Protein 8OSQ (pdb70)

Radius of gyration: 12.75 Å; Cα contacts (8 Å, |Δi|>4): 22; chains: 1; bounding box: 36×25×19 Å

InterPro domains:
  IPR008647 Envelope glycoprotein N domain [PF05702] (13-88)
  IPR017376 Herpesvirus UL49A [PIRSF038075] (1-91)
  IPR034707 Envelope glycoprotein N [MF_04037] (1-90)

GO terms:
  GO:0055036 virion membrane (C, EXP)

Organism: Human herpesvirus 1 (strain 17) (NCBI:txid10299)

Secondary structure (DSSP, 8-state):
--S----HHHHHHHHH--SS----S-S------

Nearest PDB structures (foldseek):
  8osq-assembly1_A  TM=7.615E-01  e=1.133E-02  Human alphaherpesvirus 1
  8osq-assembly1_A  TM=1.008E+00  e=1.016E-02  Human alphaherpesvirus 1
  8osq-assembly1_A  TM=7.149E-01  e=3.979E-02  Human alphaherpesvirus 1
  8osq-assembly1_A  TM=7.878E-01  e=3.099E-02  Human alphaherpesvirus 1
  8osq-assembly1_A  TM=7.374E-01  e=3.363E-02  Human alphaherpesvirus 1

Sequence (33 aa):
DAGPRGEPPGEEGGRDGIGGARETQNTGQSAPGDAGPRGEPPGEEGGRDGIGGARETQNTGQSAPGDAGPRGEPPGEEGGRDGIGGARETQNTGQSAPGDAGPRGEPPGEEGGRDGIGGARETQNTGQSAPGDAGPRGEPPGEEGGRDGIGGARETQNTGQSAPGDAGPRGEPPGEEGGRDGIGGARETQNTGQSAPGDAGPRGEPPGEEGGRDGIGGARETQNTGQSAPGDAGPRGEPPGEEGGRDGIGGARETQNTGQSAPGDAGPRGEPPGEEGGRDGIGGARETQNTGQSAPGDAGPRGEPPGEEGGRDGIGGARETQNTGQSAPGDAGPRGEPPGEEGGRDGIGGARETQNTGQSAPGDAGPRGEPPGEEGGRDGIGGARETQNTGQSAPGDAGPRGEPPGEEGGRDGIGGARETQNTGQSAPGDAGPRGEPPGEEGGRDGIGGARETQNTGQSAPGDAGPRGEPPGEEGGRDGIGGARETQNTGQSAPGDAGPRGEPPGEEGGRDGIGGARETQNTGQSAPGDAGPRGEPPGEEGGRDGIGGARETQNTGQSAPGDAGPRGEPPGEEGGRDGIGGARETQNTGQSAPGDAGPRGEPPGEEGGRDGIGGARETQNTGQSAPGDAGPRGEPPGEEGGRDGIGGARETQNTGQSAPG

Foldseek 3Di:
DDDDDDDVVVVVQQQFNFPDDPVVDDGTHVHDD

Solvent-accessible surface area: 3226 Å² total

Structure (mmCIF, N/CA/C/O backbone):
data_8OSQ
#
_entry.id   8OSQ
#
loop_
_atom_site.group_PDB
_atom_site.id
_atom_site.type_symbol
_atom_site.label_atom_id
_atom_site.label_alt_id
_atom_site.label_comp_id
_atom_site.label_asym_id
_atom_site.label_entity_id
_atom_site.label_seq_id
_atom_site.pdbx_PDB_ins_code
_atom_site.Cartn_x
_atom_site.Cartn_y
_atom_site.Cartn_z
_atom_site.occupancy
_atom_site.B_iso_or_equiv
_atom_site.auth_seq_id
_atom_site.auth_comp_id
_atom_site.auth_asym_id
_atom_site.auth_atom_id
_atom_site.pdbx_PDB_model_num
ATOM 1 N N . ASP A 1 1 ? 21.345 -13.976 -1.430 1.00 0.00 1 ASP A N 1
ATOM 2 C CA . ASP A 1 1 ? 20.141 -14.228 -0.669 1.00 0.00 1 ASP A CA 1
ATOM 3 C C . ASP A 1 1 ? 20.081 -13.348 0.574 1.00 0.00 1 ASP A C 1
ATOM 4 O O . ASP A 1 1 ? 19.031 -12.808 0.912 1.00 0.00 1 ASP A O 1
ATOM 15 N N . ALA A 1 2 ? 21.226 -13.215 1.321 1.00 0.00 2 ALA A N 1
ATOM 16 C CA . ALA A 1 2 ? 21.363 -12.439 2.514 1.00 0.00 2 ALA A CA 1
ATOM 17 C C . ALA A 1 2 ? 21.177 -10.946 2.344 1.00 0.00 2 ALA A C 1
ATOM 18 O O . ALA A 1 2 ? 21.163 -10.195 3.383 1.00 0.00 2 ALA A O 1
ATOM 25 N N . GLY A 1 3 ? 21.248 -10.414 1.133 1.00 0.00 3 GLY A N 1
ATOM 26 C CA . GLY A 1 3 ? 21.292 -9.010 0.795 1.00 0.00 3 GLY A CA 1
ATOM 27 C C . GLY A 1 3 ? 19.856 -8.386 0.772 1.00 0.00 3 GLY A C 1
ATOM 28 O O . GLY A 1 3 ? 18.820 -9.033 0.573 1.00 0.00 3 GLY A O 1
ATOM 32 N N . PRO A 1 4 ? 19.807 -6.992 0.992 1.00 0.00 4 PRO A N 1
ATOM 33 C CA . PRO A 1 4 ? 18.695 -6.124 0.873 1.00 0.00 4 PRO A CA 1
ATOM 34 C C . PRO A 1 4 ? 17.989 -6.136 -0.495 1.00 0.00 4 PRO A C 1
ATOM 35 O O . PRO A 1 4 ? 18.675 -6.125 -1.570 1.00 0.00 4 PRO A O 1
ATOM 46 N N . ARG A 1 5 ? 16.649 -6.113 -0.535 1.00 0.00 5 ARG A N 1
ATOM 47 C CA . ARG A 1 5 ? 15.720 -5.984 -1.694 1.00 0.00 5 ARG A CA 1
ATOM 48 C C . ARG A 1 5 ? 14.363 -5.343 -1.340 1.00 0.00 5 ARG A C 1
ATOM 49 O O . ARG A 1 5 ? 13.618 -5.097 -2.254 1.00 0.00 5 ARG A O 1
ATOM 70 N N . GLY A 1 6 ? 14.164 -4.996 -0.071 1.00 0.00 6 GLY A N 1
ATOM 71 C CA . GLY A 1 6 ? 12.865 -4.375 0.347 1.00 0.00 6 GLY A CA 1
ATOM 72 C C . GLY A 1 6 ? 11.694 -5.391 0.393 1.00 0.00 6 GLY A C 1
ATOM 73 O O . GLY A 1 6 ? 11.855 -6.519 0.783 1.00 0.00 6 GLY A O 1
ATOM 77 N N . GLU A 1 7 ? 10.462 -4.896 0.164 1.00 0.00 7 GLU A N 1
ATOM 78 C CA . GLU A 1 7 ? 9.249 -5.778 0.249 1.00 0.00 7 GLU A CA 1
ATOM 79 C C . GLU A 1 7 ? 8.269 -5.374 -0.947 1.00 0.00 7 GLU A C 1
ATOM 80 O O . GLU A 1 7 ? 7.477 -4.440 -0.878 1.00 0.00 7 GLU A O 1
ATOM 92 N N . PRO A 1 8 ? 8.283 -6.220 -1.972 1.00 0.00 8 PRO A N 1
ATOM 93 C CA . PRO A 1 8 ? 7.381 -6.103 -3.154 1.00 0.00 8 PRO A CA 1
ATOM 94 C C . PRO A 1 8 ? 5.912 -5.847 -2.789 1.00 0.00 8 PRO A C 1
ATOM 95 O O . PRO A 1 8 ? 5.294 -4.918 -3.391 1.00 0.00 8 PRO A O 1
ATOM 106 N N . PRO A 1 9 ? 5.334 -6.631 -1.821 1.00 0.00 9 PRO A N 1
ATOM 107 C CA . PRO A 1 9 ? 3.924 -6.395 -1.409 1.00 0.00 9 PRO A CA 1
ATOM 108 C C . PRO A 1 9 ? 3.675 -5.140 -0.586 1.00 0.00 9 PRO A C 1
ATOM 109 O O . PRO A 1 9 ? 2.553 -4.786 -0.410 1.00 0.00 9 PRO A O 1
ATOM 120 N N . GLY A 1 10 ? 4.751 -4.402 -0.169 1.00 0.00 10 GLY A N 1
ATOM 121 C CA . GLY A 1 10 ? 4.828 -3.098 0.524 1.00 0.00 10 GLY A CA 1
ATOM 122 C C . GLY A 1 10 ? 5.004 -1.934 -0.450 1.00 0.00 10 GLY A C 1
ATOM 123 O O . GLY A 1 10 ? 4.507 -0.850 -0.218 1.00 0.00 10 GLY A O 1
ATOM 127 N N . GLU A 1 11 ? 5.599 -2.124 -1.666 1.00 0.00 11 GLU A N 1
ATOM 128 C CA . GLU A 1 11 ? 5.586 -1.208 -2.837 1.00 0.00 11 GLU A CA 1
ATOM 129 C C . GLU A 1 11 ? 4.166 -1.117 -3.333 1.00 0.00 11 GLU A C 1
ATOM 130 O O . GLU A 1 11 ? 3.698 0.012 -3.540 1.00 0.00 11 GLU A O 1
ATOM 142 N N . GLU A 1 12 ? 3.537 -2.220 -3.671 1.00 0.00 12 GLU A N 1
ATOM 143 C CA . GLU A 1 12 ? 2.065 -2.317 -3.885 1.00 0.00 12 GLU A CA 1
ATOM 144 C C . GLU A 1 12 ? 1.319 -1.688 -2.712 1.00 0.00 12 GLU A C 1
ATOM 145 O O . GLU A 1 12 ? 0.369 -0.924 -2.944 1.00 0.00 12 GLU A O 1
ATOM 157 N N . GLY A 1 13 ? 1.694 -1.994 -1.463 1.00 0.00 13 GLY A N 1
ATOM 158 C CA . GLY A 1 13 ? 0.962 -1.384 -0.353 1.00 0.00 13 GLY A CA 1
ATOM 159 C C . GLY A 1 13 ? 0.971 0.168 -0.302 1.00 0.00 13 GLY A C 1
ATOM 160 O O . GLY A 1 13 ? 0.001 0.761 0.136 1.00 0.00 13 GLY A O 1
ATOM 164 N N . GLY A 1 14 ? 2.081 0.760 -0.671 1.00 0.00 14 GLY A N 1
ATOM 165 C CA . GLY A 1 14 ? 2.239 2.185 -0.783 1.00 0.00 14 GLY A CA 1
ATOM 166 C C . GLY A 1 14 ? 1.483 2.864 -1.952 1.00 0.00 14 GLY A C 1
ATOM 167 O O . GLY A 1 14 ? 1.438 4.096 -2.001 1.00 0.00 14 GLY A O 1
ATOM 171 N N . ARG A 1 15 ? 0.943 2.076 -2.933 1.00 0.00 15 ARG A N 1
ATOM 172 C CA . ARG A 1 15 ? 0.327 2.553 -4.150 1.00 0.00 15 ARG A CA 1
ATOM 173 C C . ARG A 1 15 ? -1.135 2.952 -4.032 1.00 0.00 15 ARG A C 1
ATOM 174 O O . ARG A 1 15 ? -1.454 4.119 -4.244 1.00 0.00 15 ARG A O 1
ATOM 195 N N . ASP A 1 16 ? -1.977 2.091 -3.562 1.00 0.00 16 ASP A N 1
ATOM 196 C CA . ASP A 1 16 ? -3.455 2.348 -3.555 1.00 0.00 16 ASP A CA 1
ATOM 197 C C . ASP A 1 16 ? -4.243 1.711 -2.376 1.00 0.00 16 ASP A C 1
ATOM 198 O O . ASP A 1 16 ? -5.453 1.707 -2.350 1.00 0.00 16 ASP A O 1
ATOM 207 N N . GLY A 1 17 ? -3.448 1.290 -1.343 1.00 0.00 17 GLY A N 1
ATOM 208 C CA . GLY A 1 17 ? -3.872 0.468 -0.208 1.00 0.00 17 GLY A CA 1
ATOM 209 C C . GLY A 1 17 ? -4.658 1.260 0.822 1.00 0.00 17 GLY A C 1
ATOM 210 O O . GLY A 1 17 ? -4.760 2.502 0.720 1.00 0.00 17 GLY A O 1
ATOM 214 N N . ILE A 1 18 ? -5.162 0.547 1.825 1.00 0.00 18 ILE A N 1
ATOM 215 C CA . ILE A 1 18 ? -5.970 1.050 2.902 1.00 0.00 18 ILE A CA 1
ATOM 216 C C . ILE A 1 18 ? -5.328 0.481 4.112 1.00 0.00 18 ILE A C 1
ATOM 217 O O . ILE A 1 18 ? -5.436 -0.673 4.505 1.00 0.00 18 ILE A O 1
ATOM 233 N N . GLY A 1 19 ? -4.519 1.329 4.784 1.00 0.00 19 GLY A N 1
ATOM 234 C CA . GLY A 1 19 ? -3.909 0.968 6.087 1.00 0.00 19 GLY A CA 1
ATOM 235 C C . GLY A 1 19 ? -4.841 0.739 7.291 1.00 0.00 19 GLY A C 1
ATOM 236 O O . GLY A 1 19 ? -4.749 -0.169 8.090 1.00 0.00 19 GLY A O 1
ATOM 240 N N . GLY A 1 20 ? -5.896 1.518 7.313 1.00 0.00 20 GLY A N 1
ATOM 241 C CA . GLY A 1 20 ? -7.000 1.498 8.267 1.00 0.00 20 GLY A CA 1
ATOM 242 C C . GLY A 1 20 ? -8.107 0.468 7.914 1.00 0.00 20 GLY A C 1
ATOM 243 O O . GLY A 1 20 ? -7.778 -0.610 7.318 1.00 0.00 20 GLY A O 1
ATOM 247 N N . ALA A 1 21 ? -9.247 0.462 8.537 1.00 0.00 21 ALA A N 1
ATOM 248 C CA . ALA A 1 21 ? -10.279 -0.544 8.145 1.00 0.00 21 ALA A CA 1
ATOM 249 C C . ALA A 1 21 ? -11.026 -0.130 6.864 1.00 0.00 21 ALA A C 1
ATOM 250 O O . ALA A 1 21 ? -11.435 1.030 6.604 1.00 0.00 21 ALA A O 1
ATOM 257 N N . ARG A 1 22 ? -11.214 -1.110 6.014 1.00 0.00 22 ARG A N 1
ATOM 258 C CA . ARG A 1 22 ? -11.926 -0.979 4.732 1.00 0.00 22 ARG A CA 1
ATOM 259 C C . ARG A 1 22 ? -13.451 -1.113 4.889 1.00 0.00 22 ARG A C 1
ATOM 260 O O . ARG A 1 22 ? -13.919 -2.220 5.286 1.00 0.00 22 ARG A O 1
ATOM 294 N N . GLU A 1 24 ? -13.957 2.540 6.431 1.00 0.00 24 GLU A N 1
ATOM 295 C CA . GLU A 1 24 ? -14.707 3.112 7.528 1.00 0.00 24 GLU A CA 1
ATOM 296 C C . GLU A 1 24 ? -13.793 3.997 8.365 1.00 0.00 24 GLU A C 1
ATOM 297 O O . GLU A 1 24 ? -13.815 5.235 8.189 1.00 0.00 24 GLU A O 1
ATOM 309 N N . THR A 1 25 ? -12.839 3.459 9.130 1.00 0.00 25 THR A N 1
ATOM 310 C CA . THR A 1 25 ? -11.823 4.201 9.844 1.00 0.00 25 THR A CA 1
ATOM 311 C C . THR A 1 25 ? -10.908 4.928 8.851 1.00 0.00 25 THR A C 1
ATOM 312 O O . THR A 1 25 ? -10.243 5.862 9.235 1.00 0.00 25 THR A O 1
ATOM 323 N N . GLN A 1 26 ? -10.923 4.485 7.575 1.00 0.00 26 GLN A N 1
ATOM 324 C CA . GLN A 1 26 ? -10.280 5.015 6.378 1.00 0.00 26 GLN A CA 1
ATOM 325 C C . GLN A 1 26 ? -11.246 4.790 5.162 1.00 0.00 26 GLN A C 1
ATOM 326 O O . GLN A 1 26 ? -11.335 3.612 4.769 1.00 0.00 26 GLN A O 1
ATOM 340 N N . ASN A 1 27 ? -11.748 5.750 4.464 1.00 0.00 27 ASN A N 1
ATOM 341 C CA . ASN A 1 27 ? -12.759 5.561 3.443 1.00 0.00 27 ASN A CA 1
ATOM 342 C C . ASN A 1 27 ? -12.201 5.270 1.995 1.00 0.00 27 ASN A C 1
ATOM 343 O O . ASN A 1 27 ? -12.941 4.649 1.246 1.00 0.00 27 ASN A O 1
ATOM 354 N N . THR A 1 28 ? -11.023 5.683 1.640 1.00 0.00 28 THR A N 1
ATOM 355 C CA . THR A 1 28 ? -10.430 5.454 0.352 1.00 0.00 28 THR A CA 1
ATOM 356 C C . THR A 1 28 ? -8.814 5.119 0.366 1.00 0.00 28 THR A C 1
ATOM 357 O O . THR A 1 28 ? -8.176 5.344 1.371 1.00 0.00 28 THR A O 1
ATOM 368 N N . GLY A 1 29 ? -8.369 4.511 -0.707 1.00 0.00 29 GLY A N 1
ATOM 369 C CA . GLY A 1 29 ? -6.965 4.104 -0.866 1.00 0.00 29 GLY A CA 1
ATOM 370 C C . GLY A 1 29 ? -5.864 5.230 -1.032 1.00 0.00 29 GLY A C 1
ATOM 371 O O . GLY A 1 29 ? -6.243 6.355 -1.362 1.00 0.00 29 GLY A O 1
ATOM 375 N N . GLN A 1 30 ? -4.617 4.910 -0.730 1.00 0.00 30 GLN A N 1
ATOM 376 C CA . GLN A 1 30 ? -3.465 5.876 -0.526 1.00 0.00 30 GLN A CA 1
ATOM 377 C C . GLN A 1 30 ? -2.083 5.089 -0.769 1.00 0.00 30 GLN A C 1
ATOM 378 O O . GLN A 1 30 ? -2.014 3.832 -0.606 1.00 0.00 30 GLN A O 1
ATOM 411 N N . SER A 1 32 ? 0.302 6.766 -3.390 1.00 0.00 32 SER A N 1
ATOM 412 C CA . SER A 1 32 ? 0.858 7.185 -4.683 1.00 0.00 32 SER A CA 1
ATOM 413 C C . SER A 1 32 ? -0.088 7.067 -5.949 1.00 0.00 32 SER A C 1
ATOM 414 O O . SER A 1 32 ? 0.391 7.552 -6.976 1.00 0.00 32 SER A O 1
ATOM 422 N N . ALA A 1 33 ? -1.231 6.391 -5.961 1.00 0.00 33 ALA A N 1
ATOM 423 C CA . ALA A 1 33 ? -2.163 6.500 -7.106 1.00 0.00 33 ALA A CA 1
ATOM 424 C C . ALA A 1 33 ? -2.615 7.940 -7.356 1.00 0.00 33 ALA A C 1
ATOM 425 O O . ALA A 1 33 ? -2.931 8.743 -6.450 1.00 0.00 33 ALA A O 1
ATOM 432 N N . PRO A 1 34 ? -2.710 8.320 -8.655 1.00 0.00 34 PRO A N 1
ATOM 433 C CA . PRO A 1 34 ? -3.184 9.666 -9.007 1.00 0.00 34 PRO A CA 1
ATOM 434 C C . PRO A 1 34 ? -4.688 9.642 -8.977 1.00 0.00 34 PRO A C 1
ATOM 435 O O . PRO A 1 34 ? -5.400 8.850 -9.574 1.00 0.00 34 PRO A O 1
ATOM 446 N N . GLY A 1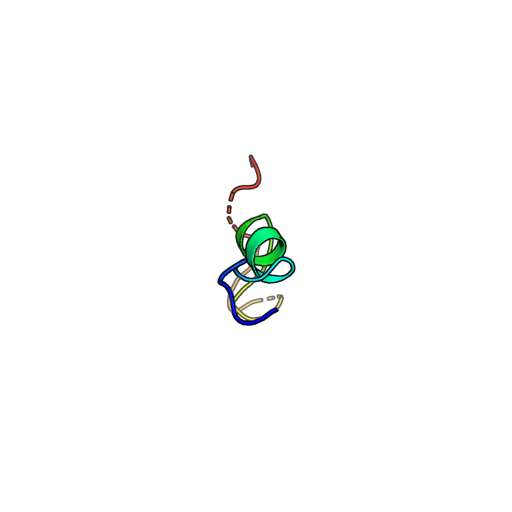 35 ? -5.206 10.494 -8.050 1.00 0.00 35 GLY A N 1
ATOM 447 C CA . GLY A 1 35 ? -6.686 10.698 -7.870 1.00 0.00 35 GLY A CA 1
ATOM 448 C C . GLY A 1 35 ? -7.339 11.363 -9.077 1.00 0.00 35 GLY A C 1
ATOM 449 O O . GLY A 1 35 ? -6.689 11.716 -10.059 1.00 0.00 35 GLY A O 1
ATOM 454 N N . ASP A 1 1 ? 18.167 -11.424 -6.340 1.00 0.00 1 ASP A N 2
ATOM 455 C CA . ASP A 1 1 ? 17.737 -12.493 -5.447 1.00 0.00 1 ASP A CA 2
ATOM 456 C C . ASP A 1 1 ? 18.637 -12.580 -4.238 1.00 0.00 1 ASP A C 2
ATOM 457 O O . ASP A 1 1 ? 18.116 -12.529 -3.109 1.00 0.00 1 ASP A O 2
ATOM 468 N N . ALA A 1 2 ? 19.950 -12.746 -4.407 1.00 0.00 2 ALA A N 2
ATOM 469 C CA . ALA A 1 2 ? 20.793 -13.108 -3.328 1.00 0.00 2 ALA A CA 2
ATOM 470 C C . ALA A 1 2 ? 21.378 -11.881 -2.595 1.00 0.00 2 ALA A C 2
ATOM 471 O O . ALA A 1 2 ? 22.567 -11.683 -2.605 1.00 0.00 2 ALA A O 2
ATOM 478 N N . GLY A 1 3 ? 20.531 -10.997 -2.087 1.00 0.00 3 GLY A N 2
ATOM 479 C CA . GLY A 1 3 ? 20.997 -9.806 -1.257 1.00 0.00 3 GLY A CA 2
ATOM 480 C C . GLY A 1 3 ? 19.822 -8.904 -0.819 1.00 0.00 3 GLY A C 2
ATOM 481 O O . GLY A 1 3 ? 18.654 -9.205 -1.051 1.00 0.00 3 GLY A O 2
ATOM 485 N N . PRO A 1 4 ? 20.082 -7.723 -0.322 1.00 0.00 4 PRO A N 2
ATOM 486 C CA . PRO A 1 4 ? 19.062 -6.693 -0.056 1.00 0.00 4 PRO A CA 2
ATOM 487 C C . PRO A 1 4 ? 18.568 -5.981 -1.307 1.00 0.00 4 PRO A C 2
ATOM 488 O O . PRO A 1 4 ? 19.316 -5.301 -2.045 1.00 0.00 4 PRO A O 2
ATOM 499 N N . ARG A 1 5 ? 17.302 -5.993 -1.500 1.00 0.00 5 ARG A N 2
ATOM 500 C CA . ARG A 1 5 ? 16.592 -5.451 -2.672 1.00 0.00 5 ARG A CA 2
ATOM 501 C C . ARG A 1 5 ? 15.251 -4.935 -2.278 1.00 0.00 5 ARG A C 2
ATOM 502 O O . ARG A 1 5 ? 14.540 -4.387 -3.115 1.00 0.00 5 ARG A O 2
ATOM 523 N N . GLY A 1 6 ? 14.821 -4.958 -0.992 1.00 0.00 6 GLY A N 2
ATOM 524 C CA . GLY A 1 6 ? 13.502 -4.364 -0.657 1.00 0.00 6 GLY A CA 2
ATOM 525 C C . GLY A 1 6 ? 12.427 -5.436 -0.474 1.00 0.00 6 GLY A C 2
ATOM 526 O O . GLY A 1 6 ? 12.653 -6.656 -0.327 1.00 0.00 6 GLY A O 2
ATOM 530 N N . GLU A 1 7 ? 11.185 -4.949 -0.403 1.00 0.00 7 GLU A N 2
ATOM 531 C CA . GLU A 1 7 ? 10.011 -5.887 -0.258 1.00 0.00 7 GLU A CA 2
ATOM 532 C C . GLU A 1 7 ? 8.842 -5.557 -1.274 1.00 0.00 7 GLU A C 2
ATOM 533 O O . GLU A 1 7 ? 8.207 -4.479 -1.190 1.00 0.00 7 GLU A O 2
ATOM 545 N N . PRO A 1 8 ? 8.605 -6.374 -2.348 1.00 0.00 8 PRO A N 2
ATOM 546 C CA . PRO A 1 8 ? 7.745 -6.052 -3.469 1.00 0.00 8 PRO A CA 2
ATOM 547 C C . PRO A 1 8 ? 6.245 -5.780 -3.200 1.00 0.00 8 PRO A C 2
ATOM 548 O O . PRO A 1 8 ? 5.726 -4.751 -3.570 1.00 0.00 8 PRO A O 2
ATOM 559 N N . PRO A 1 9 ? 5.541 -6.702 -2.582 1.00 0.00 9 PRO A N 2
ATOM 560 C CA . PRO A 1 9 ? 4.079 -6.457 -2.292 1.00 0.00 9 PRO A CA 2
ATOM 561 C C . PRO A 1 9 ? 3.848 -5.372 -1.261 1.00 0.00 9 PRO A C 2
ATOM 562 O O . PRO A 1 9 ? 2.897 -4.589 -1.323 1.00 0.00 9 PRO A O 2
ATOM 573 N N . GLY A 1 10 ? 4.902 -5.117 -0.450 1.00 0.00 10 GLY A N 2
ATOM 574 C CA . GLY A 1 10 ? 5.039 -4.009 0.463 1.00 0.00 10 GLY A CA 2
ATOM 575 C C . GLY A 1 10 ? 4.875 -2.609 -0.213 1.00 0.00 10 GLY A C 2
ATOM 576 O O . GLY A 1 10 ? 4.104 -1.784 0.166 1.00 0.00 10 GLY A O 2
ATOM 580 N N . GLU A 1 11 ? 5.594 -2.505 -1.418 1.00 0.00 11 GLU A N 2
ATOM 581 C CA . GLU A 1 11 ? 5.548 -1.312 -2.257 1.00 0.00 11 GLU A CA 2
ATOM 582 C C . GLU A 1 11 ? 4.142 -1.194 -2.930 1.00 0.00 11 GLU A C 2
ATOM 583 O O . GLU A 1 11 ? 3.708 -0.017 -2.974 1.00 0.00 11 GLU A O 2
ATOM 595 N N . GLU A 1 12 ? 3.402 -2.272 -3.344 1.00 0.00 12 GLU A N 2
ATOM 596 C CA . GLU A 1 12 ? 2.020 -2.230 -3.779 1.00 0.00 12 GLU A CA 2
ATOM 597 C C . GLU A 1 12 ? 1.075 -1.758 -2.722 1.00 0.00 12 GLU A C 2
ATOM 598 O O . GLU A 1 12 ? 0.137 -0.972 -3.018 1.00 0.00 12 GLU A O 2
ATOM 610 N N . GLY A 1 13 ? 1.258 -2.219 -1.432 1.00 0.00 13 GLY A N 2
ATOM 611 C CA . GLY A 1 13 ? 0.508 -1.719 -0.289 1.00 0.00 13 GLY A CA 2
ATOM 612 C C . GLY A 1 13 ? 0.753 -0.238 0.003 1.00 0.00 13 GLY A C 2
ATOM 613 O O . GLY A 1 13 ? -0.228 0.363 0.492 1.00 0.00 13 GLY A O 2
ATOM 617 N N . GLY A 1 14 ? 1.968 0.326 -0.270 1.00 0.00 14 GLY A N 2
ATOM 618 C CA . GLY A 1 14 ? 2.272 1.764 -0.175 1.00 0.00 14 GLY A CA 2
ATOM 619 C C . GLY A 1 14 ? 1.796 2.555 -1.417 1.00 0.00 14 GLY A C 2
ATOM 620 O O . GLY A 1 14 ? 1.826 3.787 -1.406 1.00 0.00 14 GLY A O 2
ATOM 624 N N . ARG A 1 15 ? 1.314 1.861 -2.441 1.00 0.00 15 ARG A N 2
ATOM 625 C CA . ARG A 1 15 ? 0.723 2.465 -3.671 1.00 0.00 15 ARG A CA 2
ATOM 626 C C . ARG A 1 15 ? -0.744 2.862 -3.501 1.00 0.00 15 ARG A C 2
ATOM 627 O O . ARG A 1 15 ? -1.125 3.977 -3.840 1.00 0.00 15 ARG A O 2
ATOM 648 N N . ASP A 1 16 ? -1.552 1.903 -3.132 1.00 0.00 16 ASP A N 2
ATOM 649 C CA . ASP A 1 16 ? -3.000 2.114 -2.885 1.00 0.00 16 ASP A CA 2
ATOM 650 C C . ASP A 1 16 ? -3.603 1.146 -1.784 1.00 0.00 16 ASP A C 2
ATOM 651 O O . ASP A 1 16 ? -4.718 0.650 -1.930 1.00 0.00 16 ASP A O 2
ATOM 660 N N . GLY A 1 17 ? -2.861 0.995 -0.700 1.00 0.00 17 GLY A N 2
ATOM 661 C CA . GLY A 1 17 ? -3.306 0.213 0.496 1.00 0.00 17 GLY A CA 2
ATOM 662 C C . GLY A 1 17 ? -4.428 0.824 1.376 1.00 0.00 17 GLY A C 2
ATOM 663 O O . GLY A 1 17 ? -4.643 2.033 1.193 1.00 0.00 17 GLY A O 2
ATOM 667 N N . ILE A 1 18 ? -5.098 0.081 2.258 1.00 0.00 18 ILE A N 2
ATOM 668 C CA . ILE A 1 18 ? -6.043 0.659 3.265 1.00 0.00 18 ILE A CA 2
ATOM 669 C C . ILE A 1 18 ? -5.712 0.220 4.696 1.00 0.00 18 ILE A C 2
ATOM 670 O O . ILE A 1 18 ? -6.035 -0.865 5.107 1.00 0.00 18 ILE A O 2
ATOM 686 N N . GLY A 1 19 ? -4.920 1.114 5.319 1.00 0.00 19 GLY A N 2
ATOM 687 C CA . GLY A 1 19 ? -4.399 1.028 6.725 1.00 0.00 19 GLY A CA 2
ATOM 688 C C . GLY A 1 19 ? -5.517 0.950 7.812 1.00 0.00 19 GLY A C 2
ATOM 689 O O . GLY A 1 19 ? -5.338 0.189 8.757 1.00 0.00 19 GLY A O 2
ATOM 693 N N . GLY A 1 20 ? -6.566 1.701 7.618 1.00 0.00 20 GLY A N 2
ATOM 694 C CA . GLY A 1 20 ? -7.675 1.824 8.651 1.00 0.00 20 GLY A CA 2
ATOM 695 C C . GLY A 1 20 ? -8.751 0.698 8.427 1.00 0.00 20 GLY A C 2
ATOM 696 O O . GLY A 1 20 ? -8.486 -0.341 7.812 1.00 0.00 20 GLY A O 2
ATOM 700 N N . ALA A 1 21 ? -9.975 0.892 8.907 1.00 0.00 21 ALA A N 2
ATOM 701 C CA . ALA A 1 21 ? -11.064 0.024 8.637 1.00 0.00 21 ALA A CA 2
ATOM 702 C C . ALA A 1 21 ? -11.658 0.149 7.223 1.00 0.00 21 ALA A C 2
ATOM 703 O O . ALA A 1 21 ? -12.050 1.256 6.812 1.00 0.00 21 ALA A O 2
ATOM 710 N N . ARG A 1 22 ? -11.745 -0.973 6.442 1.00 0.00 22 ARG A N 2
ATOM 711 C CA . ARG A 1 22 ? -12.262 -1.037 5.094 1.0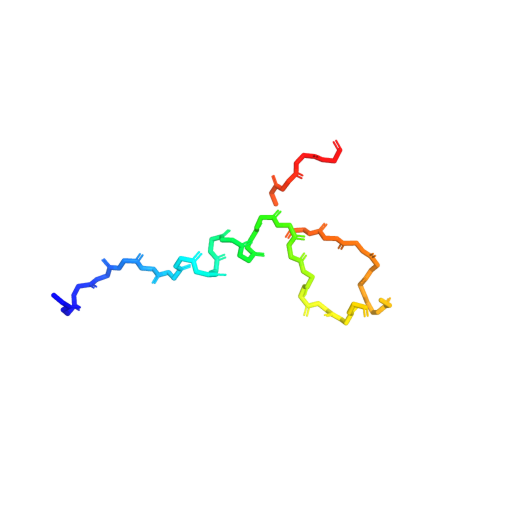0 0.00 22 ARG A CA 2
ATOM 712 C C . ARG A 1 22 ? -13.828 -1.058 5.182 1.00 0.00 22 ARG A C 2
ATOM 713 O O . ARG A 1 22 ? -14.377 -2.059 5.665 1.00 0.00 22 ARG A O 2
ATOM 747 N N . GLU A 1 24 ? -14.718 2.552 6.145 1.00 0.00 24 GLU A N 2
ATOM 748 C CA . GLU A 1 24 ? -15.370 3.493 7.075 1.00 0.00 24 GLU A CA 2
ATOM 749 C C . GLU A 1 24 ? -14.470 4.645 7.664 1.00 0.00 24 GLU A C 2
ATOM 750 O O . GLU A 1 24 ? -14.880 5.842 7.685 1.00 0.00 24 GLU A O 2
ATOM 762 N N . THR A 1 25 ? -13.320 4.254 8.210 1.00 0.00 25 THR A N 2
ATOM 763 C CA . THR A 1 25 ? -12.387 5.221 8.746 1.00 0.00 25 THR A CA 2
ATOM 764 C C . THR A 1 25 ? -11.293 5.543 7.828 1.00 0.00 25 THR A C 2
ATOM 765 O O . THR A 1 25 ? -10.590 6.548 7.955 1.00 0.00 25 THR A O 2
ATOM 776 N N . GLN A 1 26 ? -11.075 4.737 6.751 1.00 0.00 26 GLN A N 2
ATOM 777 C CA . GLN A 1 26 ? -10.452 5.163 5.471 1.00 0.00 26 GLN A CA 2
ATOM 778 C C . GLN A 1 26 ? -11.433 4.637 4.306 1.00 0.00 26 GLN A C 2
ATOM 779 O O . GLN A 1 26 ? -11.906 3.481 4.395 1.00 0.00 26 GLN A O 2
ATOM 793 N N . ASN A 1 27 ? -11.655 5.409 3.209 1.00 0.00 27 ASN A N 2
ATOM 794 C CA . ASN A 1 27 ? -12.522 5.009 2.078 1.00 0.00 27 ASN A CA 2
ATOM 795 C C . ASN A 1 27 ? -11.729 4.770 0.758 1.00 0.00 27 ASN A C 2
ATOM 796 O O . ASN A 1 27 ? -12.273 4.287 -0.210 1.00 0.00 27 ASN A O 2
ATOM 807 N N . THR A 1 28 ? -10.455 5.161 0.738 1.00 0.00 28 THR A N 2
ATOM 808 C CA . THR A 1 28 ? -9.624 4.996 -0.434 1.00 0.00 28 THR A CA 2
ATOM 809 C C . THR A 1 28 ? -8.227 4.532 -0.158 1.00 0.00 28 THR A C 2
ATOM 810 O O . THR A 1 28 ? -7.641 4.784 0.942 1.00 0.00 28 THR A O 2
ATOM 821 N N . GLY A 1 29 ? -7.661 4.015 -1.243 1.00 0.00 29 GLY A N 2
ATOM 822 C CA . GLY A 1 29 ? -6.294 3.342 -1.218 1.00 0.00 29 GLY A CA 2
ATOM 823 C C . GLY A 1 29 ? -5.100 4.283 -1.434 1.00 0.00 29 GLY A C 2
ATOM 824 O O . GLY A 1 29 ? -5.094 4.908 -2.469 1.00 0.00 29 GLY A O 2
ATOM 828 N N . GLN A 1 30 ? -4.100 4.249 -0.585 1.00 0.00 30 GLN A N 2
ATOM 829 C CA . GLN A 1 30 ? -2.971 5.251 -0.613 1.00 0.00 30 GLN A CA 2
ATOM 830 C C . GLN A 1 30 ? -1.522 4.842 -0.644 1.00 0.00 30 GLN A C 2
ATOM 831 O O . GLN A 1 30 ? -1.178 3.702 -0.406 1.00 0.00 30 GLN A O 2
ATOM 864 N N . SER A 1 32 ? 0.888 6.261 -3.628 1.00 0.00 32 SER A N 2
ATOM 865 C CA . SER A 1 32 ? 1.719 6.593 -4.828 1.00 0.00 32 SER A CA 2
ATOM 866 C C . SER A 1 32 ? 1.007 6.466 -6.183 1.00 0.00 32 SER A C 2
ATOM 867 O O . SER A 1 32 ? 1.492 6.960 -7.195 1.00 0.00 32 SER A O 2
ATOM 875 N N . ALA A 1 33 ? -0.213 5.908 -6.195 1.00 0.00 33 ALA A N 2
ATOM 876 C CA . ALA A 1 33 ? -1.069 5.843 -7.384 1.00 0.00 33 ALA A CA 2
ATOM 877 C C . ALA A 1 33 ? -1.384 7.284 -7.977 1.00 0.00 33 ALA A C 2
ATOM 878 O O . ALA A 1 33 ? -1.413 8.289 -7.297 1.00 0.00 33 ALA A O 2
ATOM 885 N N . PRO A 1 34 ? -1.621 7.308 -9.299 1.00 0.00 34 PRO A N 2
ATOM 886 C CA . PRO A 1 34 ? -2.108 8.486 -10.054 1.00 0.00 34 PRO A CA 2
ATOM 887 C C . PRO A 1 34 ? -3.238 9.178 -9.333 1.00 0.00 34 PRO A C 2
ATOM 888 O O . PRO A 1 34 ? -4.258 8.558 -9.053 1.00 0.00 34 PRO A O 2
ATOM 899 N N . GLY A 1 35 ? -3.130 10.482 -9.108 1.00 0.00 35 GLY A N 2
ATOM 900 C CA . GLY A 1 35 ? -4.036 11.408 -8.406 1.00 0.00 35 GLY A CA 2
ATOM 901 C C . GLY A 1 35 ? -5.476 11.586 -8.881 1.00 0.00 35 GLY A C 2
ATOM 902 O O . GLY A 1 35 ? -5.872 11.319 -10.030 1.00 0.00 35 GLY A O 2
ATOM 907 N N . ASP A 1 1 ? 17.030 -10.957 -8.907 1.00 0.00 1 ASP A N 3
ATOM 908 C CA . ASP A 1 1 ? 17.214 -11.805 -7.721 1.00 0.00 1 ASP A CA 3
ATOM 909 C C . ASP A 1 1 ? 18.188 -11.252 -6.745 1.00 0.00 1 ASP A C 3
ATOM 910 O O . ASP A 1 1 ? 17.750 -11.059 -5.592 1.00 0.00 1 ASP A O 3
ATOM 921 N N . ALA A 1 2 ? 19.420 -10.865 -7.150 1.00 0.00 2 ALA A N 3
ATOM 922 C CA . ALA A 1 2 ? 20.482 -10.516 -6.164 1.00 0.00 2 ALA A CA 3
ATOM 923 C C . ALA A 1 2 ? 20.492 -8.984 -5.630 1.00 0.00 2 ALA A C 3
ATOM 924 O O . ALA A 1 2 ? 19.887 -8.119 -6.226 1.00 0.00 2 ALA A O 3
ATOM 931 N N . GLY A 1 3 ? 21.204 -8.704 -4.496 1.00 0.00 3 GLY A N 3
ATOM 932 C CA . GLY A 1 3 ? 21.246 -7.427 -3.789 1.00 0.00 3 GLY A CA 3
ATOM 933 C C . GLY A 1 3 ? 19.937 -7.060 -2.968 1.00 0.00 3 GLY A C 3
ATOM 934 O O . GLY A 1 3 ? 18.909 -7.664 -3.269 1.00 0.00 3 GLY A O 3
ATOM 938 N N . PRO A 1 4 ? 19.993 -6.052 -2.102 1.00 0.00 4 PRO A N 3
ATOM 939 C CA . PRO A 1 4 ? 18.891 -5.545 -1.334 1.00 0.00 4 PRO A CA 3
ATOM 940 C C . PRO A 1 4 ? 17.949 -4.708 -2.283 1.00 0.00 4 PRO A C 3
ATOM 941 O O . PRO A 1 4 ? 18.420 -3.692 -2.761 1.00 0.00 4 PRO A O 3
ATOM 952 N N . ARG A 1 5 ? 16.672 -5.126 -2.442 1.00 0.00 5 ARG A N 3
ATOM 953 C CA . ARG A 1 5 ? 15.627 -4.544 -3.298 1.00 0.00 5 ARG A CA 3
ATOM 954 C C . ARG A 1 5 ? 14.252 -4.589 -2.661 1.00 0.00 5 ARG A C 3
ATOM 955 O O . ARG A 1 5 ? 13.164 -4.301 -3.217 1.00 0.00 5 ARG A O 3
ATOM 976 N N . GLY A 1 6 ? 14.183 -4.819 -1.369 1.00 0.00 6 GLY A N 3
ATOM 977 C CA . GLY A 1 6 ? 13.066 -4.573 -0.455 1.00 0.00 6 GLY A CA 3
ATOM 978 C C . GLY A 1 6 ? 11.986 -5.754 -0.387 1.00 0.00 6 GLY A C 3
ATOM 979 O O . GLY A 1 6 ? 12.343 -6.928 -0.249 1.00 0.00 6 GLY A O 3
ATOM 983 N N . GLU A 1 7 ? 10.755 -5.525 -0.731 1.00 0.00 7 GLU A N 3
ATOM 984 C CA . GLU A 1 7 ? 9.643 -6.398 -0.571 1.00 0.00 7 GLU A CA 3
ATOM 985 C C . GLU A 1 7 ? 8.454 -6.025 -1.444 1.00 0.00 7 GLU A C 3
ATOM 986 O O . GLU A 1 7 ? 7.884 -4.967 -1.205 1.00 0.00 7 GLU A O 3
ATOM 998 N N . PRO A 1 8 ? 8.151 -6.786 -2.515 1.00 0.00 8 PRO A N 3
ATOM 999 C CA . PRO A 1 8 ? 7.185 -6.337 -3.548 1.00 0.00 8 PRO A CA 3
ATOM 1000 C C . PRO A 1 8 ? 5.776 -6.074 -3.028 1.00 0.00 8 PRO A C 3
ATOM 1001 O O . PRO A 1 8 ? 5.214 -5.039 -3.401 1.00 0.00 8 PRO A O 3
ATOM 1012 N N . PRO A 1 9 ? 5.181 -6.851 -2.088 1.00 0.00 9 PRO A N 3
ATOM 1013 C CA . PRO A 1 9 ? 3.914 -6.494 -1.443 1.00 0.00 9 PRO A CA 3
ATOM 1014 C C . PRO A 1 9 ? 4.071 -5.273 -0.559 1.00 0.00 9 PRO A C 3
ATOM 1015 O O . PRO A 1 9 ? 3.000 -4.758 -0.319 1.00 0.00 9 PRO A O 3
ATOM 1026 N N . GLY A 1 10 ? 5.242 -4.836 -0.171 1.00 0.00 10 GLY A N 3
ATOM 1027 C CA . GLY A 1 10 ? 5.349 -3.568 0.642 1.00 0.00 10 GLY A CA 3
ATOM 1028 C C . GLY A 1 10 ? 5.087 -2.472 -0.311 1.00 0.00 10 GLY A C 3
ATOM 1029 O O . GLY A 1 10 ? 4.430 -1.500 0.143 1.00 0.00 10 GLY A O 3
ATOM 1033 N N . GLU A 1 11 ? 5.480 -2.585 -1.567 1.00 0.00 11 GLU A N 3
ATOM 1034 C CA . GLU A 1 11 ? 5.364 -1.572 -2.637 1.00 0.00 11 GLU A CA 3
ATOM 1035 C C . GLU A 1 11 ? 3.951 -1.474 -3.105 1.00 0.00 11 GLU A C 3
ATOM 1036 O O . GLU A 1 11 ? 3.400 -0.353 -3.268 1.00 0.00 11 GLU A O 3
ATOM 1048 N N . GLU A 1 12 ? 3.118 -2.535 -3.029 1.00 0.00 12 GLU A N 3
ATOM 1049 C CA . GLU A 1 12 ? 1.673 -2.493 -3.194 1.00 0.00 12 GLU A CA 3
ATOM 1050 C C . GLU A 1 12 ? 1.004 -1.715 -2.043 1.00 0.00 12 GLU A C 3
ATOM 1051 O O . GLU A 1 12 ? 0.209 -0.877 -2.352 1.00 0.00 12 GLU A O 3
ATOM 1063 N N . GLY A 1 13 ? 1.276 -2.038 -0.719 1.00 0.00 13 GLY A N 3
ATOM 1064 C CA . GLY A 1 13 ? 0.844 -1.295 0.440 1.00 0.00 13 GLY A CA 3
ATOM 1065 C C . GLY A 1 13 ? 1.347 0.143 0.435 1.00 0.00 13 GLY A C 3
ATOM 1066 O O . GLY A 1 13 ? 0.706 0.991 1.055 1.00 0.00 13 GLY A O 3
ATOM 1070 N N . GLY A 1 14 ? 2.398 0.541 -0.282 1.00 0.00 14 GLY A N 3
ATOM 1071 C CA . GLY A 1 14 ? 2.759 1.972 -0.521 1.00 0.00 14 GLY A CA 3
ATOM 1072 C C . GLY A 1 14 ? 1.942 2.621 -1.714 1.00 0.00 14 GLY A C 3
ATOM 1073 O O . GLY A 1 14 ? 1.831 3.858 -1.843 1.00 0.00 14 GLY A O 3
ATOM 1077 N N . ARG A 1 15 ? 1.452 1.765 -2.687 1.00 0.00 15 ARG A N 3
ATOM 1078 C CA . ARG A 1 15 ? 0.672 2.100 -3.918 1.00 0.00 15 ARG A CA 3
ATOM 1079 C C . ARG A 1 15 ? -0.828 2.485 -3.694 1.00 0.00 15 ARG A C 3
ATOM 1080 O O . ARG A 1 15 ? -1.192 3.661 -3.957 1.00 0.00 15 ARG A O 3
ATOM 1101 N N . ASP A 1 16 ? -1.621 1.651 -3.058 1.00 0.00 16 ASP A N 3
ATOM 1102 C CA . ASP A 1 16 ? -3.003 1.911 -2.684 1.00 0.00 16 ASP A CA 3
ATOM 1103 C C . ASP A 1 16 ? -3.359 1.085 -1.347 1.00 0.00 16 ASP A C 3
ATOM 1104 O O . ASP A 1 16 ? -4.468 0.597 -1.165 1.00 0.00 16 ASP A O 3
ATOM 1113 N N . GLY A 1 17 ? -2.401 0.845 -0.461 1.00 0.00 17 GLY A N 3
ATOM 1114 C CA . GLY A 1 17 ? -2.615 0.424 0.900 1.00 0.00 17 GLY A CA 3
ATOM 1115 C C . GLY A 1 17 ? -3.576 1.371 1.683 1.00 0.00 17 GLY A C 3
ATOM 1116 O O . GLY A 1 17 ? -3.541 2.602 1.456 1.00 0.00 17 GLY A O 3
ATOM 1120 N N . ILE A 1 18 ? -4.369 0.785 2.593 1.00 0.00 18 ILE A N 3
ATOM 1121 C CA . ILE A 1 18 ? -5.393 1.347 3.486 1.00 0.00 18 ILE A CA 3
ATOM 1122 C C . ILE A 1 18 ? -5.097 0.797 4.898 1.00 0.00 18 ILE A C 3
ATOM 1123 O O . ILE A 1 18 ? -5.341 -0.348 5.192 1.00 0.00 18 ILE A O 3
ATOM 1139 N N . GLY A 1 19 ? -4.664 1.703 5.822 1.00 0.00 19 GLY A N 3
ATOM 1140 C CA . GLY A 1 19 ? -4.384 1.339 7.221 1.00 0.00 19 GLY A CA 3
ATOM 1141 C C . GLY A 1 19 ? -5.708 1.175 7.985 1.00 0.00 19 GLY A C 3
ATOM 1142 O O . GLY A 1 19 ? -5.808 0.259 8.763 1.00 0.00 19 GLY A O 3
ATOM 1146 N N . GLY A 1 20 ? -6.651 2.075 7.752 1.00 0.00 20 GLY A N 3
ATOM 1147 C CA . GLY A 1 20 ? -7.996 2.044 8.297 1.00 0.00 20 GLY A CA 3
ATOM 1148 C C . GLY A 1 20 ? -8.769 0.822 7.848 1.00 0.00 20 GLY A C 3
ATOM 1149 O O . GLY A 1 20 ? -8.560 0.123 6.868 1.00 0.00 20 GLY A O 3
ATOM 1153 N N . ALA A 1 21 ? -9.880 0.581 8.556 1.00 0.00 21 ALA A N 3
ATOM 1154 C CA . ALA A 1 21 ? -10.946 -0.377 8.236 1.00 0.00 21 ALA A CA 3
ATOM 1155 C C . ALA A 1 21 ? -11.573 -0.010 6.933 1.00 0.00 21 ALA A C 3
ATOM 1156 O O . ALA A 1 21 ? -12.107 1.110 6.799 1.00 0.00 21 ALA A O 3
ATOM 1163 N N . ARG A 1 22 ? -11.588 -0.985 6.021 1.00 0.00 22 ARG A N 3
ATOM 1164 C CA . ARG A 1 22 ? -11.858 -0.830 4.618 1.00 0.00 22 ARG A CA 3
ATOM 1165 C C . ARG A 1 22 ? -13.407 -0.906 4.308 1.00 0.00 22 ARG A C 3
ATOM 1166 O O . ARG A 1 22 ? -13.971 -1.981 4.598 1.00 0.00 22 ARG A O 3
ATOM 1200 N N . GLU A 1 24 ? -14.744 1.870 5.873 1.00 0.00 24 GLU A N 3
ATOM 1201 C CA . GLU A 1 24 ? -15.366 2.592 6.986 1.00 0.00 24 GLU A CA 3
ATOM 1202 C C . GLU A 1 24 ? -14.636 3.826 7.518 1.00 0.00 24 GLU A C 3
ATOM 1203 O O . GLU A 1 24 ? -15.229 4.828 7.772 1.00 0.00 24 GLU A O 3
ATOM 1215 N N . THR A 1 25 ? -13.350 3.691 7.822 1.00 0.00 25 THR A N 3
ATOM 1216 C CA . THR A 1 25 ? -12.566 4.706 8.633 1.00 0.00 25 THR A CA 3
ATOM 1217 C C . THR A 1 25 ? -11.335 5.279 7.848 1.00 0.00 25 THR A C 3
ATOM 1218 O O . THR A 1 25 ? -10.796 6.265 8.311 1.00 0.00 25 THR A O 3
ATOM 1229 N N . GLN A 1 26 ? -11.071 4.679 6.661 1.00 0.00 26 GLN A N 3
ATOM 1230 C CA . GLN A 1 26 ? -10.263 5.248 5.568 1.00 0.00 26 GLN A CA 3
ATOM 1231 C C . GLN A 1 26 ? -10.910 4.907 4.170 1.00 0.00 26 GLN A C 3
ATOM 1232 O O . GLN A 1 26 ? -11.004 3.777 3.758 1.00 0.00 26 GLN A O 3
ATOM 1246 N N . ASN A 1 27 ? -11.342 5.979 3.432 1.00 0.00 27 ASN A N 3
ATOM 1247 C CA . ASN A 1 27 ? -12.147 5.778 2.189 1.00 0.00 27 ASN A CA 3
ATOM 1248 C C . ASN A 1 27 ? -11.382 5.392 0.952 1.00 0.00 27 ASN A C 3
ATOM 1249 O O . ASN A 1 27 ? -11.893 4.792 0.026 1.00 0.00 27 ASN A O 3
ATOM 1260 N N . THR A 1 28 ? -10.033 5.537 1.002 1.00 0.00 28 THR A N 3
ATOM 1261 C CA . THR A 1 28 ? -9.119 5.409 -0.160 1.00 0.00 28 THR A CA 3
ATOM 1262 C C . THR A 1 28 ? -7.700 4.949 0.187 1.00 0.00 28 THR A C 3
ATOM 1263 O O . THR A 1 28 ? -7.136 5.202 1.271 1.00 0.00 28 THR A O 3
ATOM 1274 N N . GLY A 1 29 ? -7.097 4.176 -0.774 1.00 0.00 29 GLY A N 3
ATOM 1275 C CA . GLY A 1 29 ? -5.725 3.686 -0.688 1.00 0.00 29 GLY A CA 3
ATOM 1276 C C . GLY A 1 29 ? -4.749 4.776 -1.018 1.00 0.00 29 GLY A C 3
ATOM 1277 O O . GLY A 1 29 ? -4.836 5.465 -2.055 1.00 0.00 29 GLY A O 3
ATOM 1281 N N . GLN A 1 30 ? -3.706 4.893 -0.226 1.00 0.00 30 GLN A N 3
ATOM 1282 C CA . GLN A 1 30 ? -2.505 5.741 -0.403 1.00 0.00 30 GLN A CA 3
ATOM 1283 C C . GLN A 1 30 ? -1.267 4.939 -0.777 1.00 0.00 30 GLN A C 3
ATOM 1284 O O . GLN A 1 30 ? -1.145 3.807 -0.299 1.00 0.00 30 GLN A O 3
ATOM 1317 N N . SER A 1 32 ? 0.875 5.978 -4.087 1.00 0.00 32 SER A N 3
ATOM 1318 C CA . SER A 1 32 ? 1.253 5.912 -5.551 1.00 0.00 32 SER A CA 3
ATOM 1319 C C . SER A 1 32 ? 0.109 5.993 -6.554 1.00 0.00 32 SER A C 3
ATOM 1320 O O . SER A 1 32 ? 0.341 6.365 -7.679 1.00 0.00 32 SER A O 3
ATOM 1328 N N . ALA A 1 33 ? -1.131 5.587 -6.186 1.00 0.00 33 ALA A N 3
ATOM 1329 C CA . ALA A 1 33 ? -2.313 5.647 -7.057 1.00 0.00 33 ALA A CA 3
ATOM 1330 C C . ALA A 1 33 ? -2.553 7.082 -7.644 1.00 0.00 33 ALA A C 3
ATOM 1331 O O . ALA A 1 33 ? -2.357 8.066 -6.920 1.00 0.00 33 ALA A O 3
ATOM 1338 N N . PRO A 1 34 ? -2.928 7.167 -8.917 1.00 0.00 34 PRO A N 3
ATOM 1339 C CA . PRO A 1 34 ? -2.814 8.433 -9.686 1.00 0.00 34 PRO A CA 3
ATOM 1340 C C . PRO A 1 34 ? -3.947 9.369 -9.318 1.00 0.00 34 PRO A C 3
ATOM 1341 O O . PRO A 1 34 ? -4.979 8.978 -8.712 1.00 0.00 34 PRO A O 3
ATOM 1352 N N . GLY A 1 35 ? -3.804 10.661 -9.683 1.00 0.00 35 GLY A N 3
ATOM 1353 C CA . GLY A 1 35 ? -4.805 11.667 -9.344 1.00 0.00 35 GLY A CA 3
ATOM 1354 C C . GLY A 1 35 ? -4.860 11.976 -7.829 1.00 0.00 35 GLY A C 3
ATOM 1355 O O . GLY A 1 35 ? -3.855 11.977 -7.086 1.00 0.00 35 GLY A O 3
ATOM 1360 N N . ASP A 1 1 ? 17.584 -13.298 -5.487 1.00 0.00 1 ASP A N 4
ATOM 1361 C CA . ASP A 1 1 ? 18.990 -13.093 -5.995 1.00 0.00 1 ASP A CA 4
ATOM 1362 C C . ASP A 1 1 ? 19.833 -12.469 -5.047 1.00 0.00 1 ASP A C 4
ATOM 1363 O O . ASP A 1 1 ? 19.254 -11.536 -4.367 1.00 0.00 1 ASP A O 4
ATOM 1374 N N . ALA A 1 2 ? 21.044 -12.876 -4.787 1.00 0.00 2 ALA A N 4
ATOM 1375 C CA . ALA A 1 2 ? 21.786 -12.371 -3.608 1.00 0.00 2 ALA A CA 4
ATOM 1376 C C . ALA A 1 2 ? 22.094 -10.877 -3.716 1.00 0.00 2 ALA A C 4
ATOM 1377 O O . ALA A 1 2 ? 22.031 -10.243 -4.745 1.00 0.00 2 ALA A O 4
ATOM 1384 N N . GLY A 1 3 ? 22.474 -10.250 -2.618 1.00 0.00 3 GLY A N 4
ATOM 1385 C CA . GLY A 1 3 ? 22.507 -8.806 -2.295 1.00 0.00 3 GLY A CA 4
ATOM 1386 C C . GLY A 1 3 ? 21.170 -8.266 -1.782 1.00 0.00 3 GLY A C 4
ATOM 1387 O O . GLY A 1 3 ? 20.147 -8.860 -2.035 1.00 0.00 3 GLY A O 4
ATOM 1391 N N . PRO A 1 4 ? 21.149 -7.089 -0.987 1.00 0.00 4 PRO A N 4
ATOM 1392 C CA . PRO A 1 4 ? 19.928 -6.476 -0.417 1.00 0.00 4 PRO A CA 4
ATOM 1393 C C . PRO A 1 4 ? 19.055 -5.860 -1.499 1.00 0.00 4 PRO A C 4
ATOM 1394 O O . PRO A 1 4 ? 19.530 -5.007 -2.279 1.00 0.00 4 PRO A O 4
ATOM 1405 N N . ARG A 1 5 ? 17.733 -6.174 -1.585 1.00 0.00 5 ARG A N 4
ATOM 1406 C CA . ARG A 1 5 ? 16.777 -5.833 -2.653 1.00 0.00 5 ARG A CA 4
ATOM 1407 C C . ARG A 1 5 ? 15.416 -5.486 -2.060 1.00 0.00 5 ARG A C 4
ATOM 1408 O O . ARG A 1 5 ? 14.502 -5.193 -2.798 1.00 0.00 5 ARG A O 4
ATOM 1429 N N . GLY A 1 6 ? 15.275 -5.495 -0.773 1.00 0.00 6 GLY A N 4
ATOM 1430 C CA . GLY A 1 6 ? 13.994 -5.286 -0.043 1.00 0.00 6 GLY A CA 4
ATOM 1431 C C . GLY A 1 6 ? 12.856 -6.284 -0.174 1.00 0.00 6 GLY A C 4
ATOM 1432 O O . GLY A 1 6 ? 12.947 -7.477 -0.366 1.00 0.00 6 GLY A O 4
ATOM 1436 N N . GLU A 1 7 ? 11.620 -5.774 0.049 1.00 0.00 7 GLU A N 4
ATOM 1437 C CA . GLU A 1 7 ? 10.329 -6.490 0.048 1.00 0.00 7 GLU A CA 4
ATOM 1438 C C . GLU A 1 7 ? 9.292 -5.820 -0.883 1.00 0.00 7 GLU A C 4
ATOM 1439 O O . GLU A 1 7 ? 8.497 -4.998 -0.422 1.00 0.00 7 GLU A O 4
ATOM 1451 N N . PRO A 1 8 ? 9.232 -6.156 -2.212 1.00 0.00 8 PRO A N 4
ATOM 1452 C CA . PRO A 1 8 ? 8.382 -5.504 -3.220 1.00 0.00 8 PRO A CA 4
ATOM 1453 C C . PRO A 1 8 ? 6.797 -5.532 -2.937 1.00 0.00 8 PRO A C 4
ATOM 1454 O O . PRO A 1 8 ? 6.222 -4.532 -3.286 1.00 0.00 8 PRO A O 4
ATOM 1465 N N . PRO A 1 9 ? 6.111 -6.497 -2.201 1.00 0.00 9 PRO A N 4
ATOM 1466 C CA . PRO A 1 9 ? 4.734 -6.311 -1.735 1.00 0.00 9 PRO A CA 4
ATOM 1467 C C . PRO A 1 9 ? 4.414 -4.937 -1.064 1.00 0.00 9 PRO A C 4
ATOM 1468 O O . PRO A 1 9 ? 3.457 -4.242 -1.307 1.00 0.00 9 PRO A O 4
ATOM 1479 N N . GLY A 1 10 ? 5.438 -4.354 -0.336 1.00 0.00 10 GLY A N 4
ATOM 1480 C CA . GLY A 1 10 ? 5.169 -3.098 0.494 1.00 0.00 10 GLY A CA 4
ATOM 1481 C C . GLY A 1 10 ? 4.868 -1.923 -0.430 1.00 0.00 10 GLY A C 4
ATOM 1482 O O . GLY A 1 10 ? 3.826 -1.308 -0.172 1.00 0.00 10 GLY A O 4
ATOM 1486 N N . GLU A 1 11 ? 5.601 -1.722 -1.508 1.00 0.00 11 GLU A N 4
ATOM 1487 C CA . GLU A 1 11 ? 5.431 -0.911 -2.695 1.00 0.00 11 GLU A CA 4
ATOM 1488 C C . GLU A 1 11 ? 3.989 -0.927 -3.336 1.00 0.00 11 GLU A C 4
ATOM 1489 O O . GLU A 1 11 ? 3.342 0.141 -3.485 1.00 0.00 11 GLU A O 4
ATOM 1501 N N . GLU A 1 12 ? 3.465 -2.100 -3.674 1.00 0.00 12 GLU A N 4
ATOM 1502 C CA . GLU A 1 12 ? 2.050 -2.283 -4.014 1.00 0.00 12 GLU A CA 4
ATOM 1503 C C . GLU A 1 12 ? 1.115 -1.597 -2.959 1.00 0.00 12 GLU A C 4
ATOM 1504 O O . GLU A 1 12 ? 0.112 -0.946 -3.294 1.00 0.00 12 GLU A O 4
ATOM 1516 N N . GLY A 1 13 ? 1.402 -1.751 -1.644 1.00 0.00 13 GLY A N 4
ATOM 1517 C CA . GLY A 1 13 ? 0.734 -1.179 -0.482 1.00 0.00 13 GLY A CA 4
ATOM 1518 C C . GLY A 1 13 ? 0.964 0.310 -0.153 1.00 0.00 13 GLY A C 4
ATOM 1519 O O . GLY A 1 13 ? 0.058 0.860 0.517 1.00 0.00 13 GLY A O 4
ATOM 1523 N N . GLY A 1 14 ? 1.973 0.867 -0.840 1.00 0.00 14 GLY A N 4
ATOM 1524 C CA . GLY A 1 14 ? 2.200 2.308 -1.035 1.00 0.00 14 GLY A CA 4
ATOM 1525 C C . GLY A 1 14 ? 1.374 2.865 -2.202 1.00 0.00 14 GLY A C 4
ATOM 1526 O O . GLY A 1 14 ? 1.195 4.055 -2.271 1.00 0.00 14 GLY A O 4
ATOM 1530 N N . ARG A 1 15 ? 0.837 2.065 -3.137 1.00 0.00 15 ARG A N 4
ATOM 1531 C CA . ARG A 1 15 ? -0.132 2.511 -4.184 1.00 0.00 15 ARG A CA 4
ATOM 1532 C C . ARG A 1 15 ? -1.510 2.638 -3.784 1.00 0.00 15 ARG A C 4
ATOM 1533 O O . ARG A 1 15 ? -2.069 3.683 -3.952 1.00 0.00 15 ARG A O 4
ATOM 1554 N N . ASP A 1 16 ? -2.128 1.601 -3.300 1.00 0.00 16 ASP A N 4
ATOM 1555 C CA . ASP A 1 16 ? -3.548 1.649 -2.864 1.00 0.00 16 ASP A CA 4
ATOM 1556 C C . ASP A 1 16 ? -3.749 0.694 -1.681 1.00 0.00 16 ASP A C 4
ATOM 1557 O O . ASP A 1 16 ? -4.867 0.096 -1.557 1.00 0.00 16 ASP A O 4
ATOM 1566 N N . GLY A 1 17 ? -2.792 0.537 -0.758 1.00 0.00 17 GLY A N 4
ATOM 1567 C CA . GLY A 1 17 ? -2.885 -0.267 0.501 1.00 0.00 17 GLY A CA 4
ATOM 1568 C C . GLY A 1 17 ? -4.055 0.240 1.429 1.00 0.00 17 GLY A C 4
ATOM 1569 O O . GLY A 1 17 ? -4.499 1.374 1.362 1.00 0.00 17 GLY A O 4
ATOM 1573 N N . ILE A 1 18 ? -4.426 -0.654 2.406 1.00 0.00 18 ILE A N 4
ATOM 1574 C CA . ILE A 1 18 ? -5.474 -0.329 3.439 1.00 0.00 18 ILE A CA 4
ATOM 1575 C C . ILE A 1 18 ? -4.856 -0.463 4.849 1.00 0.00 18 ILE A C 4
ATOM 1576 O O . ILE A 1 18 ? -4.908 -1.555 5.451 1.00 0.00 18 ILE A O 4
ATOM 1592 N N . GLY A 1 19 ? -4.433 0.731 5.377 1.00 0.00 19 GLY A N 4
ATOM 1593 C CA . GLY A 1 19 ? -4.195 0.968 6.806 1.00 0.00 19 GLY A CA 4
ATOM 1594 C C . GLY A 1 19 ? -5.317 0.762 7.833 1.00 0.00 19 GLY A C 4
ATOM 1595 O O . GLY A 1 19 ? -5.209 0.082 8.840 1.00 0.00 19 GLY A O 4
ATOM 1599 N N . GLY A 1 20 ? -6.434 1.439 7.476 1.00 0.00 20 GLY A N 4
ATOM 1600 C CA . GLY A 1 20 ? -7.673 1.475 8.273 1.00 0.00 20 GLY A CA 4
ATOM 1601 C C . GLY A 1 20 ? -8.673 0.404 7.933 1.00 0.00 20 GLY A C 4
ATOM 1602 O O . GLY A 1 20 ? -8.342 -0.752 7.899 1.00 0.00 20 GLY A O 4
ATOM 1606 N N . ALA A 1 21 ? -9.994 0.698 7.907 1.00 0.00 21 ALA A N 4
ATOM 1607 C CA . ALA A 1 21 ? -11.051 -0.308 7.615 1.00 0.00 21 ALA A CA 4
ATOM 1608 C C . ALA A 1 21 ? -12.035 0.301 6.651 1.00 0.00 21 ALA A C 4
ATOM 1609 O O . ALA A 1 21 ? -12.567 1.443 6.791 1.00 0.00 21 ALA A O 4
ATOM 1616 N N . ARG A 1 22 ? -12.360 -0.411 5.587 1.00 0.00 22 ARG A N 4
ATOM 1617 C CA . ARG A 1 22 ? -13.476 -0.082 4.703 1.00 0.00 22 ARG A CA 4
ATOM 1618 C C . ARG A 1 22 ? -14.859 -0.126 5.479 1.00 0.00 22 ARG A C 4
ATOM 1619 O O . ARG A 1 22 ? -15.048 -1.137 6.201 1.00 0.00 22 ARG A O 4
ATOM 1653 N N . GLU A 1 24 ? -15.273 2.948 6.983 1.00 0.00 24 GLU A N 4
ATOM 1654 C CA . GLU A 1 24 ? -15.467 3.614 8.343 1.00 0.00 24 GLU A CA 4
ATOM 1655 C C . GLU A 1 24 ? -14.280 4.527 8.664 1.00 0.00 24 GLU A C 4
ATOM 1656 O O . GLU A 1 24 ? -14.484 5.680 9.053 1.00 0.00 24 GLU A O 4
ATOM 1668 N N . THR A 1 25 ? -13.056 3.993 8.472 1.00 0.00 25 THR A N 4
ATOM 1669 C CA . THR A 1 25 ? -11.803 4.721 8.900 1.00 0.00 25 THR A CA 4
ATOM 1670 C C . THR A 1 25 ? -10.945 4.898 7.736 1.00 0.00 25 THR A C 4
ATOM 1671 O O . THR A 1 25 ? -10.037 5.680 7.837 1.00 0.00 25 THR A O 4
ATOM 1682 N N . GLN A 1 26 ? -11.259 4.313 6.613 1.00 0.00 26 GLN A N 4
ATOM 1683 C CA . GLN A 1 26 ? -10.648 4.644 5.311 1.00 0.00 26 GLN A CA 4
ATOM 1684 C C . GLN A 1 26 ? -11.514 4.208 4.070 1.00 0.00 26 GLN A C 4
ATOM 1685 O O . GLN A 1 26 ? -11.669 3.009 3.894 1.00 0.00 26 GLN A O 4
ATOM 1699 N N . ASN A 1 27 ? -12.079 5.142 3.274 1.00 0.00 27 ASN A N 4
ATOM 1700 C CA . ASN A 1 27 ? -13.076 4.860 2.239 1.00 0.00 27 ASN A CA 4
ATOM 1701 C C . ASN A 1 27 ? -12.439 4.311 0.926 1.00 0.00 27 ASN A C 4
ATOM 1702 O O . ASN A 1 27 ? -13.170 3.605 0.272 1.00 0.00 27 ASN A O 4
ATOM 1713 N N . THR A 1 28 ? -11.166 4.584 0.655 1.00 0.00 28 THR A N 4
ATOM 1714 C CA . THR A 1 28 ? -10.366 3.934 -0.450 1.00 0.00 28 THR A CA 4
ATOM 1715 C C . THR A 1 28 ? -8.907 3.746 -0.091 1.00 0.00 28 THR A C 4
ATOM 1716 O O . THR A 1 28 ? -8.307 4.343 0.812 1.00 0.00 28 THR A O 4
ATOM 1727 N N . GLY A 1 29 ? -8.176 2.919 -0.854 1.00 0.00 29 GLY A N 4
ATOM 1728 C CA . GLY A 1 29 ? -6.810 2.580 -0.666 1.00 0.00 29 GLY A CA 4
ATOM 1729 C C . GLY A 1 29 ? -5.882 3.783 -0.871 1.00 0.00 29 GLY A C 4
ATOM 1730 O O . GLY A 1 29 ? -6.172 4.676 -1.702 1.00 0.00 29 GLY A O 4
ATOM 1734 N N . GLN A 1 30 ? -4.735 3.792 -0.204 1.00 0.00 30 GLN A N 4
ATOM 1735 C CA . GLN A 1 30 ? -3.724 4.838 -0.320 1.00 0.00 30 GLN A CA 4
ATOM 1736 C C . GLN A 1 30 ? -2.287 4.461 -0.655 1.00 0.00 30 GLN A C 4
ATOM 1737 O O . GLN A 1 30 ? -1.815 3.395 -0.320 1.00 0.00 30 GLN A O 4
ATOM 1770 N N . SER A 1 32 ? -0.204 6.255 -3.907 1.00 0.00 32 SER A N 4
ATOM 1771 C CA . SER A 1 32 ? 0.344 6.718 -5.184 1.00 0.00 32 SER A CA 4
ATOM 1772 C C . SER A 1 32 ? -0.309 6.111 -6.449 1.00 0.00 32 SER A C 4
ATOM 1773 O O . SER A 1 32 ? 0.085 6.356 -7.509 1.00 0.00 32 SER A O 4
ATOM 1781 N N . ALA A 1 33 ? -1.392 5.372 -6.310 1.00 0.00 33 ALA A N 4
ATOM 1782 C CA . ALA A 1 33 ? -2.258 5.041 -7.391 1.00 0.00 33 ALA A CA 4
ATOM 1783 C C . ALA A 1 33 ? -2.985 6.271 -7.978 1.00 0.00 33 ALA A C 4
ATOM 1784 O O . ALA A 1 33 ? -3.139 7.252 -7.287 1.00 0.00 33 ALA A O 4
ATOM 1791 N N . PRO A 1 34 ? -3.490 6.166 -9.210 1.00 0.00 34 PRO A N 4
ATOM 1792 C CA . PRO A 1 34 ? -3.791 7.404 -9.940 1.00 0.00 34 PRO A CA 4
ATOM 1793 C C . PRO A 1 34 ? -5.187 7.922 -9.883 1.00 0.00 34 PRO A C 4
ATOM 1794 O O . PRO A 1 34 ? -6.172 7.219 -9.773 1.00 0.00 34 PRO A O 4
ATOM 1805 N N . GLY A 1 35 ? -5.364 9.285 -9.804 1.00 0.00 35 GLY A N 4
ATOM 1806 C CA . GLY A 1 35 ? -6.674 9.922 -9.666 1.00 0.00 35 GLY A CA 4
ATOM 1807 C C . GLY A 1 35 ? -7.429 9.853 -8.327 1.00 0.00 35 GLY A C 4
ATOM 1808 O O . GLY A 1 35 ? -6.799 9.570 -7.325 1.00 0.00 35 GLY A O 4
ATOM 1813 N N . ASP A 1 1 ? 15.098 -13.619 -5.204 1.00 0.00 1 ASP A N 5
ATOM 1814 C CA . ASP A 1 1 ? 15.961 -12.578 -5.808 1.00 0.00 1 ASP A CA 5
ATOM 1815 C C . ASP A 1 1 ? 17.351 -12.485 -5.084 1.00 0.00 1 ASP A C 5
ATOM 1816 O O . ASP A 1 1 ? 17.399 -12.835 -3.913 1.00 0.00 1 ASP A O 5
ATOM 1827 N N . ALA A 1 2 ? 18.306 -11.885 -5.781 1.00 0.00 2 ALA A N 5
ATOM 1828 C CA . ALA A 1 2 ? 19.757 -11.886 -5.464 1.00 0.00 2 ALA A CA 5
ATOM 1829 C C . ALA A 1 2 ? 20.203 -10.540 -4.800 1.00 0.00 2 ALA A C 5
ATOM 1830 O O . ALA A 1 2 ? 19.970 -9.482 -5.321 1.00 0.00 2 ALA A O 5
ATOM 1837 N N . GLY A 1 3 ? 20.709 -10.659 -3.571 1.00 0.00 3 GLY A N 5
ATOM 1838 C CA . GLY A 1 3 ? 21.024 -9.495 -2.721 1.00 0.00 3 GLY A CA 5
ATOM 1839 C C . GLY A 1 3 ? 19.861 -8.731 -2.143 1.00 0.00 3 GLY A C 5
ATOM 1840 O O . GLY A 1 3 ? 18.721 -8.957 -2.512 1.00 0.00 3 GLY A O 5
ATOM 1844 N N . PRO A 1 4 ? 20.116 -7.831 -1.201 1.00 0.00 4 PRO A N 5
ATOM 1845 C CA . PRO A 1 4 ? 19.030 -6.943 -0.679 1.00 0.00 4 PRO A CA 5
ATOM 1846 C C . PRO A 1 4 ? 18.303 -6.159 -1.810 1.00 0.00 4 PRO A C 5
ATOM 1847 O O . PRO A 1 4 ? 18.914 -5.309 -2.463 1.00 0.00 4 PRO A O 5
ATOM 1858 N N . ARG A 1 5 ? 16.950 -6.259 -1.926 1.00 0.00 5 ARG A N 5
ATOM 1859 C CA . ARG A 1 5 ? 16.173 -5.614 -2.978 1.00 0.00 5 ARG A CA 5
ATOM 1860 C C . ARG A 1 5 ? 14.737 -5.132 -2.499 1.00 0.00 5 ARG A C 5
ATOM 1861 O O . ARG A 1 5 ? 13.910 -4.701 -3.293 1.00 0.00 5 ARG A O 5
ATOM 1882 N N . GLY A 1 6 ? 14.476 -5.146 -1.140 1.00 0.00 6 GLY A N 5
ATOM 1883 C CA . GLY A 1 6 ? 13.267 -4.527 -0.638 1.00 0.00 6 GLY A CA 5
ATOM 1884 C C . GLY A 1 6 ? 12.175 -5.600 -0.231 1.00 0.00 6 GLY A C 5
ATOM 1885 O O . GLY A 1 6 ? 12.524 -6.755 0.037 1.00 0.00 6 GLY A O 5
ATOM 1889 N N . GLU A 1 7 ? 10.979 -5.079 -0.161 1.00 0.00 7 GLU A N 5
ATOM 1890 C CA . GLU A 1 7 ? 9.792 -5.930 -0.046 1.00 0.00 7 GLU A CA 5
ATOM 1891 C C . GLU A 1 7 ? 8.769 -5.522 -1.090 1.00 0.00 7 GLU A C 5
ATOM 1892 O O . GLU A 1 7 ? 8.311 -4.404 -0.945 1.00 0.00 7 GLU A O 5
ATOM 1904 N N . PRO A 1 8 ? 8.508 -6.312 -2.180 1.00 0.00 8 PRO A N 5
ATOM 1905 C CA . PRO A 1 8 ? 7.580 -5.791 -3.230 1.00 0.00 8 PRO A CA 5
ATOM 1906 C C . PRO A 1 8 ? 6.049 -5.667 -2.802 1.00 0.00 8 PRO A C 5
ATOM 1907 O O . PRO A 1 8 ? 5.428 -4.677 -3.251 1.00 0.00 8 PRO A O 5
ATOM 1918 N N . PRO A 1 9 ? 5.390 -6.535 -1.980 1.00 0.00 9 PRO A N 5
ATOM 1919 C CA . PRO A 1 9 ? 4.038 -6.308 -1.465 1.00 0.00 9 PRO A CA 5
ATOM 1920 C C . PRO A 1 9 ? 4.139 -5.174 -0.466 1.00 0.00 9 PRO A C 5
ATOM 1921 O O . PRO A 1 9 ? 3.100 -4.500 -0.311 1.00 0.00 9 PRO A O 5
ATOM 1932 N N . GLY A 1 10 ? 5.271 -4.756 0.119 1.00 0.00 10 GLY A N 5
ATOM 1933 C CA . GLY A 1 10 ? 5.546 -3.450 0.740 1.00 0.00 10 GLY A CA 5
ATOM 1934 C C . GLY A 1 10 ? 5.333 -2.245 -0.205 1.00 0.00 10 GLY A C 5
ATOM 1935 O O . GLY A 1 10 ? 4.533 -1.338 0.001 1.00 0.00 10 GLY A O 5
ATOM 1939 N N . GLU A 1 11 ? 6.070 -2.181 -1.311 1.00 0.00 11 GLU A N 5
ATOM 1940 C CA . GLU A 1 11 ? 5.984 -1.079 -2.315 1.00 0.00 11 GLU A CA 5
ATOM 1941 C C . GLU A 1 11 ? 4.588 -1.046 -2.977 1.00 0.00 11 GLU A C 5
ATOM 1942 O O . GLU A 1 11 ? 3.932 -0.017 -2.978 1.00 0.00 11 GLU A O 5
ATOM 1954 N N . GLU A 1 12 ? 3.963 -2.164 -3.297 1.00 0.00 12 GLU A N 5
ATOM 1955 C CA . GLU A 1 12 ? 2.540 -2.209 -3.799 1.00 0.00 12 GLU A CA 5
ATOM 1956 C C . GLU A 1 12 ? 1.550 -1.666 -2.760 1.00 0.00 12 GLU A C 5
ATOM 1957 O O . GLU A 1 12 ? 0.658 -0.916 -3.171 1.00 0.00 12 GLU A O 5
ATOM 1969 N N . GLY A 1 13 ? 1.693 -2.049 -1.504 1.00 0.00 13 GLY A N 5
ATOM 1970 C CA . GLY A 1 13 ? 0.888 -1.506 -0.373 1.00 0.00 13 GLY A CA 5
ATOM 1971 C C . GLY A 1 13 ? 1.245 -0.065 -0.172 1.00 0.00 13 GLY A C 5
ATOM 1972 O O . GLY A 1 13 ? 0.420 0.744 0.368 1.00 0.00 13 GLY A O 5
ATOM 1976 N N . GLY A 1 14 ? 2.425 0.439 -0.600 1.00 0.00 14 GLY A N 5
ATOM 1977 C CA . GLY A 1 14 ? 2.762 1.836 -0.526 1.00 0.00 14 GLY A CA 5
ATOM 1978 C C . GLY A 1 14 ? 2.124 2.714 -1.631 1.00 0.00 14 GLY A C 5
ATOM 1979 O O . GLY A 1 14 ? 2.021 3.926 -1.533 1.00 0.00 14 GLY A O 5
ATOM 1983 N N . ARG A 1 15 ? 1.607 2.052 -2.698 1.00 0.00 15 ARG A N 5
ATOM 1984 C CA . ARG A 1 15 ? 0.886 2.727 -3.817 1.00 0.00 15 ARG A CA 5
ATOM 1985 C C . ARG A 1 15 ? -0.597 2.968 -3.553 1.00 0.00 15 ARG A C 5
ATOM 1986 O O . ARG A 1 15 ? -1.019 4.142 -3.511 1.00 0.00 15 ARG A O 5
ATOM 2007 N N . ASP A 1 16 ? -1.320 1.915 -3.320 1.00 0.00 16 ASP A N 5
ATOM 2008 C CA . ASP A 1 16 ? -2.784 1.975 -3.020 1.00 0.00 16 ASP A CA 5
ATOM 2009 C C . ASP A 1 16 ? -3.276 0.789 -2.026 1.00 0.00 16 ASP A C 5
ATOM 2010 O O . ASP A 1 16 ? -4.416 0.359 -2.175 1.00 0.00 16 ASP A O 5
ATOM 2019 N N . GLY A 1 17 ? -2.414 0.438 -1.101 1.00 0.00 17 GLY A N 5
ATOM 2020 C CA . GLY A 1 17 ? -2.921 -0.175 0.130 1.00 0.00 17 GLY A CA 5
ATOM 2021 C C . GLY A 1 17 ? -3.990 0.561 0.841 1.00 0.00 17 GLY A C 5
ATOM 2022 O O . GLY A 1 17 ? -4.102 1.797 0.691 1.00 0.00 17 GLY A O 5
ATOM 2026 N N . ILE A 1 18 ? -4.777 -0.117 1.714 1.00 0.00 18 ILE A N 5
ATOM 2027 C CA . ILE A 1 18 ? -5.822 0.395 2.610 1.00 0.00 18 ILE A CA 5
ATOM 2028 C C . ILE A 1 18 ? -5.443 -0.152 4.011 1.00 0.00 18 ILE A C 5
ATOM 2029 O O . ILE A 1 18 ? -5.487 -1.360 4.214 1.00 0.00 18 ILE A O 5
ATOM 2045 N N . GLY A 1 19 ? -5.036 0.710 4.911 1.00 0.00 19 GLY A N 5
ATOM 2046 C CA . GLY A 1 19 ? -4.666 0.398 6.248 1.00 0.00 19 GLY A CA 5
ATOM 2047 C C . GLY A 1 19 ? -5.876 0.542 7.198 1.00 0.00 19 GLY A C 5
ATOM 2048 O O . GLY A 1 19 ? -5.829 0.032 8.304 1.00 0.00 19 GLY A O 5
ATOM 2052 N N . GLY A 1 20 ? -6.856 1.328 6.868 1.00 0.00 20 GLY A N 5
ATOM 2053 C CA . GLY A 1 20 ? -8.025 1.635 7.698 1.00 0.00 20 GLY A CA 5
ATOM 2054 C C . GLY A 1 20 ? -8.967 0.438 7.795 1.00 0.00 20 GLY A C 5
ATOM 2055 O O . GLY A 1 20 ? -8.885 -0.487 6.984 1.00 0.00 20 GLY A O 5
ATOM 2059 N N . ALA A 1 21 ? -9.978 0.640 8.705 1.00 0.00 21 ALA A N 5
ATOM 2060 C CA . ALA A 1 21 ? -11.252 -0.026 8.569 1.00 0.00 21 ALA A CA 5
ATOM 2061 C C . ALA A 1 21 ? -11.860 0.189 7.184 1.00 0.00 21 ALA A C 5
ATOM 2062 O O . ALA A 1 21 ? -12.214 1.352 6.847 1.00 0.00 21 ALA A O 5
ATOM 2069 N N . ARG A 1 22 ? -12.333 -0.856 6.595 1.00 0.00 22 ARG A N 5
ATOM 2070 C CA . ARG A 1 22 ? -13.275 -0.898 5.382 1.00 0.00 22 ARG A CA 5
ATOM 2071 C C . ARG A 1 22 ? -14.722 -0.883 5.849 1.00 0.00 22 ARG A C 5
ATOM 2072 O O . ARG A 1 22 ? -15.074 -1.972 6.363 1.00 0.00 22 ARG A O 5
ATOM 2106 N N . GLU A 1 24 ? -15.129 2.548 7.222 1.00 0.00 24 GLU A N 5
ATOM 2107 C CA . GLU A 1 24 ? -15.249 3.488 8.385 1.00 0.00 24 GLU A CA 5
ATOM 2108 C C . GLU A 1 24 ? -14.156 4.498 8.486 1.00 0.00 24 GLU A C 5
ATOM 2109 O O . GLU A 1 24 ? -14.552 5.663 8.772 1.00 0.00 24 GLU A O 5
ATOM 2121 N N . THR A 1 25 ? -12.913 4.215 8.126 1.00 0.00 25 THR A N 5
ATOM 2122 C CA . THR A 1 25 ? -11.825 5.082 8.250 1.00 0.00 25 THR A CA 5
ATOM 2123 C C . THR A 1 25 ? -11.032 5.059 6.915 1.00 0.00 25 THR A C 5
ATOM 2124 O O . THR A 1 25 ? -10.168 5.973 6.748 1.00 0.00 25 THR A O 5
ATOM 2135 N N . GLN A 1 26 ? -11.399 4.219 5.952 1.00 0.00 26 GLN A N 5
ATOM 2136 C CA . GLN A 1 26 ? -10.816 4.306 4.556 1.00 0.00 26 GLN A CA 5
ATOM 2137 C C . GLN A 1 26 ? -11.677 3.466 3.542 1.00 0.00 26 GLN A C 5
ATOM 2138 O O . GLN A 1 26 ? -12.323 2.489 3.899 1.00 0.00 26 GLN A O 5
ATOM 2152 N N . ASN A 1 27 ? -11.707 3.930 2.225 1.00 0.00 27 ASN A N 5
ATOM 2153 C CA . ASN A 1 27 ? -12.158 3.246 0.983 1.00 0.00 27 ASN A CA 5
ATOM 2154 C C . ASN A 1 27 ? -11.345 3.558 -0.258 1.00 0.00 27 ASN A C 5
ATOM 2155 O O . ASN A 1 27 ? -11.182 2.665 -1.058 1.00 0.00 27 ASN A O 5
ATOM 2166 N N . THR A 1 28 ? -10.734 4.666 -0.418 1.00 0.00 28 THR A N 5
ATOM 2167 C CA . THR A 1 28 ? -9.606 4.988 -1.366 1.00 0.00 28 THR A CA 5
ATOM 2168 C C . THR A 1 28 ? -8.264 4.543 -0.818 1.00 0.00 28 THR A C 5
ATOM 2169 O O . THR A 1 28 ? -7.807 5.045 0.226 1.00 0.00 28 THR A O 5
ATOM 2180 N N . GLY A 1 29 ? -7.549 3.686 -1.474 1.00 0.00 29 GLY A N 5
ATOM 2181 C CA . GLY A 1 29 ? -6.145 3.240 -1.216 1.00 0.00 29 GLY A CA 5
ATOM 2182 C C . GLY A 1 29 ? -5.193 4.418 -1.328 1.00 0.00 29 GLY A C 5
ATOM 2183 O O . GLY A 1 29 ? -5.325 5.238 -2.243 1.00 0.00 29 GLY A O 5
ATOM 2187 N N . GLN A 1 30 ? -4.100 4.307 -0.678 1.00 0.00 30 GLN A N 5
ATOM 2188 C CA . GLN A 1 30 ? -3.042 5.299 -0.465 1.00 0.00 30 GLN A CA 5
ATOM 2189 C C . GLN A 1 30 ? -1.557 4.613 -0.522 1.00 0.00 30 GLN A C 5
ATOM 2190 O O . GLN A 1 30 ? -1.501 3.429 -0.381 1.00 0.00 30 GLN A O 5
ATOM 2223 N N . SER A 1 32 ? 1.133 6.023 -3.210 1.00 0.00 32 SER A N 5
ATOM 2224 C CA . SER A 1 32 ? 1.983 6.520 -4.335 1.00 0.00 32 SER A CA 5
ATOM 2225 C C . SER A 1 32 ? 1.240 6.218 -5.637 1.00 0.00 32 SER A C 5
ATOM 2226 O O . SER A 1 32 ? 1.784 6.484 -6.720 1.00 0.00 32 SER A O 5
ATOM 2234 N N . ALA A 1 33 ? 0.054 5.631 -5.680 1.00 0.00 33 ALA A N 5
ATOM 2235 C CA . ALA A 1 33 ? -0.712 5.551 -6.946 1.00 0.00 33 ALA A CA 5
ATOM 2236 C C . ALA A 1 33 ? -1.079 6.922 -7.589 1.00 0.00 33 ALA A C 5
ATOM 2237 O O . ALA A 1 33 ? -1.281 7.929 -6.859 1.00 0.00 33 ALA A O 5
ATOM 2244 N N . PRO A 1 34 ? -1.277 6.969 -8.912 1.00 0.00 34 PRO A N 5
ATOM 2245 C CA . PRO A 1 34 ? -1.894 8.093 -9.626 1.00 0.00 34 PRO A CA 5
ATOM 2246 C C . PRO A 1 34 ? -3.364 8.246 -9.349 1.00 0.00 34 PRO A C 5
ATOM 2247 O O . PRO A 1 34 ? -4.141 7.313 -9.129 1.00 0.00 34 PRO A O 5
ATOM 2258 N N . GLY A 1 35 ? -3.764 9.532 -9.492 1.00 0.00 35 GLY A N 5
ATOM 2259 C CA . GLY A 1 35 ? -5.191 9.859 -9.678 1.00 0.00 35 GLY A CA 5
ATOM 2260 C C . GLY A 1 35 ? -5.815 9.121 -10.853 1.00 0.00 35 GLY A C 5
ATOM 2261 O O . GLY A 1 35 ? -5.209 8.949 -11.883 1.00 0.00 35 GLY A O 5
ATOM 2266 N N . ASP A 1 1 ? 17.921 -14.537 -0.725 1.00 0.00 1 ASP A N 6
ATOM 2267 C CA . ASP A 1 1 ? 18.089 -13.176 -1.308 1.00 0.00 1 ASP A CA 6
ATOM 2268 C C . ASP A 1 1 ? 18.861 -12.265 -0.439 1.00 0.00 1 ASP A C 6
ATOM 2269 O O . ASP A 1 1 ? 18.397 -11.615 0.456 1.00 0.00 1 ASP A O 6
ATOM 2280 N N . ALA A 1 2 ? 20.181 -12.363 -0.660 1.00 0.00 2 ALA A N 6
ATOM 2281 C CA . ALA A 1 2 ? 21.219 -11.463 -0.089 1.00 0.00 2 ALA A CA 6
ATOM 2282 C C . ALA A 1 2 ? 21.110 -9.921 -0.562 1.00 0.00 2 ALA A C 6
ATOM 2283 O O . ALA A 1 2 ? 21.012 -9.565 -1.725 1.00 0.00 2 ALA A O 6
ATOM 2290 N N . GLY A 1 3 ? 21.084 -8.995 0.499 1.00 0.00 3 GLY A N 6
ATOM 2291 C CA . GLY A 1 3 ? 21.015 -7.547 0.355 1.00 0.00 3 GLY A CA 6
ATOM 2292 C C . GLY A 1 3 ? 19.618 -6.895 0.372 1.00 0.00 3 GLY A C 6
ATOM 2293 O O . GLY A 1 3 ? 18.743 -7.388 -0.297 1.00 0.00 3 GLY A O 6
ATOM 2297 N N . PRO A 1 4 ? 19.451 -5.657 0.890 1.00 0.00 4 PRO A N 6
ATOM 2298 C CA . PRO A 1 4 ? 18.136 -5.062 1.066 1.00 0.00 4 PRO A CA 6
ATOM 2299 C C . PRO A 1 4 ? 17.598 -4.464 -0.252 1.00 0.00 4 PRO A C 6
ATOM 2300 O O . PRO A 1 4 ? 18.367 -3.994 -1.119 1.00 0.00 4 PRO A O 6
ATOM 2311 N N . ARG A 1 5 ? 16.254 -4.564 -0.396 1.00 0.00 5 ARG A N 6
ATOM 2312 C CA . ARG A 1 5 ? 15.441 -4.373 -1.597 1.00 0.00 5 ARG A CA 6
ATOM 2313 C C . ARG A 1 5 ? 14.057 -3.840 -1.266 1.00 0.00 5 ARG A C 6
ATOM 2314 O O . ARG A 1 5 ? 13.452 -3.197 -2.139 1.00 0.00 5 ARG A O 6
ATOM 2335 N N . GLY A 1 6 ? 13.621 -4.091 -0.011 1.00 0.00 6 GLY A N 6
ATOM 2336 C CA . GLY A 1 6 ? 12.298 -3.723 0.492 1.00 0.00 6 GLY A CA 6
ATOM 2337 C C . GLY A 1 6 ? 11.411 -4.922 0.610 1.00 0.00 6 GLY A C 6
ATOM 2338 O O . GLY A 1 6 ? 11.700 -5.940 1.209 1.00 0.00 6 GLY A O 6
ATOM 2342 N N . GLU A 1 7 ? 10.119 -4.844 0.134 1.00 0.00 7 GLU A N 6
ATOM 2343 C CA . GLU A 1 7 ? 9.164 -5.906 0.332 1.00 0.00 7 GLU A CA 6
ATOM 2344 C C . GLU A 1 7 ? 8.224 -5.775 -0.866 1.00 0.00 7 GLU A C 6
ATOM 2345 O O . GLU A 1 7 ? 7.592 -4.711 -0.881 1.00 0.00 7 GLU A O 6
ATOM 2357 N N . PRO A 1 8 ? 8.119 -6.712 -1.808 1.00 0.00 8 PRO A N 6
ATOM 2358 C CA . PRO A 1 8 ? 7.208 -6.685 -2.902 1.00 0.00 8 PRO A CA 6
ATOM 2359 C C . PRO A 1 8 ? 5.717 -6.450 -2.638 1.00 0.00 8 PRO A C 6
ATOM 2360 O O . PRO A 1 8 ? 5.094 -5.611 -3.306 1.00 0.00 8 PRO A O 6
ATOM 2371 N N . PRO A 1 9 ? 4.978 -7.155 -1.760 1.00 0.00 9 PRO A N 6
ATOM 2372 C CA . PRO A 1 9 ? 3.599 -6.821 -1.526 1.00 0.00 9 PRO A CA 6
ATOM 2373 C C . PRO A 1 9 ? 3.406 -5.458 -0.802 1.00 0.00 9 PRO A C 6
ATOM 2374 O O . PRO A 1 9 ? 2.350 -4.817 -0.856 1.00 0.00 9 PRO A O 6
ATOM 2385 N N . GLY A 1 10 ? 4.479 -5.015 -0.081 1.00 0.00 10 GLY A N 6
ATOM 2386 C CA . GLY A 1 10 ? 4.536 -3.682 0.594 1.00 0.00 10 GLY A CA 6
ATOM 2387 C C . GLY A 1 10 ? 4.725 -2.518 -0.375 1.00 0.00 10 GLY A C 6
ATOM 2388 O O . GLY A 1 10 ? 4.113 -1.444 -0.248 1.00 0.00 10 GLY A O 6
ATOM 2392 N N . GLU A 1 11 ? 5.401 -2.787 -1.484 1.00 0.00 11 GLU A N 6
ATOM 2393 C CA . GLU A 1 11 ? 5.595 -1.808 -2.613 1.00 0.00 11 GLU A CA 6
ATOM 2394 C C . GLU A 1 11 ? 4.312 -1.444 -3.237 1.00 0.00 11 GLU A C 6
ATOM 2395 O O . GLU A 1 11 ? 3.948 -0.292 -3.135 1.00 0.00 11 GLU A O 6
ATOM 2407 N N . GLU A 1 12 ? 3.577 -2.397 -3.818 1.00 0.00 12 GLU A N 6
ATOM 2408 C CA . GLU A 1 12 ? 2.236 -2.308 -4.512 1.00 0.00 12 GLU A CA 6
ATOM 2409 C C . GLU A 1 12 ? 1.278 -1.728 -3.411 1.00 0.00 12 GLU A C 6
ATOM 2410 O O . GLU A 1 12 ? 0.523 -0.748 -3.626 1.00 0.00 12 GLU A O 6
ATOM 2422 N N . GLY A 1 13 ? 1.350 -2.259 -2.207 1.00 0.00 13 GLY A N 6
ATOM 2423 C CA . GLY A 1 13 ? 0.751 -1.628 -1.047 1.00 0.00 13 GLY A CA 6
ATOM 2424 C C . GLY A 1 13 ? 1.037 -0.136 -0.895 1.00 0.00 13 GLY A C 6
ATOM 2425 O O . GLY A 1 13 ? 0.141 0.617 -0.626 1.00 0.00 13 GLY A O 6
ATOM 2429 N N . GLY A 1 14 ? 2.260 0.398 -1.065 1.00 0.00 14 GLY A N 6
ATOM 2430 C CA . GLY A 1 14 ? 2.543 1.890 -0.867 1.00 0.00 14 GLY A CA 6
ATOM 2431 C C . GLY A 1 14 ? 2.139 2.817 -1.946 1.00 0.00 14 GLY A C 6
ATOM 2432 O O . GLY A 1 14 ? 1.952 3.983 -1.638 1.00 0.00 14 GLY A O 6
ATOM 2436 N N . ARG A 1 15 ? 1.833 2.330 -3.169 1.00 0.00 15 ARG A N 6
ATOM 2437 C CA . ARG A 1 15 ? 1.172 3.135 -4.192 1.00 0.00 15 ARG A CA 6
ATOM 2438 C C . ARG A 1 15 ? -0.240 3.519 -3.774 1.00 0.00 15 ARG A C 6
ATOM 2439 O O . ARG A 1 15 ? -0.593 4.673 -3.742 1.00 0.00 15 ARG A O 6
ATOM 2460 N N . ASP A 1 16 ? -1.048 2.516 -3.428 1.00 0.00 16 ASP A N 6
ATOM 2461 C CA . ASP A 1 16 ? -2.499 2.764 -3.212 1.00 0.00 16 ASP A CA 6
ATOM 2462 C C . ASP A 1 16 ? -3.229 1.700 -2.432 1.00 0.00 16 ASP A C 6
ATOM 2463 O O . ASP A 1 16 ? -4.379 1.291 -2.758 1.00 0.00 16 ASP A O 6
ATOM 2472 N N . GLY A 1 17 ? -2.494 1.133 -1.435 1.00 0.00 17 GLY A N 6
ATOM 2473 C CA . GLY A 1 17 ? -3.055 0.180 -0.398 1.00 0.00 17 GLY A CA 6
ATOM 2474 C C . GLY A 1 17 ? -3.984 0.912 0.613 1.00 0.00 17 GLY A C 6
ATOM 2475 O O . GLY A 1 17 ? -3.913 2.183 0.822 1.00 0.00 17 GLY A O 6
ATOM 2479 N N . ILE A 1 18 ? -4.728 0.148 1.410 1.00 0.00 18 ILE A N 6
ATOM 2480 C CA . ILE A 1 18 ? -5.757 0.596 2.425 1.00 0.00 18 ILE A CA 6
ATOM 2481 C C . ILE A 1 18 ? -5.487 -0.072 3.792 1.00 0.00 18 ILE A C 6
ATOM 2482 O O . ILE A 1 18 ? -6.058 -1.090 4.226 1.00 0.00 18 ILE A O 6
ATOM 2498 N N . GLY A 1 19 ? -4.539 0.535 4.629 1.00 0.00 19 GLY A N 6
ATOM 2499 C CA . GLY A 1 19 ? -4.169 0.211 6.030 1.00 0.00 19 GLY A CA 6
ATOM 2500 C C . GLY A 1 19 ? -5.236 0.423 7.170 1.00 0.00 19 GLY A C 6
ATOM 2501 O O . GLY A 1 19 ? -5.284 -0.361 8.098 1.00 0.00 19 GLY A O 6
ATOM 2505 N N . GLY A 1 20 ? -6.040 1.480 7.035 1.00 0.00 20 GLY A N 6
ATOM 2506 C CA . GLY A 1 20 ? -7.269 1.763 7.809 1.00 0.00 20 GLY A CA 6
ATOM 2507 C C . GLY A 1 20 ? -8.261 0.569 7.569 1.00 0.00 20 GLY A C 6
ATOM 2508 O O . GLY A 1 20 ? -8.185 -0.278 6.647 1.00 0.00 20 GLY A O 6
ATOM 2512 N N . ALA A 1 21 ? -9.318 0.561 8.382 1.00 0.00 21 ALA A N 6
ATOM 2513 C CA . ALA A 1 21 ? -10.432 -0.426 8.260 1.00 0.00 21 ALA A CA 6
ATOM 2514 C C . ALA A 1 21 ? -11.380 0.050 7.190 1.00 0.00 21 ALA A C 6
ATOM 2515 O O . ALA A 1 21 ? -11.820 1.199 7.182 1.00 0.00 21 ALA A O 6
ATOM 2522 N N . ARG A 1 22 ? -11.582 -0.888 6.230 1.00 0.00 22 ARG A N 6
ATOM 2523 C CA . ARG A 1 22 ? -12.279 -0.620 4.947 1.00 0.00 22 ARG A CA 6
ATOM 2524 C C . ARG A 1 22 ? -13.793 -0.878 5.143 1.00 0.00 22 ARG A C 6
ATOM 2525 O O . ARG A 1 22 ? -14.150 -2.060 5.331 1.00 0.00 22 ARG A O 6
ATOM 2559 N N . GLU A 1 24 ? -14.410 1.957 7.566 1.00 0.00 24 GLU A N 6
ATOM 2560 C CA . GLU A 1 24 ? -14.688 2.573 8.854 1.00 0.00 24 GLU A CA 6
ATOM 2561 C C . GLU A 1 24 ? -13.826 3.819 9.065 1.00 0.00 24 GLU A C 6
ATOM 2562 O O . GLU A 1 24 ? -14.282 4.794 9.671 1.00 0.00 24 GLU A O 6
ATOM 2574 N N . THR A 1 25 ? -12.610 3.805 8.605 1.00 0.00 25 THR A N 6
ATOM 2575 C CA . THR A 1 25 ? -11.512 4.768 8.908 1.00 0.00 25 THR A CA 6
ATOM 2576 C C . THR A 1 25 ? -10.648 5.114 7.653 1.00 0.00 25 THR A C 6
ATOM 2577 O O . THR A 1 25 ? -9.968 6.123 7.658 1.00 0.00 25 THR A O 6
ATOM 2588 N N . GLN A 1 26 ? -10.789 4.293 6.558 1.00 0.00 26 GLN A N 6
ATOM 2589 C CA . GLN A 1 26 ? -10.260 4.567 5.161 1.00 0.00 26 GLN A CA 6
ATOM 2590 C C . GLN A 1 26 ? -11.098 3.946 4.041 1.00 0.00 26 GLN A C 6
ATOM 2591 O O . GLN A 1 26 ? -11.369 2.757 4.036 1.00 0.00 26 GLN A O 6
ATOM 2605 N N . ASN A 1 27 ? -11.628 4.713 3.084 1.00 0.00 27 ASN A N 6
ATOM 2606 C CA . ASN A 1 27 ? -12.104 4.203 1.807 1.00 0.00 27 ASN A CA 6
ATOM 2607 C C . ASN A 1 27 ? -11.027 4.331 0.673 1.00 0.00 27 ASN A C 6
ATOM 2608 O O . ASN A 1 27 ? -10.643 3.459 -0.121 1.00 0.00 27 ASN A O 6
ATOM 2619 N N . THR A 1 28 ? -10.469 5.500 0.593 1.00 0.00 28 THR A N 6
ATOM 2620 C CA . THR A 1 28 ? -9.431 5.891 -0.423 1.00 0.00 28 THR A CA 6
ATOM 2621 C C . THR A 1 28 ? -8.048 5.295 -0.214 1.00 0.00 28 THR A C 6
ATOM 2622 O O . THR A 1 28 ? -7.377 5.701 0.788 1.00 0.00 28 THR A O 6
ATOM 2633 N N . GLY A 1 29 ? -7.493 4.588 -1.154 1.00 0.00 29 GLY A N 6
ATOM 2634 C CA . GLY A 1 29 ? -6.138 4.012 -1.089 1.00 0.00 29 GLY A CA 6
ATOM 2635 C C . GLY A 1 29 ? -4.974 5.070 -1.027 1.00 0.00 29 GLY A C 6
ATOM 2636 O O . GLY A 1 29 ? -5.006 6.153 -1.597 1.00 0.00 29 GLY A O 6
ATOM 2640 N N . GLN A 1 30 ? -3.853 4.826 -0.325 1.00 0.00 30 GLN A N 6
ATOM 2641 C CA . GLN A 1 30 ? -2.619 5.639 -0.153 1.00 0.00 30 GLN A CA 6
ATOM 2642 C C . GLN A 1 30 ? -1.312 4.910 -0.221 1.00 0.00 30 GLN A C 6
ATOM 2643 O O . GLN A 1 30 ? -1.315 3.731 0.001 1.00 0.00 30 GLN A O 6
ATOM 2676 N N . SER A 1 32 ? 1.623 6.381 -2.817 1.00 0.00 32 SER A N 6
ATOM 2677 C CA . SER A 1 32 ? 2.630 6.662 -3.966 1.00 0.00 32 SER A CA 6
ATOM 2678 C C . SER A 1 32 ? 2.014 6.741 -5.376 1.00 0.00 32 SER A C 6
ATOM 2679 O O . SER A 1 32 ? 2.685 7.262 -6.274 1.00 0.00 32 SER A O 6
ATOM 2687 N N . ALA A 1 33 ? 0.743 6.428 -5.691 1.00 0.00 33 ALA A N 6
ATOM 2688 C CA . ALA A 1 33 ? 0.002 6.508 -6.990 1.00 0.00 33 ALA A CA 6
ATOM 2689 C C . ALA A 1 33 ? -0.483 7.970 -7.203 1.00 0.00 33 ALA A C 6
ATOM 2690 O O . ALA A 1 33 ? -0.674 8.781 -6.255 1.00 0.00 33 ALA A O 6
ATOM 2697 N N . PRO A 1 34 ? -0.561 8.474 -8.463 1.00 0.00 34 PRO A N 6
ATOM 2698 C CA . PRO A 1 34 ? -0.851 9.893 -8.744 1.00 0.00 34 PRO A CA 6
ATOM 2699 C C . PRO A 1 34 ? -2.308 10.221 -8.343 1.00 0.00 34 PRO A C 6
ATOM 2700 O O . PRO A 1 34 ? -3.244 9.438 -8.259 1.00 0.00 34 PRO A O 6
ATOM 2711 N N . GLY A 1 35 ? -2.450 11.539 -8.066 1.00 0.00 35 GLY A N 6
ATOM 2712 C CA . GLY A 1 35 ? -3.707 12.283 -8.012 1.00 0.00 35 GLY A CA 6
ATOM 2713 C C . GLY A 1 35 ? -4.342 12.412 -9.389 1.00 0.00 35 GLY A C 6
ATOM 2714 O O . GLY A 1 35 ? -3.793 11.987 -10.393 1.00 0.00 35 GLY A O 6
ATOM 2719 N N . ASP A 1 1 ? 16.559 -15.438 -2.186 1.00 0.00 1 ASP A N 7
ATOM 2720 C CA . ASP A 1 1 ? 16.787 -14.130 -2.686 1.00 0.00 1 ASP A CA 7
ATOM 2721 C C . ASP A 1 1 ? 18.284 -13.812 -2.855 1.00 0.00 1 ASP A C 7
ATOM 2722 O O . ASP A 1 1 ? 19.112 -14.301 -2.126 1.00 0.00 1 ASP A O 7
ATOM 2733 N N . ALA A 1 2 ? 18.695 -12.978 -3.808 1.00 0.00 2 ALA A N 7
ATOM 2734 C CA . ALA A 1 2 ? 20.074 -12.517 -4.019 1.00 0.00 2 ALA A CA 7
ATOM 2735 C C . ALA A 1 2 ? 20.284 -11.193 -3.311 1.00 0.00 2 ALA A C 7
ATOM 2736 O O . ALA A 1 2 ? 20.444 -10.175 -3.950 1.00 0.00 2 ALA A O 7
ATOM 2743 N N . GLY A 1 3 ? 20.288 -11.070 -1.988 1.00 0.00 3 GLY A N 7
ATOM 2744 C CA . GLY A 1 3 ? 20.628 -9.906 -1.224 1.00 0.00 3 GLY A CA 7
ATOM 2745 C C . GLY A 1 3 ? 19.333 -9.182 -0.669 1.00 0.00 3 GLY A C 7
ATOM 2746 O O . GLY A 1 3 ? 18.244 -9.664 -1.005 1.00 0.00 3 GLY A O 7
ATOM 2750 N N . PRO A 1 4 ? 19.536 -8.127 0.102 1.00 0.00 4 PRO A N 7
ATOM 2751 C CA . PRO A 1 4 ? 18.503 -7.262 0.667 1.00 0.00 4 PRO A CA 7
ATOM 2752 C C . PRO A 1 4 ? 18.037 -6.359 -0.419 1.00 0.00 4 PRO A C 7
ATOM 2753 O O . PRO A 1 4 ? 18.954 -5.750 -0.929 1.00 0.00 4 PRO A O 7
ATOM 2764 N N . ARG A 1 5 ? 16.753 -6.190 -0.742 1.00 0.00 5 ARG A N 7
ATOM 2765 C CA . ARG A 1 5 ? 16.287 -5.307 -1.806 1.00 0.00 5 ARG A CA 7
ATOM 2766 C C . ARG A 1 5 ? 14.876 -4.763 -1.583 1.00 0.00 5 ARG A C 7
ATOM 2767 O O . ARG A 1 5 ? 14.276 -4.153 -2.456 1.00 0.00 5 ARG A O 7
ATOM 2788 N N . GLY A 1 6 ? 14.316 -4.876 -0.378 1.00 0.00 6 GLY A N 7
ATOM 2789 C CA . GLY A 1 6 ? 13.010 -4.312 0.119 1.00 0.00 6 GLY A CA 7
ATOM 2790 C C . GLY A 1 6 ? 11.839 -5.262 0.396 1.00 0.00 6 GLY A C 7
ATOM 2791 O O . GLY A 1 6 ? 12.018 -6.363 0.904 1.00 0.00 6 GLY A O 7
ATOM 2795 N N . GLU A 1 7 ? 10.625 -4.855 0.083 1.00 0.00 7 GLU A N 7
ATOM 2796 C CA . GLU A 1 7 ? 9.496 -5.824 -0.081 1.00 0.00 7 GLU A CA 7
ATOM 2797 C C . GLU A 1 7 ? 8.559 -5.412 -1.281 1.00 0.00 7 GLU A C 7
ATOM 2798 O O . GLU A 1 7 ? 8.048 -4.322 -1.202 1.00 0.00 7 GLU A O 7
ATOM 2810 N N . PRO A 1 8 ? 8.395 -6.206 -2.367 1.00 0.00 8 PRO A N 7
ATOM 2811 C CA . PRO A 1 8 ? 7.538 -5.870 -3.524 1.00 0.00 8 PRO A CA 7
ATOM 2812 C C . PRO A 1 8 ? 6.015 -5.721 -3.391 1.00 0.00 8 PRO A C 7
ATOM 2813 O O . PRO A 1 8 ? 5.367 -4.894 -4.052 1.00 0.00 8 PRO A O 7
ATOM 2824 N N . PRO A 1 9 ? 5.324 -6.660 -2.651 1.00 0.00 9 PRO A N 7
ATOM 2825 C CA . PRO A 1 9 ? 4.039 -6.225 -2.132 1.00 0.00 9 PRO A CA 7
ATOM 2826 C C . PRO A 1 9 ? 3.978 -5.063 -1.153 1.00 0.00 9 PRO A C 7
ATOM 2827 O O . PRO A 1 9 ? 2.923 -4.425 -1.069 1.00 0.00 9 PRO A O 7
ATOM 2838 N N . GLY A 1 10 ? 5.018 -4.807 -0.393 1.00 0.00 10 GLY A N 7
ATOM 2839 C CA . GLY A 1 10 ? 5.265 -3.453 0.211 1.00 0.00 10 GLY A CA 7
ATOM 2840 C C . GLY A 1 10 ? 5.319 -2.323 -0.764 1.00 0.00 10 GLY A C 7
ATOM 2841 O O . GLY A 1 10 ? 4.577 -1.359 -0.541 1.00 0.00 10 GLY A O 7
ATOM 2845 N N . GLU A 1 11 ? 6.038 -2.431 -1.819 1.00 0.00 11 GLU A N 7
ATOM 2846 C CA . GLU A 1 11 ? 6.048 -1.464 -2.923 1.00 0.00 11 GLU A CA 7
ATOM 2847 C C . GLU A 1 11 ? 4.652 -1.173 -3.539 1.00 0.00 11 GLU A C 7
ATOM 2848 O O . GLU A 1 11 ? 4.264 0.003 -3.739 1.00 0.00 11 GLU A O 7
ATOM 2860 N N . GLU A 1 12 ? 3.819 -2.191 -3.664 1.00 0.00 12 GLU A N 7
ATOM 2861 C CA . GLU A 1 12 ? 2.498 -2.118 -4.301 1.00 0.00 12 GLU A CA 7
ATOM 2862 C C . GLU A 1 12 ? 1.417 -1.707 -3.311 1.00 0.00 12 GLU A C 7
ATOM 2863 O O . GLU A 1 12 ? 0.581 -0.844 -3.546 1.00 0.00 12 GLU A O 7
ATOM 2875 N N . GLY A 1 13 ? 1.550 -2.226 -2.111 1.00 0.00 13 GLY A N 7
ATOM 2876 C CA . GLY A 1 13 ? 0.844 -1.775 -0.888 1.00 0.00 13 GLY A CA 7
ATOM 2877 C C . GLY A 1 13 ? 1.080 -0.345 -0.349 1.00 0.00 13 GLY A C 7
ATOM 2878 O O . GLY A 1 13 ? 0.144 0.298 0.117 1.00 0.00 13 GLY A O 7
ATOM 2882 N N . GLY A 1 14 ? 2.362 0.191 -0.532 1.00 0.00 14 GLY A N 7
ATOM 2883 C CA . GLY A 1 14 ? 2.729 1.625 -0.649 1.00 0.00 14 GLY A CA 7
ATOM 2884 C C . GLY A 1 14 ? 2.182 2.504 -1.782 1.00 0.00 14 GLY A C 7
ATOM 2885 O O . GLY A 1 14 ? 2.140 3.699 -1.626 1.00 0.00 14 GLY A O 7
ATOM 2889 N N . ARG A 1 15 ? 1.484 1.910 -2.815 1.00 0.00 15 ARG A N 7
ATOM 2890 C CA . ARG A 1 15 ? 0.859 2.720 -3.882 1.00 0.00 15 ARG A CA 7
ATOM 2891 C C . ARG A 1 15 ? -0.588 2.996 -3.609 1.00 0.00 15 ARG A C 7
ATOM 2892 O O . ARG A 1 15 ? -0.974 4.136 -3.652 1.00 0.00 15 ARG A O 7
ATOM 2913 N N . ASP A 1 16 ? -1.297 1.989 -3.160 1.00 0.00 16 ASP A N 7
ATOM 2914 C CA . ASP A 1 16 ? -2.793 2.111 -2.979 1.00 0.00 16 ASP A CA 7
ATOM 2915 C C . ASP A 1 16 ? -3.403 1.126 -1.941 1.00 0.00 16 ASP A C 7
ATOM 2916 O O . ASP A 1 16 ? -4.581 0.926 -1.937 1.00 0.00 16 ASP A O 7
ATOM 2925 N N . GLY A 1 17 ? -2.619 0.607 -0.966 1.00 0.00 17 GLY A N 7
ATOM 2926 C CA . GLY A 1 17 ? -3.073 -0.305 0.084 1.00 0.00 17 GLY A CA 7
ATOM 2927 C C . GLY A 1 17 ? -4.003 0.422 1.114 1.00 0.00 17 GLY A C 7
ATOM 2928 O O . GLY A 1 17 ? -3.887 1.618 1.365 1.00 0.00 17 GLY A O 7
ATOM 2932 N N . ILE A 1 18 ? -4.939 -0.298 1.797 1.00 0.00 18 ILE A N 7
ATOM 2933 C CA . ILE A 1 18 ? -5.827 0.203 2.826 1.00 0.00 18 ILE A CA 7
ATOM 2934 C C . ILE A 1 18 ? -5.363 -0.391 4.159 1.00 0.00 18 ILE A C 7
ATOM 2935 O O . ILE A 1 18 ? -5.645 -1.551 4.474 1.00 0.00 18 ILE A O 7
ATOM 2951 N N . GLY A 1 19 ? -4.732 0.402 5.019 1.00 0.00 19 GLY A N 7
ATOM 2952 C CA . GLY A 1 19 ? -4.487 0.108 6.412 1.00 0.00 19 GLY A CA 7
ATOM 2953 C C . GLY A 1 19 ? -5.696 0.299 7.280 1.00 0.00 19 GLY A C 7
ATOM 2954 O O . GLY A 1 19 ? -6.013 -0.629 8.046 1.00 0.00 19 GLY A O 7
ATOM 2958 N N . GLY A 1 20 ? -6.443 1.464 7.220 1.00 0.00 20 GLY A N 7
ATOM 2959 C CA . GLY A 1 20 ? -7.529 1.687 8.170 1.00 0.00 20 GLY A CA 7
ATOM 2960 C C . GLY A 1 20 ? -8.689 0.611 8.207 1.00 0.00 20 GLY A C 7
ATOM 2961 O O . GLY A 1 20 ? -8.729 -0.386 7.460 1.00 0.00 20 GLY A O 7
ATOM 2965 N N . ALA A 1 21 ? -9.750 0.872 9.012 1.00 0.00 21 ALA A N 7
ATOM 2966 C CA . ALA A 1 21 ? -11.022 0.119 8.960 1.00 0.00 21 ALA A CA 7
ATOM 2967 C C . ALA A 1 21 ? -11.768 0.444 7.622 1.00 0.00 21 ALA A C 7
ATOM 2968 O O . ALA A 1 21 ? -12.446 1.475 7.610 1.00 0.00 21 ALA A O 7
ATOM 2975 N N . ARG A 1 22 ? -11.805 -0.476 6.675 1.00 0.00 22 ARG A N 7
ATOM 2976 C CA . ARG A 1 22 ? -12.667 -0.351 5.516 1.00 0.00 22 ARG A CA 7
ATOM 2977 C C . ARG A 1 22 ? -14.177 -0.710 5.838 1.00 0.00 22 ARG A C 7
ATOM 2978 O O . ARG A 1 22 ? -14.410 -1.728 6.430 1.00 0.00 22 ARG A O 7
ATOM 3012 N N . GLU A 1 24 ? -15.336 2.408 7.082 1.00 0.00 24 GLU A N 7
ATOM 3013 C CA . GLU A 1 24 ? -15.559 3.420 8.167 1.00 0.00 24 GLU A CA 7
ATOM 3014 C C . GLU A 1 24 ? -14.438 4.494 8.246 1.00 0.00 24 GLU A C 7
ATOM 3015 O O . GLU A 1 24 ? -14.877 5.635 8.114 1.00 0.00 24 GLU A O 7
ATOM 3027 N N . THR A 1 25 ? -13.202 4.147 8.391 1.00 0.00 25 THR A N 7
ATOM 3028 C CA . THR A 1 25 ? -12.107 5.108 8.708 1.00 0.00 25 THR A CA 7
ATOM 3029 C C . THR A 1 25 ? -11.075 5.097 7.613 1.00 0.00 25 THR A C 7
ATOM 3030 O O . THR A 1 25 ? -10.181 5.938 7.579 1.00 0.00 25 THR A O 7
ATOM 3041 N N . GLN A 1 26 ? -11.144 4.243 6.591 1.00 0.00 26 GLN A N 7
ATOM 3042 C CA . GLN A 1 26 ? -10.496 4.432 5.275 1.00 0.00 26 GLN A CA 7
ATOM 3043 C C . GLN A 1 26 ? -11.224 3.696 4.186 1.00 0.00 26 GLN A C 7
ATOM 3044 O O . GLN A 1 26 ? -11.571 2.532 4.338 1.00 0.00 26 GLN A O 7
ATOM 3058 N N . ASN A 1 27 ? -11.423 4.349 3.073 1.00 0.00 27 ASN A N 7
ATOM 3059 C CA . ASN A 1 27 ? -11.712 3.722 1.752 1.00 0.00 27 ASN A CA 7
ATOM 3060 C C . ASN A 1 27 ? -10.904 4.194 0.532 1.00 0.00 27 ASN A C 7
ATOM 3061 O O . ASN A 1 27 ? -10.938 3.664 -0.562 1.00 0.00 27 ASN A O 7
ATOM 3072 N N . THR A 1 28 ? -9.996 5.158 0.701 1.00 0.00 28 THR A N 7
ATOM 3073 C CA . THR A 1 28 ? -9.151 5.759 -0.323 1.00 0.00 28 THR A CA 7
ATOM 3074 C C . THR A 1 28 ? -7.746 5.252 0.058 1.00 0.00 28 THR A C 7
ATOM 3075 O O . THR A 1 28 ? -7.060 5.832 0.953 1.00 0.00 28 THR A O 7
ATOM 3086 N N . GLY A 1 29 ? -7.355 4.155 -0.561 1.00 0.00 29 GLY A N 7
ATOM 3087 C CA . GLY A 1 29 ? -5.999 3.579 -0.397 1.00 0.00 29 GLY A CA 7
ATOM 3088 C C . GLY A 1 29 ? -4.828 4.537 -0.670 1.00 0.00 29 GLY A C 7
ATOM 3089 O O . GLY A 1 29 ? -4.993 5.477 -1.408 1.00 0.00 29 GLY A O 7
ATOM 3093 N N . GLN A 1 30 ? -3.652 4.254 -0.106 1.00 0.00 30 GLN A N 7
ATOM 3094 C CA . GLN A 1 30 ? -2.423 5.136 -0.134 1.00 0.00 30 GLN A CA 7
ATOM 3095 C C . GLN A 1 30 ? -1.109 4.413 -0.379 1.00 0.00 30 GLN A C 7
ATOM 3096 O O . GLN A 1 30 ? -1.059 3.194 -0.157 1.00 0.00 30 GLN A O 7
ATOM 3129 N N . SER A 1 32 ? 1.374 6.138 -3.143 1.00 0.00 32 SER A N 7
ATOM 3130 C CA . SER A 1 32 ? 2.167 6.629 -4.253 1.00 0.00 32 SER A CA 7
ATOM 3131 C C . SER A 1 32 ? 1.437 6.764 -5.591 1.00 0.00 32 SER A C 7
ATOM 3132 O O . SER A 1 32 ? 1.840 7.440 -6.520 1.00 0.00 32 SER A O 7
ATOM 3140 N N . ALA A 1 33 ? 0.229 6.192 -5.775 1.00 0.00 33 ALA A N 7
ATOM 3141 C CA . ALA A 1 33 ? -0.531 6.314 -7.006 1.00 0.00 33 ALA A CA 7
ATOM 3142 C C . ALA A 1 33 ? -0.925 7.767 -7.405 1.00 0.00 33 ALA A C 7
ATOM 3143 O O . ALA A 1 33 ? -1.439 8.551 -6.543 1.00 0.00 33 ALA A O 7
ATOM 3150 N N . PRO A 1 34 ? -0.811 8.108 -8.687 1.00 0.00 34 PRO A N 7
ATOM 3151 C CA . PRO A 1 34 ? -1.268 9.453 -9.119 1.00 0.00 34 PRO A CA 7
ATOM 3152 C C . PRO A 1 34 ? -2.857 9.407 -9.204 1.00 0.00 34 PRO A C 7
ATOM 3153 O O . PRO A 1 34 ? -3.427 9.116 -10.288 1.00 0.00 34 PRO A O 7
ATOM 3164 N N . GLY A 1 35 ? -3.563 9.665 -8.095 1.00 0.00 35 GLY A N 7
ATOM 3165 C CA . GLY A 1 35 ? -5.033 9.519 -8.058 1.00 0.00 35 GLY A CA 7
ATOM 3166 C C . GLY A 1 35 ? -5.411 8.015 -8.172 1.00 0.00 35 GLY A C 7
ATOM 3167 O O . GLY A 1 35 ? -4.526 7.162 -8.144 1.00 0.00 35 GLY A O 7
ATOM 3172 N N . ASP A 1 1 ? 20.587 -13.097 -7.179 1.00 0.00 1 ASP A N 8
ATOM 3173 C CA . ASP A 1 1 ? 19.348 -13.858 -7.102 1.00 0.00 1 ASP A CA 8
ATOM 3174 C C . ASP A 1 1 ? 18.670 -13.734 -5.772 1.00 0.00 1 ASP A C 8
ATOM 3175 O O . ASP A 1 1 ? 17.480 -13.313 -5.697 1.00 0.00 1 ASP A O 8
ATOM 3186 N N . ALA A 1 2 ? 19.352 -14.168 -4.673 1.00 0.00 2 ALA A N 8
ATOM 3187 C CA . ALA A 1 2 ? 18.750 -14.299 -3.338 1.00 0.00 2 ALA A CA 8
ATOM 3188 C C . ALA A 1 2 ? 19.095 -13.310 -2.239 1.00 0.00 2 ALA A C 8
ATOM 3189 O O . ALA A 1 2 ? 18.921 -13.678 -1.060 1.00 0.00 2 ALA A O 8
ATOM 3196 N N . GLY A 1 3 ? 19.631 -12.148 -2.635 1.00 0.00 3 GLY A N 8
ATOM 3197 C CA . GLY A 1 3 ? 19.945 -11.007 -1.809 1.00 0.00 3 GLY A CA 8
ATOM 3198 C C . GLY A 1 3 ? 18.672 -10.128 -1.449 1.00 0.00 3 GLY A C 8
ATOM 3199 O O . GLY A 1 3 ? 17.539 -10.301 -1.918 1.00 0.00 3 GLY A O 8
ATOM 3203 N N . PRO A 1 4 ? 18.879 -9.150 -0.549 1.00 0.00 4 PRO A N 8
ATOM 3204 C CA . PRO A 1 4 ? 17.841 -8.293 -0.071 1.00 0.00 4 PRO A CA 8
ATOM 3205 C C . PRO A 1 4 ? 17.416 -7.228 -0.977 1.00 0.00 4 PRO A C 8
ATOM 3206 O O . PRO A 1 4 ? 18.219 -6.562 -1.682 1.00 0.00 4 PRO A O 8
ATOM 3217 N N . ARG A 1 5 ? 16.126 -6.859 -1.086 1.00 0.00 5 ARG A N 8
ATOM 3218 C CA . ARG A 1 5 ? 15.497 -5.916 -2.018 1.00 0.00 5 ARG A CA 8
ATOM 3219 C C . ARG A 1 5 ? 14.228 -5.335 -1.492 1.00 0.00 5 ARG A C 8
ATOM 3220 O O . ARG A 1 5 ? 13.533 -4.575 -2.221 1.00 0.00 5 ARG A O 8
ATOM 3241 N N . GLY A 1 6 ? 13.959 -5.452 -0.196 1.00 0.00 6 GLY A N 8
ATOM 3242 C CA . GLY A 1 6 ? 12.704 -4.932 0.320 1.00 0.00 6 GLY A CA 8
ATOM 3243 C C . GLY A 1 6 ? 11.495 -5.877 0.157 1.00 0.00 6 GLY A C 8
ATOM 3244 O O . GLY A 1 6 ? 11.633 -7.053 0.525 1.00 0.00 6 GLY A O 8
ATOM 3248 N N . GLU A 1 7 ? 10.329 -5.285 -0.094 1.00 0.00 7 GLU A N 8
ATOM 3249 C CA . GLU A 1 7 ? 9.122 -6.123 -0.190 1.00 0.00 7 GLU A CA 8
ATOM 3250 C C . GLU A 1 7 ? 8.204 -5.632 -1.308 1.00 0.00 7 GLU A C 8
ATOM 3251 O O . GLU A 1 7 ? 7.624 -4.606 -1.018 1.00 0.00 7 GLU A O 8
ATOM 3263 N N . PRO A 1 8 ? 8.002 -6.296 -2.454 1.00 0.00 8 PRO A N 8
ATOM 3264 C CA . PRO A 1 8 ? 7.174 -5.844 -3.577 1.00 0.00 8 PRO A CA 8
ATOM 3265 C C . PRO A 1 8 ? 5.681 -5.598 -3.181 1.00 0.00 8 PRO A C 8
ATOM 3266 O O . PRO A 1 8 ? 5.090 -4.602 -3.524 1.00 0.00 8 PRO A O 8
ATOM 3277 N N . PRO A 1 9 ? 5.052 -6.517 -2.428 1.00 0.00 9 PRO A N 8
ATOM 3278 C CA . PRO A 1 9 ? 3.869 -6.091 -1.635 1.00 0.00 9 PRO A CA 8
ATOM 3279 C C . PRO A 1 9 ? 3.911 -4.783 -0.837 1.00 0.00 9 PRO A C 8
ATOM 3280 O O . PRO A 1 9 ? 2.900 -4.043 -0.911 1.00 0.00 9 PRO A O 8
ATOM 3291 N N . GLY A 1 10 ? 4.860 -4.449 0.017 1.00 0.00 10 GLY A N 8
ATOM 3292 C CA . GLY A 1 10 ? 4.955 -3.140 0.716 1.00 0.00 10 GLY A CA 8
ATOM 3293 C C . GLY A 1 10 ? 5.005 -1.960 -0.200 1.00 0.00 10 GLY A C 8
ATOM 3294 O O . GLY A 1 10 ? 4.424 -0.934 0.154 1.00 0.00 10 GLY A O 8
ATOM 3298 N N . GLU A 1 11 ? 5.696 -1.974 -1.386 1.00 0.00 11 GLU A N 8
ATOM 3299 C CA . GLU A 1 11 ? 5.733 -0.980 -2.488 1.00 0.00 11 GLU A CA 8
ATOM 3300 C C . GLU A 1 11 ? 4.298 -0.760 -3.096 1.00 0.00 11 GLU A C 8
ATOM 3301 O O . GLU A 1 11 ? 3.872 0.388 -3.187 1.00 0.00 11 GLU A O 8
ATOM 3313 N N . GLU A 1 12 ? 3.585 -1.805 -3.490 1.00 0.00 12 GLU A N 8
ATOM 3314 C CA . GLU A 1 12 ? 2.152 -1.950 -3.760 1.00 0.00 12 GLU A CA 8
ATOM 3315 C C . GLU A 1 12 ? 1.344 -1.341 -2.626 1.00 0.00 12 GLU A C 8
ATOM 3316 O O . GLU A 1 12 ? 0.287 -0.706 -2.813 1.00 0.00 12 GLU A O 8
ATOM 3328 N N . GLY A 1 13 ? 1.817 -1.590 -1.379 1.00 0.00 13 GLY A N 8
ATOM 3329 C CA . GLY A 1 13 ? 1.273 -1.009 -0.189 1.00 0.00 13 GLY A CA 8
ATOM 3330 C C . GLY A 1 13 ? 1.125 0.571 -0.149 1.00 0.00 13 GLY A C 8
ATOM 3331 O O . GLY A 1 13 ? 0.091 1.044 0.295 1.00 0.00 13 GLY A O 8
ATOM 3335 N N . GLY A 1 14 ? 2.207 1.343 -0.473 1.00 0.00 14 GLY A N 8
ATOM 3336 C CA . GLY A 1 14 ? 2.058 2.819 -0.566 1.00 0.00 14 GLY A CA 8
ATOM 3337 C C . GLY A 1 14 ? 1.698 3.386 -1.938 1.00 0.00 14 GLY A C 8
ATOM 3338 O O . GLY A 1 14 ? 1.596 4.636 -2.091 1.00 0.00 14 GLY A O 8
ATOM 3342 N N . ARG A 1 15 ? 1.529 2.477 -2.891 1.00 0.00 15 ARG A N 8
ATOM 3343 C CA . ARG A 1 15 ? 0.907 2.627 -4.152 1.00 0.00 15 ARG A CA 8
ATOM 3344 C C . ARG A 1 15 ? -0.620 2.713 -4.082 1.00 0.00 15 ARG A C 8
ATOM 3345 O O . ARG A 1 15 ? -1.149 3.678 -4.510 1.00 0.00 15 ARG A O 8
ATOM 3366 N N . ASP A 1 16 ? -1.298 1.693 -3.453 1.00 0.00 16 ASP A N 8
ATOM 3367 C CA . ASP A 1 16 ? -2.792 1.673 -3.397 1.00 0.00 16 ASP A CA 8
ATOM 3368 C C . ASP A 1 16 ? -3.325 0.771 -2.251 1.00 0.00 16 ASP A C 8
ATOM 3369 O O . ASP A 1 16 ? -4.504 0.362 -2.201 1.00 0.00 16 ASP A O 8
ATOM 3378 N N . GLY A 1 17 ? -2.510 0.535 -1.231 1.00 0.00 17 GLY A N 8
ATOM 3379 C CA . GLY A 1 17 ? -3.016 -0.296 -0.115 1.00 0.00 17 GLY A CA 8
ATOM 3380 C C . GLY A 1 17 ? -3.942 0.568 0.774 1.00 0.00 17 GLY A C 8
ATOM 3381 O O . GLY A 1 17 ? -3.935 1.797 0.726 1.00 0.00 17 GLY A O 8
ATOM 3385 N N . ILE A 1 18 ? -4.616 -0.123 1.669 1.00 0.00 18 ILE A N 8
ATOM 3386 C CA . ILE A 1 18 ? -5.556 0.484 2.694 1.00 0.00 18 ILE A CA 8
ATOM 3387 C C . ILE A 1 18 ? -4.971 0.219 4.114 1.00 0.00 18 ILE A C 8
ATOM 3388 O O . ILE A 1 18 ? -4.874 -0.932 4.555 1.00 0.00 18 ILE A O 8
ATOM 3404 N N . GLY A 1 19 ? -4.505 1.244 4.825 1.00 0.00 19 GLY A N 8
ATOM 3405 C CA . GLY A 1 19 ? -3.895 1.150 6.155 1.00 0.00 19 GLY A CA 8
ATOM 3406 C C . GLY A 1 19 ? -4.869 1.318 7.339 1.00 0.00 19 GLY A C 8
ATOM 3407 O O . GLY A 1 19 ? -4.637 0.771 8.401 1.00 0.00 19 GLY A O 8
ATOM 3411 N N . GLY A 1 20 ? -5.993 1.963 7.090 1.00 0.00 20 GLY A N 8
ATOM 3412 C CA . GLY A 1 20 ? -7.201 2.000 7.882 1.00 0.00 20 GLY A CA 8
ATOM 3413 C C . GLY A 1 20 ? -8.025 0.613 7.772 1.00 0.00 20 GLY A C 8
ATOM 3414 O O . GLY A 1 20 ? -7.785 -0.234 6.897 1.00 0.00 20 GLY A O 8
ATOM 3418 N N . ALA A 1 21 ? -8.928 0.321 8.685 1.00 0.00 21 ALA A N 8
ATOM 3419 C CA . ALA A 1 21 ? -9.930 -0.745 8.533 1.00 0.00 21 ALA A CA 8
ATOM 3420 C C . ALA A 1 21 ? -10.876 -0.309 7.300 1.00 0.00 21 ALA A C 8
ATOM 3421 O O . ALA A 1 21 ? -11.477 0.807 7.359 1.00 0.00 21 ALA A O 8
ATOM 3428 N N . ARG A 1 22 ? -11.130 -1.157 6.310 1.00 0.00 22 ARG A N 8
ATOM 3429 C CA . ARG A 1 22 ? -12.261 -0.978 5.326 1.00 0.00 22 ARG A CA 8
ATOM 3430 C C . ARG A 1 22 ? -13.599 -1.079 6.136 1.00 0.00 22 ARG A C 8
ATOM 3431 O O . ARG A 1 22 ? -13.717 -2.009 6.979 1.00 0.00 22 ARG A O 8
ATOM 3465 N N . GLU A 1 24 ? -15.358 2.300 7.113 1.00 0.00 24 GLU A N 8
ATOM 3466 C CA . GLU A 1 24 ? -15.689 3.567 7.783 1.00 0.00 24 GLU A CA 8
ATOM 3467 C C . GLU A 1 24 ? -14.425 4.348 8.141 1.00 0.00 24 GLU A C 8
ATOM 3468 O O . GLU A 1 24 ? -14.416 5.560 8.345 1.00 0.00 24 GLU A O 8
ATOM 3480 N N . THR A 1 25 ? -13.331 3.679 8.243 1.00 0.00 25 THR A N 8
ATOM 3481 C CA . THR A 1 25 ? -12.001 4.287 8.467 1.00 0.00 25 THR A CA 8
ATOM 3482 C C . THR A 1 25 ? -11.361 4.664 7.201 1.00 0.00 25 THR A C 8
ATOM 3483 O O . THR A 1 25 ? -10.878 5.824 7.052 1.00 0.00 25 THR A O 8
ATOM 3494 N N . GLN A 1 26 ? -11.248 3.766 6.226 1.00 0.00 26 GLN A N 8
ATOM 3495 C CA . GLN A 1 26 ? -10.664 4.070 4.912 1.00 0.00 26 GLN A CA 8
ATOM 3496 C C . GLN A 1 26 ? -11.389 3.275 3.799 1.00 0.00 26 GLN A C 8
ATOM 3497 O O . GLN A 1 26 ? -11.504 2.060 4.021 1.00 0.00 26 GLN A O 8
ATOM 3511 N N . ASN A 1 27 ? -11.789 3.882 2.681 1.00 0.00 27 ASN A N 8
ATOM 3512 C CA . ASN A 1 27 ? -12.666 3.309 1.661 1.00 0.00 27 ASN A CA 8
ATOM 3513 C C . ASN A 1 27 ? -12.004 3.126 0.289 1.00 0.00 27 ASN A C 8
ATOM 3514 O O . ASN A 1 27 ? -12.294 2.163 -0.390 1.00 0.00 27 ASN A O 8
ATOM 3525 N N . THR A 1 28 ? -10.887 3.872 0.008 1.00 0.00 28 THR A N 8
ATOM 3526 C CA . THR A 1 28 ? -10.074 3.668 -1.155 1.00 0.00 28 THR A CA 8
ATOM 3527 C C . THR A 1 28 ? -8.621 3.680 -0.687 1.00 0.00 28 THR A C 8
ATOM 3528 O O . THR A 1 28 ? -8.265 4.144 0.361 1.00 0.00 28 THR A O 8
ATOM 3539 N N . GLY A 1 29 ? -7.748 3.116 -1.553 1.00 0.00 29 GLY A N 8
ATOM 3540 C CA . GLY A 1 29 ? -6.318 2.930 -1.249 1.00 0.00 29 GLY A CA 8
ATOM 3541 C C . GLY A 1 29 ? -5.405 4.115 -1.556 1.00 0.00 29 GLY A C 8
ATOM 3542 O O . GLY A 1 29 ? -5.792 4.950 -2.380 1.00 0.00 29 GLY A O 8
ATOM 3546 N N . GLN A 1 30 ? -4.306 4.267 -0.820 1.00 0.00 30 GLN A N 8
ATOM 3547 C CA . GLN A 1 30 ? -3.352 5.411 -0.871 1.00 0.00 30 GLN A CA 8
ATOM 3548 C C . GLN A 1 30 ? -1.943 4.975 -1.006 1.00 0.00 30 GLN A C 8
ATOM 3549 O O . GLN A 1 30 ? -1.515 3.918 -0.449 1.00 0.00 30 GLN A O 8
ATOM 3582 N N . SER A 1 32 ? 0.329 6.699 -3.931 1.00 0.00 32 SER A N 8
ATOM 3583 C CA . SER A 1 32 ? 1.062 7.110 -5.132 1.00 0.00 32 SER A CA 8
ATOM 3584 C C . SER A 1 32 ? 0.377 6.732 -6.531 1.00 0.00 32 SER A C 8
ATOM 3585 O O . SER A 1 32 ? 0.769 7.286 -7.522 1.00 0.00 32 SER A O 8
ATOM 3593 N N . ALA A 1 33 ? -0.548 5.785 -6.625 1.00 0.00 33 ALA A N 8
ATOM 3594 C CA . ALA A 1 33 ? -1.466 5.458 -7.731 1.00 0.00 33 ALA A CA 8
ATOM 3595 C C . ALA A 1 33 ? -2.027 6.743 -8.404 1.00 0.00 33 ALA A C 8
ATOM 3596 O O . ALA A 1 33 ? -2.216 7.767 -7.774 1.00 0.00 33 ALA A O 8
ATOM 3603 N N . PRO A 1 34 ? -2.424 6.667 -9.700 1.00 0.00 34 PRO A N 8
ATOM 3604 C CA . PRO A 1 34 ? -2.884 7.879 -10.422 1.00 0.00 34 PRO A CA 8
ATOM 3605 C C . PRO A 1 34 ? -4.283 8.298 -10.040 1.00 0.00 34 PRO A C 8
ATOM 3606 O O . PRO A 1 34 ? -5.070 7.434 -9.660 1.00 0.00 34 PRO A O 8
ATOM 3617 N N . GLY A 1 35 ? -4.635 9.543 -10.169 1.00 0.00 35 GLY A N 8
ATOM 3618 C CA . GLY A 1 35 ? -6.081 9.981 -10.034 1.00 0.00 35 GLY A CA 8
ATOM 3619 C C . GLY A 1 35 ? -6.718 9.960 -11.361 1.00 0.00 35 GLY A C 8
ATOM 3620 O O . GLY A 1 35 ? -7.956 9.989 -11.549 1.00 0.00 35 GLY A O 8
ATOM 3625 N N . ASP A 1 1 ? 24.363 -8.345 -6.422 1.00 0.00 1 ASP A N 9
ATOM 3626 C CA . ASP A 1 1 ? 22.895 -8.389 -6.784 1.00 0.00 1 ASP A CA 9
ATOM 3627 C C . ASP A 1 1 ? 22.015 -8.736 -5.569 1.00 0.00 1 ASP A C 9
ATOM 3628 O O . ASP A 1 1 ? 21.036 -8.031 -5.375 1.00 0.00 1 ASP A O 9
ATOM 3639 N N . ALA A 1 2 ? 22.372 -9.679 -4.698 1.00 0.00 2 ALA A N 9
ATOM 3640 C CA . ALA A 1 2 ? 21.446 -10.284 -3.694 1.00 0.00 2 ALA A CA 9
ATOM 3641 C C . ALA A 1 2 ? 21.207 -9.460 -2.442 1.00 0.00 2 ALA A C 9
ATOM 3642 O O . ALA A 1 2 ? 20.658 -9.972 -1.448 1.00 0.00 2 ALA A O 9
ATOM 3649 N N . GLY A 1 3 ? 21.751 -8.218 -2.436 1.00 0.00 3 GLY A N 9
ATOM 3650 C CA . GLY A 1 3 ? 21.536 -7.292 -1.370 1.00 0.00 3 GLY A CA 9
ATOM 3651 C C . GLY A 1 3 ? 20.200 -6.498 -1.277 1.00 0.00 3 GLY A C 9
ATOM 3652 O O . GLY A 1 3 ? 19.235 -6.946 -1.899 1.00 0.00 3 GLY A O 9
ATOM 3656 N N . PRO A 1 4 ? 20.144 -5.469 -0.436 1.00 0.00 4 PRO A N 9
ATOM 3657 C CA . PRO A 1 4 ? 18.893 -4.770 -0.086 1.00 0.00 4 PRO A CA 9
ATOM 3658 C C . PRO A 1 4 ? 18.325 -3.981 -1.241 1.00 0.00 4 PRO A C 9
ATOM 3659 O O . PRO A 1 4 ? 19.092 -3.244 -1.833 1.00 0.00 4 PRO A O 9
ATOM 3670 N N . ARG A 1 5 ? 17.004 -4.039 -1.422 1.00 0.00 5 ARG A N 9
ATOM 3671 C CA . ARG A 1 5 ? 16.328 -3.531 -2.632 1.00 0.00 5 ARG A CA 9
ATOM 3672 C C . ARG A 1 5 ? 14.829 -3.198 -2.369 1.00 0.00 5 ARG A C 9
ATOM 3673 O O . ARG A 1 5 ? 14.260 -2.482 -3.165 1.00 0.00 5 ARG A O 9
ATOM 3694 N N . GLY A 1 6 ? 14.252 -3.604 -1.229 1.00 0.00 6 GLY A N 9
ATOM 3695 C CA . GLY A 1 6 ? 12.867 -3.345 -0.843 1.00 0.00 6 GLY A CA 9
ATOM 3696 C C . GLY A 1 6 ? 12.091 -4.595 -0.556 1.00 0.00 6 GLY A C 9
ATOM 3697 O O . GLY A 1 6 ? 12.516 -5.442 0.258 1.00 0.00 6 GLY A O 9
ATOM 3701 N N . GLU A 1 7 ? 10.909 -4.694 -1.124 1.00 0.00 7 GLU A N 9
ATOM 3702 C CA . GLU A 1 7 ? 9.995 -5.872 -1.036 1.00 0.00 7 GLU A CA 9
ATOM 3703 C C . GLU A 1 7 ? 8.850 -5.753 -1.910 1.00 0.00 7 GLU A C 9
ATOM 3704 O O . GLU A 1 7 ? 7.982 -4.948 -1.567 1.00 0.00 7 GLU A O 9
ATOM 3716 N N . PRO A 1 8 ? 8.751 -6.559 -3.002 1.00 0.00 8 PRO A N 9
ATOM 3717 C CA . PRO A 1 8 ? 7.671 -6.291 -3.967 1.00 0.00 8 PRO A CA 9
ATOM 3718 C C . PRO A 1 8 ? 6.230 -6.209 -3.450 1.00 0.00 8 PRO A C 9
ATOM 3719 O O . PRO A 1 8 ? 5.499 -5.237 -3.804 1.00 0.00 8 PRO A O 9
ATOM 3730 N N . PRO A 1 9 ? 5.681 -7.168 -2.630 1.00 0.00 9 PRO A N 9
ATOM 3731 C CA . PRO A 1 9 ? 4.302 -7.099 -2.110 1.00 0.00 9 PRO A CA 9
ATOM 3732 C C . PRO A 1 9 ? 4.107 -5.987 -1.010 1.00 0.00 9 PRO A C 9
ATOM 3733 O O . PRO A 1 9 ? 2.970 -5.523 -0.751 1.00 0.00 9 PRO A O 9
ATOM 3744 N N . GLY A 1 10 ? 5.186 -5.504 -0.381 1.00 0.00 10 GLY A N 9
ATOM 3745 C CA . GLY A 1 10 ? 5.163 -4.395 0.573 1.00 0.00 10 GLY A CA 9
ATOM 3746 C C . GLY A 1 10 ? 5.321 -2.997 -0.039 1.00 0.00 10 GLY A C 9
ATOM 3747 O O . GLY A 1 10 ? 4.547 -2.011 0.141 1.00 0.00 10 GLY A O 9
ATOM 3751 N N . GLU A 1 11 ? 6.274 -2.883 -0.993 1.00 0.00 11 GLU A N 9
ATOM 3752 C CA . GLU A 1 11 ? 6.251 -1.840 -2.050 1.00 0.00 11 GLU A CA 9
ATOM 3753 C C . GLU A 1 11 ? 4.879 -1.604 -2.645 1.00 0.00 11 GLU A C 9
ATOM 3754 O O . GLU A 1 11 ? 4.310 -0.536 -2.687 1.00 0.00 11 GLU A O 9
ATOM 3766 N N . GLU A 1 12 ? 4.153 -2.686 -2.896 1.00 0.00 12 GLU A N 9
ATOM 3767 C CA . GLU A 1 12 ? 2.837 -2.671 -3.483 1.00 0.00 12 GLU A CA 9
ATOM 3768 C C . GLU A 1 12 ? 1.752 -2.226 -2.486 1.00 0.00 12 GLU A C 9
ATOM 3769 O O . GLU A 1 12 ? 0.906 -1.336 -2.644 1.00 0.00 12 GLU A O 9
ATOM 3781 N N . GLY A 1 13 ? 1.937 -2.663 -1.286 1.00 0.00 13 GLY A N 9
ATOM 3782 C CA . GLY A 1 13 ? 1.363 -2.133 -0.045 1.00 0.00 13 GLY A CA 9
ATOM 3783 C C . GLY A 1 13 ? 1.585 -0.639 0.152 1.00 0.00 13 GLY A C 9
ATOM 3784 O O . GLY A 1 13 ? 0.665 -0.072 0.699 1.00 0.00 13 GLY A O 9
ATOM 3788 N N . GLY A 1 14 ? 2.600 0.054 -0.384 1.00 0.00 14 GLY A N 9
ATOM 3789 C CA . GLY A 1 14 ? 2.587 1.552 -0.394 1.00 0.00 14 GLY A CA 9
ATOM 3790 C C . GLY A 1 14 ? 2.090 2.273 -1.605 1.00 0.00 14 GLY A C 9
ATOM 3791 O O . GLY A 1 14 ? 2.121 3.482 -1.708 1.00 0.00 14 GLY A O 9
ATOM 3795 N N . ARG A 1 15 ? 1.525 1.549 -2.583 1.00 0.00 15 ARG A N 9
ATOM 3796 C CA . ARG A 1 15 ? 0.927 2.074 -3.828 1.00 0.00 15 ARG A CA 9
ATOM 3797 C C . ARG A 1 15 ? -0.539 2.496 -3.650 1.00 0.00 15 ARG A C 9
ATOM 3798 O O . ARG A 1 15 ? -0.856 3.606 -4.060 1.00 0.00 15 ARG A O 9
ATOM 3819 N N . ASP A 1 16 ? -1.369 1.711 -3.060 1.00 0.00 16 ASP A N 9
ATOM 3820 C CA . ASP A 1 16 ? -2.831 1.861 -2.915 1.00 0.00 16 ASP A CA 9
ATOM 3821 C C . ASP A 1 16 ? -3.318 0.757 -1.914 1.00 0.00 16 ASP A C 9
ATOM 3822 O O . ASP A 1 16 ? -4.424 0.210 -2.022 1.00 0.00 16 ASP A O 9
ATOM 3831 N N . GLY A 1 17 ? -2.487 0.452 -0.951 1.00 0.00 17 GLY A N 9
ATOM 3832 C CA . GLY A 1 17 ? -2.827 -0.484 0.169 1.00 0.00 17 GLY A CA 9
ATOM 3833 C C . GLY A 1 17 ? -3.707 0.222 1.205 1.00 0.00 17 GLY A C 9
ATOM 3834 O O . GLY A 1 17 ? -3.875 1.437 1.075 1.00 0.00 17 GLY A O 9
ATOM 3838 N N . ILE A 1 18 ? -4.271 -0.458 2.225 1.00 0.00 18 ILE A N 9
ATOM 3839 C CA . ILE A 1 18 ? -5.420 0.089 3.032 1.00 0.00 18 ILE A CA 9
ATOM 3840 C C . ILE A 1 18 ? -5.258 -0.472 4.438 1.00 0.00 18 ILE A C 9
ATOM 3841 O O . ILE A 1 18 ? -5.334 -1.659 4.663 1.00 0.00 18 ILE A O 9
ATOM 3857 N N . GLY A 1 19 ? -4.982 0.384 5.460 1.00 0.00 19 GLY A N 9
ATOM 3858 C CA . GLY A 1 19 ? -4.833 -0.029 6.888 1.00 0.00 19 GLY A CA 9
ATOM 3859 C C . GLY A 1 19 ? -6.054 0.131 7.766 1.00 0.00 19 GLY A C 9
ATOM 3860 O O . GLY A 1 19 ? -6.150 -0.616 8.724 1.00 0.00 19 GLY A O 9
ATOM 3864 N N . GLY A 1 20 ? -6.920 1.104 7.556 1.00 0.00 20 GLY A N 9
ATOM 3865 C CA . GLY A 1 20 ? -8.093 1.392 8.318 1.00 0.00 20 GLY A CA 9
ATOM 3866 C C . GLY A 1 20 ? -9.337 0.538 7.970 1.00 0.00 20 GLY A C 9
ATOM 3867 O O . GLY A 1 20 ? -9.411 -0.107 6.962 1.00 0.00 20 GLY A O 9
ATOM 3871 N N . ALA A 1 21 ? -10.304 0.512 8.883 1.00 0.00 21 ALA A N 9
ATOM 3872 C CA . ALA A 1 21 ? -11.574 -0.238 8.721 1.00 0.00 21 ALA A CA 9
ATOM 3873 C C . ALA A 1 21 ? -12.563 0.384 7.652 1.00 0.00 21 ALA A C 9
ATOM 3874 O O . ALA A 1 21 ? -13.261 1.421 7.924 1.00 0.00 21 ALA A O 9
ATOM 3881 N N . ARG A 1 22 ? -12.484 -0.162 6.412 1.00 0.00 22 ARG A N 9
ATOM 3882 C CA . ARG A 1 22 ? -13.191 0.396 5.212 1.00 0.00 22 ARG A CA 9
ATOM 3883 C C . ARG A 1 22 ? -14.730 0.366 5.389 1.00 0.00 22 ARG A C 9
ATOM 3884 O O . ARG A 1 22 ? -15.178 -0.611 5.937 1.00 0.00 22 ARG A O 9
ATOM 3918 N N . GLU A 1 24 ? -15.773 3.836 6.599 1.00 0.00 24 GLU A N 9
ATOM 3919 C CA . GLU A 1 24 ? -15.841 4.890 7.645 1.00 0.00 24 GLU A CA 9
ATOM 3920 C C . GLU A 1 24 ? -14.544 5.104 8.424 1.00 0.00 24 GLU A C 9
ATOM 3921 O O . GLU A 1 24 ? -14.349 6.190 8.945 1.00 0.00 24 GLU A O 9
ATOM 3933 N N . THR A 1 25 ? -13.567 4.165 8.565 1.00 0.00 25 THR A N 9
ATOM 3934 C CA . THR A 1 25 ? -12.192 4.500 9.176 1.00 0.00 25 THR A CA 9
ATOM 3935 C C . THR A 1 25 ? -11.128 4.504 8.082 1.00 0.00 25 THR A C 9
ATOM 3936 O O . THR A 1 25 ? -10.045 4.896 8.400 1.00 0.00 25 THR A O 9
ATOM 3947 N N . GLN A 1 26 ? -11.366 4.083 6.831 1.00 0.00 26 GLN A N 9
ATOM 3948 C CA . GLN A 1 26 ? -10.464 4.438 5.667 1.00 0.00 26 GLN A CA 9
ATOM 3949 C C . GLN A 1 26 ? -11.252 4.161 4.334 1.00 0.00 26 GLN A C 9
ATOM 3950 O O . GLN A 1 26 ? -11.562 2.990 4.011 1.00 0.00 26 GLN A O 9
ATOM 3964 N N . ASN A 1 27 ? -11.546 5.211 3.565 1.00 0.00 27 ASN A N 9
ATOM 3965 C CA . ASN A 1 27 ? -12.340 5.036 2.338 1.00 0.00 27 ASN A CA 9
ATOM 3966 C C . ASN A 1 27 ? -11.451 4.615 1.109 1.00 0.00 27 ASN A C 9
ATOM 3967 O O . ASN A 1 27 ? -11.990 3.963 0.210 1.00 0.00 27 ASN A O 9
ATOM 3978 N N . THR A 1 28 ? -10.156 5.037 1.058 1.00 0.00 28 THR A N 9
ATOM 3979 C CA . THR A 1 28 ? -9.343 5.021 -0.198 1.00 0.00 28 THR A CA 9
ATOM 3980 C C . THR A 1 28 ? -8.042 4.421 0.186 1.00 0.00 28 THR A C 9
ATOM 3981 O O . THR A 1 28 ? -7.456 4.743 1.215 1.00 0.00 28 THR A O 9
ATOM 3992 N N . GLY A 1 29 ? -7.469 3.664 -0.713 1.00 0.00 29 GLY A N 9
ATOM 3993 C CA . GLY A 1 29 ? -6.060 3.211 -0.598 1.00 0.00 29 GLY A CA 9
ATOM 3994 C C . GLY A 1 29 ? -4.965 4.207 -0.715 1.00 0.00 29 GLY A C 9
ATOM 3995 O O . GLY A 1 29 ? -5.149 5.199 -1.389 1.00 0.00 29 GLY A O 9
ATOM 3999 N N . GLN A 1 30 ? -3.865 3.970 -0.076 1.00 0.00 30 GLN A N 9
ATOM 4000 C CA . GLN A 1 30 ? -2.661 4.951 0.046 1.00 0.00 30 GLN A CA 9
ATOM 4001 C C . GLN A 1 30 ? -1.324 4.240 -0.291 1.00 0.00 30 GLN A C 9
ATOM 4002 O O . GLN A 1 30 ? -1.239 3.053 -0.018 1.00 0.00 30 GLN A O 9
ATOM 4035 N N . SER A 1 32 ? 1.270 5.920 -2.966 1.00 0.00 32 SER A N 9
ATOM 4036 C CA . SER A 1 32 ? 1.978 6.278 -4.198 1.00 0.00 32 SER A CA 9
ATOM 4037 C C . SER A 1 32 ? 1.311 5.771 -5.480 1.00 0.00 32 SER A C 9
ATOM 4038 O O . SER A 1 32 ? 1.678 4.755 -5.952 1.00 0.00 32 SER A O 9
ATOM 4046 N N . ALA A 1 33 ? 0.242 6.457 -5.832 1.00 0.00 33 ALA A N 9
ATOM 4047 C CA . ALA A 1 33 ? -0.502 6.160 -7.088 1.00 0.00 33 ALA A CA 9
ATOM 4048 C C . ALA A 1 33 ? -1.133 7.439 -7.662 1.00 0.00 33 ALA A C 9
ATOM 4049 O O . ALA A 1 33 ? -1.721 8.192 -6.906 1.00 0.00 33 ALA A O 9
ATOM 4056 N N . PRO A 1 34 ? -1.124 7.641 -8.995 1.00 0.00 34 PRO A N 9
ATOM 4057 C CA . PRO A 1 34 ? -1.795 8.801 -9.584 1.00 0.00 34 PRO A CA 9
ATOM 4058 C C . PRO A 1 34 ? -3.314 8.942 -9.339 1.00 0.00 34 PRO A C 9
ATOM 4059 O O . PRO A 1 34 ? -4.016 7.933 -9.070 1.00 0.00 34 PRO A O 9
ATOM 4070 N N . GLY A 1 35 ? -3.854 10.157 -9.432 1.00 0.00 35 GLY A N 9
ATOM 4071 C CA . GLY A 1 35 ? -5.059 10.573 -8.784 1.00 0.00 35 GLY A CA 9
ATOM 4072 C C . GLY A 1 35 ? -4.826 10.771 -7.230 1.00 0.00 35 GLY A C 9
ATOM 4073 O O . GLY A 1 35 ? -3.705 10.956 -6.689 1.00 0.00 35 GLY A O 9
ATOM 4078 N N . ASP A 1 1 ? 22.361 -16.784 -1.837 1.00 0.00 1 ASP A N 10
ATOM 4079 C CA . ASP A 1 1 ? 21.051 -16.213 -2.157 1.00 0.00 1 ASP A CA 10
ATOM 4080 C C . ASP A 1 1 ? 21.200 -14.791 -2.639 1.00 0.00 1 ASP A C 10
ATOM 4081 O O . ASP A 1 1 ? 22.270 -14.265 -2.761 1.00 0.00 1 ASP A O 10
ATOM 4092 N N . ALA A 1 2 ? 20.075 -14.098 -2.926 1.00 0.00 2 ALA A N 10
ATOM 4093 C CA . ALA A 1 2 ? 19.994 -12.762 -3.208 1.00 0.00 2 ALA A CA 10
ATOM 4094 C C . ALA A 1 2 ? 20.456 -11.811 -2.129 1.00 0.00 2 ALA A C 10
ATOM 4095 O O . ALA A 1 2 ? 20.243 -11.816 -0.993 1.00 0.00 2 ALA A O 10
ATOM 4102 N N . GLY A 1 3 ? 20.997 -10.690 -2.659 1.00 0.00 3 GLY A N 10
ATOM 4103 C CA . GLY A 1 3 ? 21.178 -9.346 -1.972 1.00 0.00 3 GLY A CA 10
ATOM 4104 C C . GLY A 1 3 ? 19.793 -8.738 -1.570 1.00 0.00 3 GLY A C 10
ATOM 4105 O O . GLY A 1 3 ? 18.760 -9.221 -1.917 1.00 0.00 3 GLY A O 10
ATOM 4109 N N . PRO A 1 4 ? 19.825 -7.741 -0.664 1.00 0.00 4 PRO A N 10
ATOM 4110 C CA . PRO A 1 4 ? 18.651 -7.034 -0.204 1.00 0.00 4 PRO A CA 10
ATOM 4111 C C . PRO A 1 4 ? 18.143 -6.012 -1.155 1.00 0.00 4 PRO A C 10
ATOM 4112 O O . PRO A 1 4 ? 18.851 -5.130 -1.643 1.00 0.00 4 PRO A O 10
ATOM 4123 N N . ARG A 1 5 ? 16.850 -6.099 -1.468 1.00 0.00 5 ARG A N 10
ATOM 4124 C CA . ARG A 1 5 ? 16.235 -5.546 -2.630 1.00 0.00 5 ARG A CA 10
ATOM 4125 C C . ARG A 1 5 ? 14.837 -4.893 -2.336 1.00 0.00 5 ARG A C 10
ATOM 4126 O O . ARG A 1 5 ? 14.426 -4.029 -3.158 1.00 0.00 5 ARG A O 10
ATOM 4147 N N . GLY A 1 6 ? 14.188 -5.123 -1.158 1.00 0.00 6 GLY A N 10
ATOM 4148 C CA . GLY A 1 6 ? 12.899 -4.532 -0.809 1.00 0.00 6 GLY A CA 10
ATOM 4149 C C . GLY A 1 6 ? 11.825 -5.468 -0.189 1.00 0.00 6 GLY A C 10
ATOM 4150 O O . GLY A 1 6 ? 12.172 -6.554 0.358 1.00 0.00 6 GLY A O 10
ATOM 4154 N N . GLU A 1 7 ? 10.496 -5.134 -0.375 1.00 0.00 7 GLU A N 10
ATOM 4155 C CA . GLU A 1 7 ? 9.348 -6.039 -0.056 1.00 0.00 7 GLU A CA 10
ATOM 4156 C C . GLU A 1 7 ? 8.137 -5.702 -0.927 1.00 0.00 7 GLU A C 10
ATOM 4157 O O . GLU A 1 7 ? 7.407 -4.715 -0.760 1.00 0.00 7 GLU A O 10
ATOM 4169 N N . PRO A 1 8 ? 7.875 -6.577 -1.969 1.00 0.00 8 PRO A N 10
ATOM 4170 C CA . PRO A 1 8 ? 6.936 -6.289 -3.054 1.00 0.00 8 PRO A CA 10
ATOM 4171 C C . PRO A 1 8 ? 5.571 -5.846 -2.539 1.00 0.00 8 PRO A C 10
ATOM 4172 O O . PRO A 1 8 ? 5.101 -4.816 -3.023 1.00 0.00 8 PRO A O 10
ATOM 4183 N N . PRO A 1 9 ? 4.805 -6.625 -1.731 1.00 0.00 9 PRO A N 10
ATOM 4184 C CA . PRO A 1 9 ? 3.417 -6.245 -1.339 1.00 0.00 9 PRO A CA 10
ATOM 4185 C C . PRO A 1 9 ? 3.402 -4.991 -0.560 1.00 0.00 9 PRO A C 10
ATOM 4186 O O . PRO A 1 9 ? 2.404 -4.271 -0.580 1.00 0.00 9 PRO A O 10
ATOM 4197 N N . GLY A 1 10 ? 4.441 -4.614 0.204 1.00 0.00 10 GLY A N 10
ATOM 4198 C CA . GLY A 1 10 ? 4.308 -3.350 0.985 1.00 0.00 10 GLY A CA 10
ATOM 4199 C C . GLY A 1 10 ? 4.795 -2.106 0.151 1.00 0.00 10 GLY A C 10
ATOM 4200 O O . GLY A 1 10 ? 4.451 -1.052 0.549 1.00 0.00 10 GLY A O 10
ATOM 4204 N N . GLU A 1 11 ? 5.613 -2.260 -0.926 1.00 0.00 11 GLU A N 10
ATOM 4205 C CA . GLU A 1 11 ? 5.881 -1.357 -2.012 1.00 0.00 11 GLU A CA 10
ATOM 4206 C C . GLU A 1 11 ? 4.656 -1.129 -2.870 1.00 0.00 11 GLU A C 10
ATOM 4207 O O . GLU A 1 11 ? 4.406 0.006 -3.334 1.00 0.00 11 GLU A O 10
ATOM 4219 N N . GLU A 1 12 ? 3.868 -2.150 -3.148 1.00 0.00 12 GLU A N 10
ATOM 4220 C CA . GLU A 1 12 ? 2.513 -2.004 -3.694 1.00 0.00 12 GLU A CA 10
ATOM 4221 C C . GLU A 1 12 ? 1.594 -1.246 -2.710 1.00 0.00 12 GLU A C 10
ATOM 4222 O O . GLU A 1 12 ? 0.799 -0.358 -3.026 1.00 0.00 12 GLU A O 10
ATOM 4234 N N . GLY A 1 13 ? 1.764 -1.585 -1.421 1.00 0.00 13 GLY A N 10
ATOM 4235 C CA . GLY A 1 13 ? 1.100 -0.959 -0.257 1.00 0.00 13 GLY A CA 10
ATOM 4236 C C . GLY A 1 13 ? 1.307 0.503 -0.259 1.00 0.00 13 GLY A C 10
ATOM 4237 O O . GLY A 1 13 ? 0.412 1.193 -0.026 1.00 0.00 13 GLY A O 10
ATOM 4241 N N . GLY A 1 14 ? 2.527 1.034 -0.390 1.00 0.00 14 GLY A N 10
ATOM 4242 C CA . GLY A 1 14 ? 2.600 2.505 -0.395 1.00 0.00 14 GLY A CA 10
ATOM 4243 C C . GLY A 1 14 ? 2.088 3.244 -1.623 1.00 0.00 14 GLY A C 10
ATOM 4244 O O . GLY A 1 14 ? 1.825 4.442 -1.522 1.00 0.00 14 GLY A O 10
ATOM 4248 N N . ARG A 1 15 ? 1.897 2.547 -2.736 1.00 0.00 15 ARG A N 10
ATOM 4249 C CA . ARG A 1 15 ? 1.154 3.105 -3.928 1.00 0.00 15 ARG A CA 10
ATOM 4250 C C . ARG A 1 15 ? -0.355 3.199 -3.761 1.00 0.00 15 ARG A C 10
ATOM 4251 O O . ARG A 1 15 ? -0.796 4.298 -3.912 1.00 0.00 15 ARG A O 10
ATOM 4272 N N . ASP A 1 16 ? -1.028 2.121 -3.556 1.00 0.00 16 ASP A N 10
ATOM 4273 C CA . ASP A 1 16 ? -2.585 2.072 -3.480 1.00 0.00 16 ASP A CA 10
ATOM 4274 C C . ASP A 1 16 ? -3.228 1.011 -2.519 1.00 0.00 16 ASP A C 10
ATOM 4275 O O . ASP A 1 16 ? -4.301 0.443 -2.681 1.00 0.00 16 ASP A O 10
ATOM 4284 N N . GLY A 1 17 ? -2.459 0.765 -1.493 1.00 0.00 17 GLY A N 10
ATOM 4285 C CA . GLY A 1 17 ? -2.907 -0.162 -0.442 1.00 0.00 17 GLY A CA 10
ATOM 4286 C C . GLY A 1 17 ? -4.055 0.582 0.430 1.00 0.00 17 GLY A C 10
ATOM 4287 O O . GLY A 1 17 ? -4.274 1.838 0.308 1.00 0.00 17 GLY A O 10
ATOM 4291 N N . ILE A 1 18 ? -4.467 -0.131 1.467 1.00 0.00 18 ILE A N 10
ATOM 4292 C CA . ILE A 1 18 ? -5.419 0.373 2.530 1.00 0.00 18 ILE A CA 10
ATOM 4293 C C . ILE A 1 18 ? -5.043 -0.046 3.966 1.00 0.00 18 ILE A C 10
ATOM 4294 O O . ILE A 1 18 ? -5.041 -1.210 4.345 1.00 0.00 18 ILE A O 10
ATOM 4310 N N . GLY A 1 19 ? -4.532 0.890 4.837 1.00 0.00 19 GLY A N 10
ATOM 4311 C CA . GLY A 1 19 ? -4.186 0.599 6.231 1.00 0.00 19 GLY A CA 10
ATOM 4312 C C . GLY A 1 19 ? -5.274 0.976 7.251 1.00 0.00 19 GLY A C 10
ATOM 4313 O O . GLY A 1 19 ? -5.163 0.699 8.408 1.00 0.00 19 GLY A O 10
ATOM 4317 N N . GLY A 1 20 ? -6.353 1.707 6.878 1.00 0.00 20 GLY A N 10
ATOM 4318 C CA . GLY A 1 20 ? -7.494 1.906 7.741 1.00 0.00 20 GLY A CA 10
ATOM 4319 C C . GLY A 1 20 ? -8.498 0.800 7.647 1.00 0.00 20 GLY A C 10
ATOM 4320 O O . GLY A 1 20 ? -8.723 0.234 6.613 1.00 0.00 20 GLY A O 10
ATOM 4324 N N . ALA A 1 21 ? -9.232 0.611 8.767 1.00 0.00 21 ALA A N 10
ATOM 4325 C CA . ALA A 1 21 ?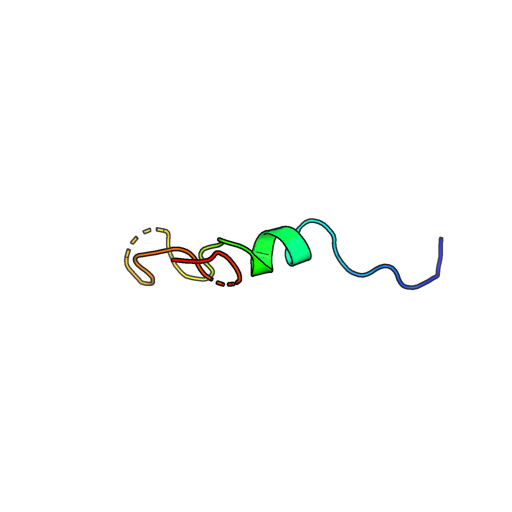 -10.383 -0.308 8.918 1.00 0.00 21 ALA A CA 10
ATOM 4326 C C . ALA A 1 21 ? -11.453 0.004 7.742 1.00 0.00 21 ALA A C 10
ATOM 4327 O O . ALA A 1 21 ? -11.835 1.183 7.541 1.00 0.00 21 ALA A O 10
ATOM 4334 N N . ARG A 1 22 ? -11.884 -1.052 7.037 1.00 0.00 22 ARG A N 10
ATOM 4335 C CA . ARG A 1 22 ? -12.753 -1.023 5.891 1.00 0.00 22 ARG A CA 10
ATOM 4336 C C . ARG A 1 22 ? -14.260 -1.237 6.202 1.00 0.00 22 ARG A C 10
ATOM 4337 O O . ARG A 1 22 ? -14.533 -2.247 6.887 1.00 0.00 22 ARG A O 10
ATOM 4371 N N . GLU A 1 24 ? -15.125 2.252 6.893 1.00 0.00 24 GLU A N 10
ATOM 4372 C CA . GLU A 1 24 ? -15.537 3.403 7.582 1.00 0.00 24 GLU A CA 10
ATOM 4373 C C . GLU A 1 24 ? -14.337 4.307 8.052 1.00 0.00 24 GLU A C 10
ATOM 4374 O O . GLU A 1 24 ? -14.510 5.513 8.340 1.00 0.00 24 GLU A O 10
ATOM 4386 N N . THR A 1 25 ? -13.126 3.809 8.018 1.00 0.00 25 THR A N 10
ATOM 4387 C CA . THR A 1 25 ? -11.855 4.543 8.238 1.00 0.00 25 THR A CA 10
ATOM 4388 C C . THR A 1 25 ? -11.074 4.653 6.927 1.00 0.00 25 THR A C 10
ATOM 4389 O O . THR A 1 25 ? -10.532 5.705 6.599 1.00 0.00 25 THR A O 10
ATOM 4400 N N . GLN A 1 26 ? -11.154 3.649 6.056 1.00 0.00 26 GLN A N 10
ATOM 4401 C CA . GLN A 1 26 ? -10.533 3.676 4.684 1.00 0.00 26 GLN A CA 10
ATOM 4402 C C . GLN A 1 26 ? -11.174 2.720 3.716 1.00 0.00 26 GLN A C 10
ATOM 4403 O O . GLN A 1 26 ? -11.366 1.538 4.000 1.00 0.00 26 GLN A O 10
ATOM 4417 N N . ASN A 1 27 ? -11.582 3.218 2.522 1.00 0.00 27 ASN A N 10
ATOM 4418 C CA . ASN A 1 27 ? -12.291 2.520 1.425 1.00 0.00 27 ASN A CA 10
ATOM 4419 C C . ASN A 1 27 ? -11.653 2.942 0.039 1.00 0.00 27 ASN A C 10
ATOM 4420 O O . ASN A 1 27 ? -11.988 2.333 -0.969 1.00 0.00 27 ASN A O 10
ATOM 4431 N N . THR A 1 28 ? -10.650 3.829 0.011 1.00 0.00 28 THR A N 10
ATOM 4432 C CA . THR A 1 28 ? -9.917 4.300 -1.209 1.00 0.00 28 THR A CA 10
ATOM 4433 C C . THR A 1 28 ? -8.465 4.074 -1.027 1.00 0.00 28 THR A C 10
ATOM 4434 O O . THR A 1 28 ? -7.940 4.161 0.093 1.00 0.00 28 THR A O 10
ATOM 4445 N N . GLY A 1 29 ? -7.756 3.589 -2.108 1.00 0.00 29 GLY A N 10
ATOM 4446 C CA . GLY A 1 29 ? -6.381 3.327 -2.091 1.00 0.00 29 GLY A CA 10
ATOM 4447 C C . GLY A 1 29 ? -5.529 4.574 -1.848 1.00 0.00 29 GLY A C 10
ATOM 4448 O O . GLY A 1 29 ? -5.872 5.692 -2.276 1.00 0.00 29 GLY A O 10
ATOM 4452 N N . GLN A 1 30 ? -4.524 4.420 -0.998 1.00 0.00 30 GLN A N 10
ATOM 4453 C CA . GLN A 1 30 ? -3.484 5.346 -0.735 1.00 0.00 30 GLN A CA 10
ATOM 4454 C C . GLN A 1 30 ? -2.067 4.757 -0.766 1.00 0.00 30 GLN A C 10
ATOM 4455 O O . GLN A 1 30 ? -1.935 3.541 -0.635 1.00 0.00 30 GLN A O 10
ATOM 4488 N N . SER A 1 32 ? 0.877 6.729 -3.118 1.00 0.00 32 SER A N 10
ATOM 4489 C CA . SER A 1 32 ? 1.560 7.138 -4.371 1.00 0.00 32 SER A CA 10
ATOM 4490 C C . SER A 1 32 ? 1.062 6.545 -5.680 1.00 0.00 32 SER A C 10
ATOM 4491 O O . SER A 1 32 ? 1.629 5.655 -6.343 1.00 0.00 32 SER A O 10
ATOM 4499 N N . ALA A 1 33 ? -0.049 7.021 -6.143 1.00 0.00 33 ALA A N 10
ATOM 4500 C CA . ALA A 1 33 ? -0.692 6.567 -7.421 1.00 0.00 33 ALA A CA 10
ATOM 4501 C C . ALA A 1 33 ? -1.460 7.737 -8.025 1.00 0.00 33 ALA A C 10
ATOM 4502 O O . ALA A 1 33 ? -2.237 8.367 -7.244 1.00 0.00 33 ALA A O 10
ATOM 4509 N N . PRO A 1 34 ? -1.302 7.968 -9.311 1.00 0.00 34 PRO A N 10
ATOM 4510 C CA . PRO A 1 34 ? -1.967 9.086 -9.942 1.00 0.00 34 PRO A CA 10
ATOM 4511 C C . PRO A 1 34 ? -3.580 8.826 -9.964 1.00 0.00 34 PRO A C 10
ATOM 4512 O O . PRO A 1 34 ? -4.050 7.682 -10.010 1.00 0.00 34 PRO A O 10
ATOM 4523 N N . GLY A 1 35 ? -4.364 9.897 -9.927 1.00 0.00 35 GLY A N 10
ATOM 4524 C CA . GLY A 1 35 ? -5.809 9.846 -9.965 1.00 0.00 35 GLY A CA 10
ATOM 4525 C C . GLY A 1 35 ? -6.453 9.709 -11.342 1.00 0.00 35 GLY A C 10
ATOM 4526 O O . GLY A 1 35 ? -5.773 9.566 -12.340 1.00 0.00 35 GLY A O 10
ATOM 4531 N N . ASP A 1 1 ? 22.273 -14.357 -6.141 1.00 0.00 1 ASP A N 11
ATOM 4532 C CA . ASP A 1 1 ? 21.280 -14.513 -5.104 1.00 0.00 1 ASP A CA 11
ATOM 4533 C C . ASP A 1 1 ? 20.631 -13.151 -4.865 1.00 0.00 1 ASP A C 11
ATOM 4534 O O . ASP A 1 1 ? 21.237 -12.148 -5.264 1.00 0.00 1 ASP A O 11
ATOM 4545 N N . ALA A 1 2 ? 19.369 -13.110 -4.392 1.00 0.00 2 ALA A N 11
ATOM 4546 C CA . ALA A 1 2 ? 18.570 -11.909 -4.344 1.00 0.00 2 ALA A CA 11
ATOM 4547 C C . ALA A 1 2 ? 19.271 -10.705 -3.674 1.00 0.00 2 ALA A C 11
ATOM 4548 O O . ALA A 1 2 ? 20.056 -10.831 -2.747 1.00 0.00 2 ALA A O 11
ATOM 4555 N N . GLY A 1 3 ? 19.065 -9.467 -4.259 1.00 0.00 3 GLY A N 11
ATOM 4556 C CA . GLY A 1 3 ? 19.603 -8.223 -3.735 1.00 0.00 3 GLY A CA 11
ATOM 4557 C C . GLY A 1 3 ? 18.667 -7.471 -2.792 1.00 0.00 3 GLY A C 11
ATOM 4558 O O . GLY A 1 3 ? 17.414 -7.561 -2.869 1.00 0.00 3 GLY A O 11
ATOM 4562 N N . PRO A 1 4 ? 19.242 -6.681 -1.899 1.00 0.00 4 PRO A N 11
ATOM 4563 C CA . PRO A 1 4 ? 18.411 -5.806 -1.012 1.00 0.00 4 PRO A CA 11
ATOM 4564 C C . PRO A 1 4 ? 17.711 -4.790 -1.870 1.00 0.00 4 PRO A C 11
ATOM 4565 O O . PRO A 1 4 ? 18.312 -3.984 -2.495 1.00 0.00 4 PRO A O 11
ATOM 4576 N N . ARG A 1 5 ? 16.384 -4.798 -1.830 1.00 0.00 5 ARG A N 11
ATOM 4577 C CA . ARG A 1 5 ? 15.559 -3.900 -2.733 1.00 0.00 5 ARG A CA 11
ATOM 4578 C C . ARG A 1 5 ? 14.280 -3.602 -1.969 1.00 0.00 5 ARG A C 11
ATOM 4579 O O . ARG A 1 5 ? 13.498 -2.895 -2.539 1.00 0.00 5 ARG A O 11
ATOM 4600 N N . GLY A 1 6 ? 13.957 -4.164 -0.794 1.00 0.00 6 GLY A N 11
ATOM 4601 C CA . GLY A 1 6 ? 12.667 -4.076 -0.153 1.00 0.00 6 GLY A CA 11
ATOM 4602 C C . GLY A 1 6 ? 11.644 -5.110 -0.636 1.00 0.00 6 GLY A C 11
ATOM 4603 O O . GLY A 1 6 ? 11.849 -5.890 -1.525 1.00 0.00 6 GLY A O 11
ATOM 4607 N N . GLU A 1 7 ? 10.567 -5.226 0.110 1.00 0.00 7 GLU A N 11
ATOM 4608 C CA . GLU A 1 7 ? 9.466 -6.244 -0.024 1.00 0.00 7 GLU A CA 11
ATOM 4609 C C . GLU A 1 7 ? 8.408 -5.909 -1.114 1.00 0.00 7 GLU A C 11
ATOM 4610 O O . GLU A 1 7 ? 7.768 -4.779 -1.023 1.00 0.00 7 GLU A O 11
ATOM 4622 N N . PRO A 1 8 ? 8.223 -6.817 -2.117 1.00 0.00 8 PRO A N 11
ATOM 4623 C CA . PRO A 1 8 ? 7.370 -6.452 -3.203 1.00 0.00 8 PRO A CA 11
ATOM 4624 C C . PRO A 1 8 ? 5.848 -6.339 -2.919 1.00 0.00 8 PRO A C 11
ATOM 4625 O O . PRO A 1 8 ? 5.372 -5.328 -3.389 1.00 0.00 8 PRO A O 11
ATOM 4636 N N . PRO A 1 9 ? 5.185 -7.150 -2.043 1.00 0.00 9 PRO A N 11
ATOM 4637 C CA . PRO A 1 9 ? 3.835 -6.786 -1.609 1.00 0.00 9 PRO A CA 11
ATOM 4638 C C . PRO A 1 9 ? 3.780 -5.485 -0.766 1.00 0.00 9 PRO A C 11
ATOM 4639 O O . PRO A 1 9 ? 2.781 -4.786 -0.744 1.00 0.00 9 PRO A O 11
ATOM 4650 N N . GLY A 1 10 ? 4.888 -5.207 -0.061 1.00 0.00 10 GLY A N 11
ATOM 4651 C CA . GLY A 1 10 ? 5.175 -3.944 0.620 1.00 0.00 10 GLY A CA 11
ATOM 4652 C C . GLY A 1 10 ? 5.155 -2.671 -0.240 1.00 0.00 10 GLY A C 11
ATOM 4653 O O . GLY A 1 10 ? 4.412 -1.754 -0.010 1.00 0.00 10 GLY A O 11
ATOM 4657 N N . GLU A 1 11 ? 5.961 -2.675 -1.288 1.00 0.00 11 GLU A N 11
ATOM 4658 C CA . GLU A 1 11 ? 6.028 -1.687 -2.373 1.00 0.00 11 GLU A CA 11
ATOM 4659 C C . GLU A 1 11 ? 4.659 -1.511 -3.019 1.00 0.00 11 GLU A C 11
ATOM 4660 O O . GLU A 1 11 ? 4.230 -0.367 -3.233 1.00 0.00 11 GLU A O 11
ATOM 4672 N N . GLU A 1 12 ? 4.025 -2.610 -3.422 1.00 0.00 12 GLU A N 11
ATOM 4673 C CA . GLU A 1 12 ? 2.688 -2.607 -4.062 1.00 0.00 12 GLU A CA 11
ATOM 4674 C C . GLU A 1 12 ? 1.645 -1.870 -3.181 1.00 0.00 12 GLU A C 11
ATOM 4675 O O . GLU A 1 12 ? 0.917 -1.010 -3.696 1.00 0.00 12 GLU A O 11
ATOM 4687 N N . GLY A 1 13 ? 1.471 -2.167 -1.909 1.00 0.00 13 GLY A N 11
ATOM 4688 C CA . GLY A 1 13 ? 0.411 -1.589 -1.013 1.00 0.00 13 GLY A CA 11
ATOM 4689 C C . GLY A 1 13 ? 0.785 -0.099 -0.672 1.00 0.00 13 GLY A C 11
ATOM 4690 O O . GLY A 1 13 ? -0.014 0.745 -0.224 1.00 0.00 13 GLY A O 11
ATOM 4694 N N . GLY A 1 14 ? 2.061 0.261 -0.907 1.00 0.00 14 GLY A N 11
ATOM 4695 C CA . GLY A 1 14 ? 2.573 1.530 -0.416 1.00 0.00 14 GLY A CA 11
ATOM 4696 C C . GLY A 1 14 ? 2.131 2.626 -1.378 1.00 0.00 14 GLY A C 11
ATOM 4697 O O . GLY A 1 14 ? 2.029 3.770 -1.088 1.00 0.00 14 GLY A O 11
ATOM 4701 N N . ARG A 1 15 ? 1.890 2.236 -2.650 1.00 0.00 15 ARG A N 11
ATOM 4702 C CA . ARG A 1 15 ? 1.248 2.986 -3.777 1.00 0.00 15 ARG A CA 11
ATOM 4703 C C . ARG A 1 15 ? -0.224 3.269 -3.347 1.00 0.00 15 ARG A C 11
ATOM 4704 O O . ARG A 1 15 ? -0.628 4.437 -3.339 1.00 0.00 15 ARG A O 11
ATOM 4725 N N . ASP A 1 16 ? -1.041 2.328 -2.971 1.00 0.00 16 ASP A N 11
ATOM 4726 C CA . ASP A 1 16 ? -2.520 2.564 -2.863 1.00 0.00 16 ASP A CA 11
ATOM 4727 C C . ASP A 1 16 ? -3.227 1.414 -2.048 1.00 0.00 16 ASP A C 11
ATOM 4728 O O . ASP A 1 16 ? -4.376 1.134 -2.486 1.00 0.00 16 ASP A O 11
ATOM 4737 N N . GLY A 1 17 ? -2.611 0.796 -1.039 1.00 0.00 17 GLY A N 11
ATOM 4738 C CA . GLY A 1 17 ? -3.256 -0.011 -0.040 1.00 0.00 17 GLY A CA 11
ATOM 4739 C C . GLY A 1 17 ? -4.133 0.795 0.913 1.00 0.00 17 GLY A C 11
ATOM 4740 O O . GLY A 1 17 ? -4.169 1.997 0.971 1.00 0.00 17 GLY A O 11
ATOM 4744 N N . ILE A 1 18 ? -4.815 0.018 1.743 1.00 0.00 18 ILE A N 11
ATOM 4745 C CA . ILE A 1 18 ? -5.814 0.447 2.745 1.00 0.00 18 ILE A CA 11
ATOM 4746 C C . ILE A 1 18 ? -5.446 -0.219 4.150 1.00 0.00 18 ILE A C 11
ATOM 4747 O O . ILE A 1 18 ? -5.672 -1.417 4.487 1.00 0.00 18 ILE A O 11
ATOM 4763 N N . GLY A 1 19 ? -4.960 0.590 5.076 1.00 0.00 19 GLY A N 11
ATOM 4764 C CA . GLY A 1 19 ? -4.286 0.375 6.405 1.00 0.00 19 GLY A CA 11
ATOM 4765 C C . GLY A 1 19 ? -5.302 0.638 7.525 1.00 0.00 19 GLY A C 11
ATOM 4766 O O . GLY A 1 19 ? -5.189 0.129 8.632 1.00 0.00 19 GLY A O 11
ATOM 4770 N N . GLY A 1 20 ? -6.251 1.551 7.365 1.00 0.00 20 GLY A N 11
ATOM 4771 C CA . GLY A 1 20 ? -7.456 1.665 8.218 1.00 0.00 20 GLY A CA 11
ATOM 4772 C C . GLY A 1 20 ? -8.660 0.730 7.921 1.00 0.00 20 GLY A C 11
ATOM 4773 O O . GLY A 1 20 ? -8.773 0.115 6.871 1.00 0.00 20 GLY A O 11
ATOM 4777 N N . ALA A 1 21 ? -9.553 0.744 8.924 1.00 0.00 21 ALA A N 11
ATOM 4778 C CA . ALA A 1 21 ? -10.665 -0.124 8.865 1.00 0.00 21 ALA A CA 11
ATOM 4779 C C . ALA A 1 21 ? -11.596 0.274 7.675 1.00 0.00 21 ALA A C 11
ATOM 4780 O O . ALA A 1 21 ? -12.428 1.154 7.827 1.00 0.00 21 ALA A O 11
ATOM 4787 N N . ARG A 1 22 ? -11.471 -0.462 6.602 1.00 0.00 22 ARG A N 11
ATOM 4788 C CA . ARG A 1 22 ? -12.256 -0.334 5.391 1.00 0.00 22 ARG A CA 11
ATOM 4789 C C . ARG A 1 22 ? -13.678 -0.702 5.758 1.00 0.00 22 ARG A C 11
ATOM 4790 O O . ARG A 1 22 ? -13.897 -1.722 6.422 1.00 0.00 22 ARG A O 11
ATOM 4824 N N . GLU A 1 24 ? -15.136 2.442 6.868 1.00 0.00 24 GLU A N 11
ATOM 4825 C CA . GLU A 1 24 ? -15.672 3.501 7.762 1.00 0.00 24 GLU A CA 11
ATOM 4826 C C . GLU A 1 24 ? -14.542 4.505 8.160 1.00 0.00 24 GLU A C 11
ATOM 4827 O O . GLU A 1 24 ? -14.798 5.635 8.472 1.00 0.00 24 GLU A O 11
ATOM 4839 N N . THR A 1 25 ? -13.285 4.070 8.235 1.00 0.00 25 THR A N 11
ATOM 4840 C CA . THR A 1 25 ? -12.097 4.829 8.549 1.00 0.00 25 THR A CA 11
ATOM 4841 C C . THR A 1 25 ? -11.378 5.316 7.292 1.00 0.00 25 THR A C 11
ATOM 4842 O O . THR A 1 25 ? -10.821 6.434 7.291 1.00 0.00 25 THR A O 11
ATOM 4853 N N . GLN A 1 26 ? -11.393 4.531 6.198 1.00 0.00 26 GLN A N 11
ATOM 4854 C CA . GLN A 1 26 ? -10.696 4.682 4.985 1.00 0.00 26 GLN A CA 11
ATOM 4855 C C . GLN A 1 26 ? -11.345 3.875 3.840 1.00 0.00 26 GLN A C 11
ATOM 4856 O O . GLN A 1 26 ? -11.353 2.677 3.921 1.00 0.00 26 GLN A O 11
ATOM 4870 N N . ASN A 1 27 ? -11.613 4.484 2.691 1.00 0.00 27 ASN A N 11
ATOM 4871 C CA . ASN A 1 27 ? -12.028 3.786 1.438 1.00 0.00 27 ASN A CA 11
ATOM 4872 C C . ASN A 1 27 ? -11.151 4.075 0.251 1.00 0.00 27 ASN A C 11
ATOM 4873 O O . ASN A 1 27 ? -10.913 3.229 -0.614 1.00 0.00 27 ASN A O 11
ATOM 4884 N N . THR A 1 28 ? -10.627 5.281 0.210 1.00 0.00 28 THR A N 11
ATOM 4885 C CA . THR A 1 28 ? -9.554 5.680 -0.757 1.00 0.00 28 THR A CA 11
ATOM 4886 C C . THR A 1 28 ? -8.213 5.025 -0.482 1.00 0.00 28 THR A C 11
ATOM 4887 O O . THR A 1 28 ? -7.795 4.850 0.691 1.00 0.00 28 THR A O 11
ATOM 4898 N N . GLY A 1 29 ? -7.433 4.685 -1.544 1.00 0.00 29 GLY A N 11
ATOM 4899 C CA . GLY A 1 29 ? -6.182 3.915 -1.474 1.00 0.00 29 GLY A CA 11
ATOM 4900 C C . GLY A 1 29 ? -5.015 4.880 -1.365 1.00 0.00 29 GLY A C 11
ATOM 4901 O O .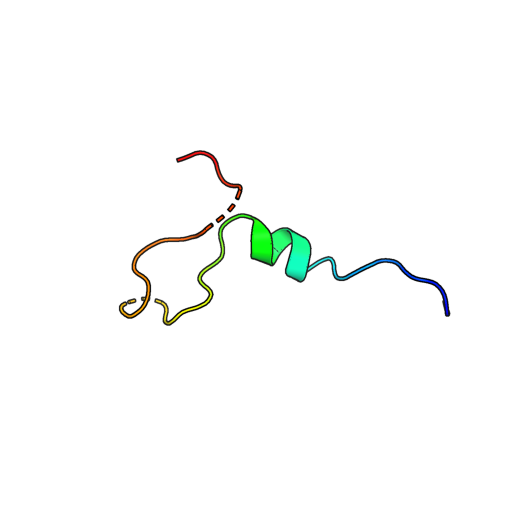 GLY A 1 29 ? -4.953 5.836 -2.115 1.00 0.00 29 GLY A O 11
ATOM 4905 N N . GLN A 1 30 ? -4.077 4.583 -0.453 1.00 0.00 30 GLN A N 11
ATOM 4906 C CA . GLN A 1 30 ? -3.025 5.528 -0.073 1.00 0.00 30 GLN A CA 11
ATOM 4907 C C . GLN A 1 30 ? -1.612 4.866 -0.052 1.00 0.00 30 GLN A C 11
ATOM 4908 O O . GLN A 1 30 ? -1.596 3.695 0.270 1.00 0.00 30 GLN A O 11
ATOM 4941 N N . SER A 1 32 ? 1.408 6.375 -2.417 1.00 0.00 32 SER A N 11
ATOM 4942 C CA . SER A 1 32 ? 2.514 6.668 -3.398 1.00 0.00 32 SER A CA 11
ATOM 4943 C C . SER A 1 32 ? 2.153 6.567 -4.938 1.00 0.00 32 SER A C 11
ATOM 4944 O O . SER A 1 32 ? 3.040 7.038 -5.677 1.00 0.00 32 SER A O 11
ATOM 4952 N N . ALA A 1 33 ? 0.892 6.354 -5.345 1.00 0.00 33 ALA A N 11
ATOM 4953 C CA . ALA A 1 33 ? 0.565 6.311 -6.758 1.00 0.00 33 ALA A CA 11
ATOM 4954 C C . ALA A 1 33 ? 0.454 7.722 -7.402 1.00 0.00 33 ALA A C 11
ATOM 4955 O O . ALA A 1 33 ? -0.033 8.654 -6.703 1.00 0.00 33 ALA A O 11
ATOM 4962 N N . PRO A 1 34 ? 0.967 7.964 -8.621 1.00 0.00 34 PRO A N 11
ATOM 4963 C CA . PRO A 1 34 ? 1.000 9.286 -9.276 1.00 0.00 34 PRO A CA 11
ATOM 4964 C C . PRO A 1 34 ? -0.471 9.735 -9.488 1.00 0.00 34 PRO A C 11
ATOM 4965 O O . PRO A 1 34 ? -1.365 8.946 -9.778 1.00 0.00 34 PRO A O 11
ATOM 4976 N N . GLY A 1 35 ? -0.712 11.076 -9.480 1.00 0.00 35 GLY A N 11
ATOM 4977 C CA . GLY A 1 35 ? -1.938 11.698 -9.381 1.00 0.00 35 GLY A CA 11
ATOM 4978 C C . GLY A 1 35 ? -2.570 11.593 -7.989 1.00 0.00 35 GLY A C 11
ATOM 4979 O O . GLY A 1 35 ? -1.938 11.834 -6.991 1.00 0.00 35 GLY A O 11
ATOM 4984 N N . ASP A 1 1 ? 19.535 -18.098 -4.703 1.00 0.00 1 ASP A N 12
ATOM 4985 C CA . ASP A 1 1 ? 18.744 -17.176 -3.923 1.00 0.00 1 ASP A CA 12
ATOM 4986 C C . ASP A 1 1 ? 18.866 -15.829 -4.526 1.00 0.00 1 ASP A C 12
ATOM 4987 O O . ASP A 1 1 ? 19.932 -15.334 -4.805 1.00 0.00 1 ASP A O 12
ATOM 4998 N N . ALA A 1 2 ? 17.752 -15.120 -4.812 1.00 0.00 2 ALA A N 12
ATOM 4999 C CA . ALA A 1 2 ? 17.791 -13.715 -5.285 1.00 0.00 2 ALA A CA 12
ATOM 5000 C C . ALA A 1 2 ? 18.509 -12.720 -4.276 1.00 0.00 2 ALA A C 12
ATOM 5001 O O . ALA A 1 2 ? 18.404 -12.850 -3.067 1.00 0.00 2 ALA A O 12
ATOM 5008 N N . GLY A 1 3 ? 19.121 -11.701 -4.912 1.00 0.00 3 GLY A N 12
ATOM 5009 C CA . GLY A 1 3 ? 19.663 -10.576 -4.184 1.00 0.00 3 GLY A CA 12
ATOM 5010 C C . GLY A 1 3 ? 18.557 -9.701 -3.456 1.00 0.00 3 GLY A C 12
ATOM 5011 O O . GLY A 1 3 ? 17.376 -9.659 -3.855 1.00 0.00 3 GLY A O 12
ATOM 5015 N N . PRO A 1 4 ? 19.004 -8.779 -2.552 1.00 0.00 4 PRO A N 12
ATOM 5016 C CA . PRO A 1 4 ? 18.063 -7.986 -1.849 1.00 0.00 4 PRO A CA 12
ATOM 5017 C C . PRO A 1 4 ? 17.782 -6.754 -2.741 1.00 0.00 4 PRO A C 12
ATOM 5018 O O . PRO A 1 4 ? 18.679 -6.153 -3.321 1.00 0.00 4 PRO A O 12
ATOM 5029 N N . ARG A 1 5 ? 16.510 -6.445 -2.919 1.00 0.00 5 ARG A N 12
ATOM 5030 C CA . ARG A 1 5 ? 16.025 -5.423 -3.838 1.00 0.00 5 ARG A CA 12
ATOM 5031 C C . ARG A 1 5 ? 14.979 -4.555 -3.126 1.00 0.00 5 ARG A C 12
ATOM 5032 O O . ARG A 1 5 ? 14.735 -3.451 -3.578 1.00 0.00 5 ARG A O 12
ATOM 5053 N N . GLY A 1 6 ? 14.512 -4.878 -1.887 1.00 0.00 6 GLY A N 12
ATOM 5054 C CA . GLY A 1 6 ? 13.318 -4.346 -1.133 1.00 0.00 6 GLY A CA 12
ATOM 5055 C C . GLY A 1 6 ? 12.096 -5.279 -1.330 1.00 0.00 6 GLY A C 12
ATOM 5056 O O . GLY A 1 6 ? 12.160 -6.126 -2.198 1.00 0.00 6 GLY A O 12
ATOM 5060 N N . GLU A 1 7 ? 11.068 -5.098 -0.539 1.00 0.00 7 GLU A N 12
ATOM 5061 C CA . GLU A 1 7 ? 9.939 -6.011 -0.372 1.00 0.00 7 GLU A CA 12
ATOM 5062 C C . GLU A 1 7 ? 8.740 -5.651 -1.320 1.00 0.00 7 GLU A C 12
ATOM 5063 O O . GLU A 1 7 ? 7.995 -4.624 -1.037 1.00 0.00 7 GLU A O 12
ATOM 5075 N N . PRO A 1 8 ? 8.451 -6.498 -2.379 1.00 0.00 8 PRO A N 12
ATOM 5076 C CA . PRO A 1 8 ? 7.286 -6.194 -3.285 1.00 0.00 8 PRO A CA 12
ATOM 5077 C C . PRO A 1 8 ? 5.943 -5.893 -2.571 1.00 0.00 8 PRO A C 12
ATOM 5078 O O . PRO A 1 8 ? 5.445 -4.774 -2.814 1.00 0.00 8 PRO A O 12
ATOM 5089 N N . PRO A 1 9 ? 5.293 -6.737 -1.772 1.00 0.00 9 PRO A N 12
ATOM 5090 C CA . PRO A 1 9 ? 3.999 -6.431 -1.113 1.00 0.00 9 PRO A CA 12
ATOM 5091 C C . PRO A 1 9 ? 3.932 -5.064 -0.319 1.00 0.00 9 PRO A C 12
ATOM 5092 O O . PRO A 1 9 ? 2.861 -4.460 -0.211 1.00 0.00 9 PRO A O 12
ATOM 5103 N N . GLY A 1 10 ? 5.105 -4.607 0.221 1.00 0.00 10 GLY A N 12
ATOM 5104 C CA . GLY A 1 10 ? 5.155 -3.339 1.013 1.00 0.00 10 GLY A CA 12
ATOM 5105 C C . GLY A 1 10 ? 5.457 -2.048 0.117 1.00 0.00 10 GLY A C 12
ATOM 5106 O O . GLY A 1 10 ? 5.071 -0.955 0.497 1.00 0.00 10 GLY A O 12
ATOM 5110 N N . GLU A 1 11 ? 6.108 -2.153 -1.053 1.00 0.00 11 GLU A N 12
ATOM 5111 C CA . GLU A 1 11 ? 6.030 -1.243 -2.257 1.00 0.00 11 GLU A CA 12
ATOM 5112 C C . GLU A 1 11 ? 4.579 -1.034 -2.813 1.00 0.00 11 GLU A C 12
ATOM 5113 O O . GLU A 1 11 ? 4.031 0.108 -2.861 1.00 0.00 11 GLU A O 12
ATOM 5125 N N . GLU A 1 12 ? 3.911 -2.151 -3.000 1.00 0.00 12 GLU A N 12
ATOM 5126 C CA . GLU A 1 12 ? 2.525 -2.196 -3.458 1.00 0.00 12 GLU A CA 12
ATOM 5127 C C . GLU A 1 12 ? 1.612 -1.656 -2.404 1.00 0.00 12 GLU A C 12
ATOM 5128 O O . GLU A 1 12 ? 0.770 -0.826 -2.658 1.00 0.00 12 GLU A O 12
ATOM 5140 N N . GLY A 1 13 ? 1.916 -2.022 -1.142 1.00 0.00 13 GLY A N 12
ATOM 5141 C CA . GLY A 1 13 ? 1.175 -1.626 -0.001 1.00 0.00 13 GLY A CA 12
ATOM 5142 C C . GLY A 1 13 ? 1.240 -0.107 0.129 1.00 0.00 13 GLY A C 12
ATOM 5143 O O . GLY A 1 13 ? 0.343 0.601 0.620 1.00 0.00 13 GLY A O 12
ATOM 5147 N N . GLY A 1 14 ? 2.433 0.399 -0.212 1.00 0.00 14 GLY A N 12
ATOM 5148 C CA . GLY A 1 14 ? 2.699 1.835 -0.283 1.00 0.00 14 GLY A CA 12
ATOM 5149 C C . GLY A 1 14 ? 1.935 2.611 -1.434 1.00 0.00 14 GLY A C 12
ATOM 5150 O O . GLY A 1 14 ? 1.632 3.836 -1.301 1.00 0.00 14 GLY A O 12
ATOM 5154 N N . ARG A 1 15 ? 1.475 1.913 -2.467 1.00 0.00 15 ARG A N 12
ATOM 5155 C CA . ARG A 1 15 ? 0.916 2.560 -3.694 1.00 0.00 15 ARG A CA 12
ATOM 5156 C C . ARG A 1 15 ? -0.507 2.976 -3.518 1.00 0.00 15 ARG A C 12
ATOM 5157 O O . ARG A 1 15 ? -0.850 4.122 -3.862 1.00 0.00 15 ARG A O 12
ATOM 5178 N N . ASP A 1 16 ? -1.271 2.078 -2.927 1.00 0.00 16 ASP A N 12
ATOM 5179 C CA . ASP A 1 16 ? -2.706 2.150 -2.743 1.00 0.00 16 ASP A CA 12
ATOM 5180 C C . ASP A 1 16 ? -3.225 1.056 -1.729 1.00 0.00 16 ASP A C 12
ATOM 5181 O O . ASP A 1 16 ? -4.461 0.695 -1.884 1.00 0.00 16 ASP A O 12
ATOM 5190 N N . GLY A 1 17 ? -2.444 0.680 -0.738 1.00 0.00 17 GLY A N 12
ATOM 5191 C CA . GLY A 1 17 ? -2.874 -0.226 0.352 1.00 0.00 17 GLY A CA 12
ATOM 5192 C C . GLY A 1 17 ? -3.908 0.556 1.179 1.00 0.00 17 GLY A C 12
ATOM 5193 O O . GLY A 1 17 ? -4.024 1.775 1.188 1.00 0.00 17 GLY A O 12
ATOM 5197 N N . ILE A 1 18 ? -4.531 -0.195 2.092 1.00 0.00 18 ILE A N 12
ATOM 5198 C CA . ILE A 1 18 ? -5.566 0.275 2.982 1.00 0.00 18 ILE A CA 12
ATOM 5199 C C . ILE A 1 18 ? -5.148 -0.012 4.467 1.00 0.00 18 ILE A C 12
ATOM 5200 O O . ILE A 1 18 ? -5.120 -1.140 4.953 1.00 0.00 18 ILE A O 12
ATOM 5216 N N . GLY A 1 19 ? -4.636 0.986 5.118 1.00 0.00 19 GLY A N 12
ATOM 5217 C CA . GLY A 1 19 ? -4.116 0.819 6.530 1.00 0.00 19 GLY A CA 12
ATOM 5218 C C . GLY A 1 19 ? -5.201 0.849 7.559 1.00 0.00 19 GLY A C 12
ATOM 5219 O O . GLY A 1 19 ? -5.117 0.103 8.544 1.00 0.00 19 GLY A O 12
ATOM 5223 N N . GLY A 1 20 ? -6.237 1.672 7.316 1.00 0.00 20 GLY A N 12
ATOM 5224 C CA . GLY A 1 20 ? -7.485 1.718 8.139 1.00 0.00 20 GLY A CA 12
ATOM 5225 C C . GLY A 1 20 ? -8.493 0.631 7.864 1.00 0.00 20 GLY A C 12
ATOM 5226 O O . GLY A 1 20 ? -8.478 -0.064 6.873 1.00 0.00 20 GLY A O 12
ATOM 5230 N N . ALA A 1 21 ? -9.438 0.57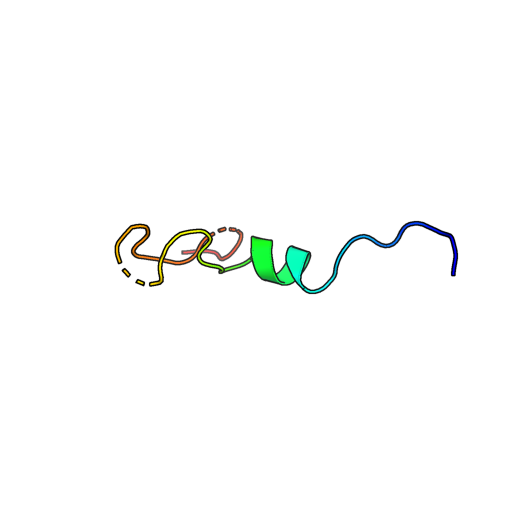3 8.781 1.00 0.00 21 ALA A N 12
ATOM 5231 C CA . ALA A 1 21 ? -10.624 -0.332 8.593 1.00 0.00 21 ALA A CA 12
ATOM 5232 C C . ALA A 1 21 ? -11.569 0.192 7.481 1.00 0.00 21 ALA A C 12
ATOM 5233 O O . ALA A 1 21 ? -12.062 1.359 7.374 1.00 0.00 21 ALA A O 12
ATOM 5240 N N . ARG A 1 22 ? -11.959 -0.714 6.598 1.00 0.00 22 ARG A N 12
ATOM 5241 C CA . ARG A 1 22 ? -12.919 -0.580 5.491 1.00 0.00 22 ARG A CA 12
ATOM 5242 C C . ARG A 1 22 ? -14.313 -0.630 6.109 1.00 0.00 22 ARG A C 12
ATOM 5243 O O . ARG A 1 22 ? -14.559 -1.473 6.987 1.00 0.00 22 ARG A O 12
ATOM 5277 N N . GLU A 1 24 ? -16.257 2.888 6.219 1.00 0.00 24 GLU A N 12
ATOM 5278 C CA . GLU A 1 24 ? -16.429 4.178 6.956 1.00 0.00 24 GLU A CA 12
ATOM 5279 C C . GLU A 1 24 ? -15.201 4.826 7.519 1.00 0.00 24 GLU A C 12
ATOM 5280 O O . GLU A 1 24 ? -15.169 6.042 7.468 1.00 0.00 24 GLU A O 12
ATOM 5292 N N . THR A 1 25 ? -14.111 4.108 7.892 1.00 0.00 25 THR A N 12
ATOM 5293 C CA . THR A 1 25 ? -12.860 4.623 8.430 1.00 0.00 25 THR A CA 12
ATOM 5294 C C . THR A 1 25 ? -11.799 4.910 7.366 1.00 0.00 25 THR A C 12
ATOM 5295 O O . THR A 1 25 ? -11.240 6.069 7.338 1.00 0.00 25 THR A O 12
ATOM 5306 N N . GLN A 1 26 ? -11.600 4.012 6.360 1.00 0.00 26 GLN A N 12
ATOM 5307 C CA . GLN A 1 26 ? -10.763 4.317 5.187 1.00 0.00 26 GLN A CA 12
ATOM 5308 C C . GLN A 1 26 ? -11.532 3.807 3.964 1.00 0.00 26 GLN A C 12
ATOM 5309 O O . GLN A 1 26 ? -11.825 2.620 3.853 1.00 0.00 26 GLN A O 12
ATOM 5323 N N . ASN A 1 27 ? -11.921 4.609 3.000 1.00 0.00 27 ASN A N 12
ATOM 5324 C CA . ASN A 1 27 ? -12.724 4.246 1.873 1.00 0.00 27 ASN A CA 12
ATOM 5325 C C . ASN A 1 27 ? -11.867 3.775 0.666 1.00 0.00 27 ASN A C 12
ATOM 5326 O O . ASN A 1 27 ? -12.101 2.756 0.086 1.00 0.00 27 ASN A O 12
ATOM 5337 N N . THR A 1 28 ? -10.748 4.473 0.424 1.00 0.00 28 THR A N 12
ATOM 5338 C CA . THR A 1 28 ? -9.819 4.279 -0.695 1.00 0.00 28 THR A CA 12
ATOM 5339 C C . THR A 1 28 ? -8.351 4.167 -0.283 1.00 0.00 28 THR A C 12
ATOM 5340 O O . THR A 1 28 ? -7.858 4.672 0.699 1.00 0.00 28 THR A O 12
ATOM 5351 N N . GLY A 1 29 ? -7.591 3.476 -1.137 1.00 0.00 29 GLY A N 12
ATOM 5352 C CA . GLY A 1 29 ? -6.118 3.322 -0.912 1.00 0.00 29 GLY A CA 12
ATOM 5353 C C . GLY A 1 29 ? -5.179 4.512 -0.875 1.00 0.00 29 GLY A C 12
ATOM 5354 O O . GLY A 1 29 ? -5.222 5.419 -1.686 1.00 0.00 29 GLY A O 12
ATOM 5358 N N . GLN A 1 30 ? -4.112 4.313 -0.090 1.00 0.00 30 GLN A N 12
ATOM 5359 C CA . GLN A 1 30 ? -3.057 5.284 0.110 1.00 0.00 30 GLN A CA 12
ATOM 5360 C C . GLN A 1 30 ? -1.706 4.588 0.001 1.00 0.00 30 GLN A C 12
ATOM 5361 O O . GLN A 1 30 ? -1.603 3.401 0.342 1.00 0.00 30 GLN A O 12
ATOM 5394 N N . SER A 1 32 ? 1.066 6.302 -2.626 1.00 0.00 32 SER A N 12
ATOM 5395 C CA . SER A 1 32 ? 1.993 6.850 -3.676 1.00 0.00 32 SER A CA 12
ATOM 5396 C C . SER A 1 32 ? 1.702 6.421 -5.162 1.00 0.00 32 SER A C 12
ATOM 5397 O O . SER A 1 32 ? 2.453 5.677 -5.851 1.00 0.00 32 SER A O 12
ATOM 5405 N N . ALA A 1 33 ? 0.531 6.902 -5.698 1.00 0.00 33 ALA A N 12
ATOM 5406 C CA . ALA A 1 33 ? 0.102 6.762 -7.088 1.00 0.00 33 ALA A CA 12
ATOM 5407 C C . ALA A 1 33 ? -0.741 8.012 -7.610 1.00 0.00 33 ALA A C 12
ATOM 5408 O O . ALA A 1 33 ? -1.199 8.779 -6.778 1.00 0.00 33 ALA A O 12
ATOM 5415 N N . PRO A 1 34 ? -1.166 8.174 -8.887 1.00 0.00 34 PRO A N 12
ATOM 5416 C CA . PRO A 1 34 ? -1.959 9.296 -9.394 1.00 0.00 34 PRO A CA 12
ATOM 5417 C C . PRO A 1 34 ? -3.445 9.285 -8.882 1.00 0.00 34 PRO A C 12
ATOM 5418 O O . PRO A 1 34 ? -4.106 8.239 -8.705 1.00 0.00 34 PRO A O 12
ATOM 5429 N N . GLY A 1 35 ? -3.986 10.471 -8.586 1.00 0.00 35 GLY A N 12
ATOM 5430 C CA . GLY A 1 35 ? -5.307 10.708 -7.952 1.00 0.00 35 GLY A CA 12
ATOM 5431 C C . GLY A 1 35 ? -6.467 9.789 -8.509 1.00 0.00 35 GLY A C 12
ATOM 5432 O O . GLY A 1 35 ? -6.643 9.624 -9.675 1.00 0.00 35 GLY A O 12
ATOM 5437 N N . ASP A 1 1 ? 21.512 -16.725 1.364 1.00 0.00 1 ASP A N 13
ATOM 5438 C CA . ASP A 1 1 ? 20.302 -16.014 1.128 1.00 0.00 1 ASP A CA 13
ATOM 5439 C C . ASP A 1 1 ? 20.608 -14.995 0.088 1.00 0.00 1 ASP A C 13
ATOM 5440 O O . ASP A 1 1 ? 21.755 -14.659 -0.143 1.00 0.00 1 ASP A O 13
ATOM 5451 N N . ALA A 1 2 ? 19.547 -14.384 -0.409 1.00 0.00 2 ALA A N 13
ATOM 5452 C CA . ALA A 1 2 ? 19.607 -13.317 -1.315 1.00 0.00 2 ALA A CA 13
ATOM 5453 C C . ALA A 1 2 ? 20.066 -11.950 -0.642 1.00 0.00 2 ALA A C 13
ATOM 5454 O O . ALA A 1 2 ? 19.812 -11.711 0.553 1.00 0.00 2 ALA A O 13
ATOM 5461 N N . GLY A 1 3 ? 20.759 -11.090 -1.370 1.00 0.00 3 GLY A N 13
ATOM 5462 C CA . GLY A 1 3 ? 21.010 -9.696 -0.966 1.00 0.00 3 GLY A CA 13
ATOM 5463 C C . GLY A 1 3 ? 19.700 -8.952 -0.822 1.00 0.00 3 GLY A C 13
ATOM 5464 O O . GLY A 1 3 ? 18.654 -9.270 -1.365 1.00 0.00 3 GLY A O 13
ATOM 5468 N N . PRO A 1 4 ? 19.666 -7.906 0.029 1.00 0.00 4 PRO A N 13
ATOM 5469 C CA . PRO A 1 4 ? 18.403 -7.225 0.409 1.00 0.00 4 PRO A CA 13
ATOM 5470 C C . PRO A 1 4 ? 17.893 -6.154 -0.563 1.00 0.00 4 PRO A C 13
ATOM 5471 O O . PRO A 1 4 ? 18.666 -5.401 -1.154 1.00 0.00 4 PRO A O 13
ATOM 5482 N N . ARG A 1 5 ? 16.558 -6.211 -0.855 1.00 0.00 5 ARG A N 13
ATOM 5483 C CA . ARG A 1 5 ? 15.935 -5.338 -1.925 1.00 0.00 5 ARG A CA 13
ATOM 5484 C C . ARG A 1 5 ? 14.573 -4.788 -1.577 1.00 0.00 5 ARG A C 13
ATOM 5485 O O . ARG A 1 5 ? 14.068 -3.947 -2.279 1.00 0.00 5 ARG A O 13
ATOM 5506 N N . GLY A 1 6 ? 14.089 -5.166 -0.442 1.00 0.00 6 GLY A N 13
ATOM 5507 C CA . GLY A 1 6 ? 12.914 -4.465 0.150 1.00 0.00 6 GLY A CA 13
ATOM 5508 C C . GLY A 1 6 ? 11.736 -5.386 0.582 1.00 0.00 6 GLY A C 13
ATOM 5509 O O . GLY A 1 6 ? 11.854 -6.172 1.484 1.00 0.00 6 GLY A O 13
ATOM 5513 N N . GLU A 1 7 ? 10.601 -5.138 -0.061 1.00 0.00 7 GLU A N 13
ATOM 5514 C CA . GLU A 1 7 ? 9.309 -5.726 0.223 1.00 0.00 7 GLU A CA 13
ATOM 5515 C C . GLU A 1 7 ? 8.415 -5.356 -0.903 1.00 0.00 7 GLU A C 13
ATOM 5516 O O . GLU A 1 7 ? 7.761 -4.337 -0.872 1.00 0.00 7 GLU A O 13
ATOM 5528 N N . PRO A 1 8 ? 8.293 -6.171 -2.010 1.00 0.00 8 PRO A N 13
ATOM 5529 C CA . PRO A 1 8 ? 7.304 -5.966 -3.140 1.00 0.00 8 PRO A CA 13
ATOM 5530 C C . PRO A 1 8 ? 5.824 -5.956 -2.778 1.00 0.00 8 PRO A C 13
ATOM 5531 O O . PRO A 1 8 ? 5.056 -5.208 -3.376 1.00 0.00 8 PRO A O 13
ATOM 5542 N N . PRO A 1 9 ? 5.401 -6.626 -1.722 1.00 0.00 9 PRO A N 13
ATOM 5543 C CA . PRO A 1 9 ? 4.061 -6.544 -1.208 1.00 0.00 9 PRO A CA 13
ATOM 5544 C C . PRO A 1 9 ? 3.824 -5.132 -0.602 1.00 0.00 9 PRO A C 13
ATOM 5545 O O . PRO A 1 9 ? 2.744 -4.505 -0.710 1.00 0.00 9 PRO A O 13
ATOM 5556 N N . GLY A 1 10 ? 4.848 -4.612 0.088 1.00 0.00 10 GLY A N 13
ATOM 5557 C CA . GLY A 1 10 ? 4.778 -3.270 0.608 1.00 0.00 10 GLY A CA 13
ATOM 5558 C C . GLY A 1 10 ? 4.903 -2.135 -0.462 1.00 0.00 10 GLY A C 13
ATOM 5559 O O . GLY A 1 10 ? 4.307 -1.105 -0.323 1.00 0.00 10 GLY A O 13
ATOM 5563 N N . GLU A 1 11 ? 5.704 -2.365 -1.535 1.00 0.00 11 GLU A N 13
ATOM 5564 C CA . GLU A 1 11 ? 5.727 -1.670 -2.870 1.00 0.00 11 GLU A CA 13
ATOM 5565 C C . GLU A 1 11 ? 4.308 -1.430 -3.392 1.00 0.00 11 GLU A C 13
ATOM 5566 O O . GLU A 1 11 ? 3.781 -0.319 -3.390 1.00 0.00 11 GLU A O 13
ATOM 5578 N N . GLU A 1 12 ? 3.535 -2.499 -3.664 1.00 0.00 12 GLU A N 13
ATOM 5579 C CA . GLU A 1 12 ? 2.109 -2.389 -3.963 1.00 0.00 12 GLU A CA 13
ATOM 5580 C C . GLU A 1 12 ? 1.135 -1.801 -2.906 1.00 0.00 12 GLU A C 13
ATOM 5581 O O . GLU A 1 12 ? 0.148 -1.065 -3.241 1.00 0.00 12 GLU A O 13
ATOM 5593 N N . GLY A 1 13 ? 1.604 -1.954 -1.634 1.00 0.00 13 GLY A N 13
ATOM 5594 C CA . GLY A 1 13 ? 0.960 -1.363 -0.450 1.00 0.00 13 GLY A CA 13
ATOM 5595 C C . GLY A 1 13 ? 1.166 0.172 -0.319 1.00 0.00 13 GLY A C 13
ATOM 5596 O O . GLY A 1 13 ? 0.464 0.856 0.432 1.00 0.00 13 GLY A O 13
ATOM 5600 N N . GLY A 1 14 ? 2.204 0.631 -0.953 1.00 0.00 14 GLY A N 13
ATOM 5601 C CA . GLY A 1 14 ? 2.479 2.090 -1.140 1.00 0.00 14 GLY A CA 13
ATOM 5602 C C . GLY A 1 14 ? 1.825 2.761 -2.317 1.00 0.00 14 GLY A C 13
ATOM 5603 O O . GLY A 1 14 ? 1.633 3.945 -2.205 1.00 0.00 14 GLY A O 13
ATOM 5607 N N . ARG A 1 15 ? 1.433 2.050 -3.411 1.00 0.00 15 ARG A N 13
ATOM 5608 C CA . ARG A 1 15 ? 0.637 2.635 -4.554 1.00 0.00 15 ARG A CA 13
ATOM 5609 C C . ARG A 1 15 ? -0.690 3.191 -4.095 1.00 0.00 15 ARG A C 13
ATOM 5610 O O . ARG A 1 15 ? -0.967 4.392 -4.265 1.00 0.00 15 ARG A O 13
ATOM 5631 N N . ASP A 1 16 ? -1.551 2.280 -3.613 1.00 0.00 16 ASP A N 13
ATOM 5632 C CA . ASP A 1 16 ? -3.070 2.423 -3.437 1.00 0.00 16 ASP A CA 13
ATOM 5633 C C . ASP A 1 16 ? -3.623 1.498 -2.291 1.00 0.00 16 ASP A C 13
ATOM 5634 O O . ASP A 1 16 ? -4.760 0.981 -2.382 1.00 0.00 16 ASP A O 13
ATOM 5643 N N . GLY A 1 17 ? -2.784 1.274 -1.287 1.00 0.00 17 GLY A N 13
ATOM 5644 C CA . GLY A 1 17 ? -3.035 0.428 -0.161 1.00 0.00 17 GLY A CA 13
ATOM 5645 C C . GLY A 1 17 ? -4.129 1.004 0.828 1.00 0.00 17 GLY A C 13
ATOM 5646 O O . GLY A 1 17 ? -4.414 2.199 0.763 1.00 0.00 17 GLY A O 13
ATOM 5650 N N . ILE A 1 18 ? -4.597 0.255 1.791 1.00 0.00 18 ILE A N 13
ATOM 5651 C CA . ILE A 1 18 ? -5.640 0.682 2.761 1.00 0.00 18 ILE A CA 13
ATOM 5652 C C . ILE A 1 18 ? -5.288 0.130 4.152 1.00 0.00 18 ILE A C 13
ATOM 5653 O O . ILE A 1 18 ? -5.411 -1.082 4.375 1.00 0.00 18 ILE A O 13
ATOM 5669 N N . GLY A 1 19 ? -4.811 1.017 5.032 1.00 0.00 19 GLY A N 13
ATOM 5670 C CA . GLY A 1 19 ? -4.086 0.727 6.269 1.00 0.00 19 GLY A CA 13
ATOM 5671 C C . GLY A 1 19 ? -4.909 0.762 7.559 1.00 0.00 19 GLY A C 13
ATOM 5672 O O . GLY A 1 19 ? -4.481 0.005 8.455 1.00 0.00 19 GLY A O 13
ATOM 5676 N N . GLY A 1 20 ? -5.981 1.515 7.657 1.00 0.00 20 GLY A N 13
ATOM 5677 C CA . GLY A 1 20 ? -7.058 1.122 8.577 1.00 0.00 20 GLY A CA 13
ATOM 5678 C C . GLY A 1 20 ? -8.031 0.004 8.045 1.00 0.00 20 GLY A C 13
ATOM 5679 O O . GLY A 1 20 ? -7.743 -0.809 7.187 1.00 0.00 20 GLY A O 13
ATOM 5683 N N . ALA A 1 21 ? -9.252 -0.033 8.556 1.00 0.00 21 ALA A N 13
ATOM 5684 C CA . ALA A 1 21 ? -10.394 -0.865 8.261 1.00 0.00 21 ALA A CA 13
ATOM 5685 C C . ALA A 1 21 ? -11.370 -0.188 7.305 1.00 0.00 21 ALA A C 13
ATOM 5686 O O . ALA A 1 21 ? -11.883 0.885 7.500 1.00 0.00 21 ALA A O 13
ATOM 5693 N N . ARG A 1 22 ? -11.757 -0.906 6.236 1.00 0.00 22 ARG A N 13
ATOM 5694 C CA . ARG A 1 22 ? -12.536 -0.394 5.123 1.00 0.00 22 ARG A CA 13
ATOM 5695 C C . ARG A 1 22 ? -14.065 -0.551 5.348 1.00 0.00 22 ARG A C 13
ATOM 5696 O O . ARG A 1 22 ? -14.454 -1.684 5.633 1.00 0.00 22 ARG A O 13
ATOM 5730 N N . GLU A 1 24 ? -15.084 2.399 7.015 1.00 0.00 24 GLU A N 13
ATOM 5731 C CA . GLU A 1 24 ? -15.429 3.318 8.110 1.00 0.00 24 GLU A CA 13
ATOM 5732 C C . GLU A 1 24 ? -14.346 4.022 8.886 1.00 0.00 24 GLU A C 13
ATOM 5733 O O . GLU A 1 24 ? -14.622 4.978 9.649 1.00 0.00 24 GLU A O 13
ATOM 5745 N N . THR A 1 25 ? -13.143 3.590 8.715 1.00 0.00 25 THR A N 13
ATOM 5746 C CA . THR A 1 25 ? -11.929 4.273 9.081 1.00 0.00 25 THR A CA 13
ATOM 5747 C C . THR A 1 25 ? -11.179 4.794 7.852 1.00 0.00 25 THR A C 13
ATOM 5748 O O . THR A 1 25 ? -10.467 5.757 8.024 1.00 0.00 25 THR A O 13
ATOM 5759 N N . GLN A 1 26 ? -11.217 4.121 6.695 1.00 0.00 26 GLN A N 13
ATOM 5760 C CA . GLN A 1 26 ? -10.515 4.645 5.486 1.00 0.00 26 GLN A CA 13
ATOM 5761 C C . GLN A 1 26 ? -11.156 4.006 4.218 1.00 0.00 26 GLN A C 13
ATOM 5762 O O . GLN A 1 26 ? -11.545 2.857 4.328 1.00 0.00 26 GLN A O 13
ATOM 5776 N N . ASN A 1 27 ? -11.277 4.681 3.106 1.00 0.00 27 ASN A N 13
ATOM 5777 C CA . ASN A 1 27 ? -11.844 4.075 1.904 1.00 0.00 27 ASN A CA 13
ATOM 5778 C C . ASN A 1 27 ? -11.077 4.450 0.664 1.00 0.00 27 ASN A C 13
ATOM 5779 O O . ASN A 1 27 ? -11.070 3.744 -0.358 1.00 0.00 27 ASN A O 13
ATOM 5790 N N . THR A 1 28 ? -10.333 5.588 0.658 1.00 0.00 28 THR A N 13
ATOM 5791 C CA . THR A 1 28 ? -9.230 5.902 -0.224 1.00 0.00 28 THR A CA 13
ATOM 5792 C C . THR A 1 28 ? -8.002 4.936 -0.166 1.00 0.00 28 THR A C 13
ATOM 5793 O O . THR A 1 28 ? -7.486 4.629 0.865 1.00 0.00 28 THR A O 13
ATOM 5804 N N . GLY A 1 29 ? -7.487 4.557 -1.324 1.00 0.00 29 GLY A N 13
ATOM 5805 C CA . GLY A 1 29 ? -6.191 4.005 -1.485 1.00 0.00 29 GLY A CA 13
ATOM 5806 C C . GLY A 1 29 ? -5.042 5.029 -1.458 1.00 0.00 29 GLY A C 13
ATOM 5807 O O . GLY A 1 29 ? -5.336 6.153 -2.014 1.00 0.00 29 GLY A O 13
ATOM 5811 N N . GLN A 1 30 ? -3.933 4.712 -0.778 1.00 0.00 30 GLN A N 13
ATOM 5812 C CA . GLN A 1 30 ? -2.904 5.718 -0.510 1.00 0.00 30 GLN A CA 13
ATOM 5813 C C . GLN A 1 30 ? -1.451 5.080 -0.740 1.00 0.00 30 GLN A C 13
ATOM 5814 O O . GLN A 1 30 ? -1.327 3.892 -0.461 1.00 0.00 30 GLN A O 13
ATOM 5847 N N . SER A 1 32 ? 0.914 7.302 -3.561 1.00 0.00 32 SER A N 13
ATOM 5848 C CA . SER A 1 32 ? 1.304 7.828 -4.899 1.00 0.00 32 SER A CA 13
ATOM 5849 C C . SER A 1 32 ? 0.216 7.769 -5.955 1.00 0.00 32 SER A C 13
ATOM 5850 O O . SER A 1 32 ? 0.342 8.307 -7.032 1.00 0.00 32 SER A O 13
ATOM 5858 N N . ALA A 1 33 ? -0.921 6.974 -5.779 1.00 0.00 33 ALA A N 13
ATOM 5859 C CA . ALA A 1 33 ? -1.852 6.788 -6.863 1.00 0.00 33 ALA A CA 13
ATOM 5860 C C . ALA A 1 33 ? -2.829 7.923 -7.295 1.00 0.00 33 ALA A C 13
ATOM 5861 O O . ALA A 1 33 ? -3.319 8.595 -6.447 1.00 0.00 33 ALA A O 13
ATOM 5868 N N . PRO A 1 34 ? -3.226 8.085 -8.568 1.00 0.00 34 PRO A N 13
ATOM 5869 C CA . PRO A 1 34 ? -4.279 9.053 -9.043 1.00 0.00 34 PRO A CA 13
ATOM 5870 C C . PRO A 1 34 ? -5.707 8.656 -8.754 1.00 0.00 34 PRO A C 13
ATOM 5871 O O . PRO A 1 34 ? -6.566 9.497 -8.538 1.00 0.00 34 PRO A O 13
ATOM 5882 N N . GLY A 1 35 ? -6.045 7.358 -8.923 1.00 0.00 35 GLY A N 13
ATOM 5883 C CA . GLY A 1 35 ? -7.356 6.777 -8.773 1.00 0.00 35 GLY A CA 13
ATOM 5884 C C . GLY A 1 35 ? -7.949 6.863 -7.365 1.00 0.00 35 GLY A C 13
ATOM 5885 O O . GLY A 1 35 ? -7.204 7.196 -6.481 1.00 0.00 35 GLY A O 13
ATOM 5890 N N . ASP A 1 1 ? 20.496 -16.645 -1.502 1.00 0.00 1 ASP A N 14
ATOM 5891 C CA . ASP A 1 1 ? 19.359 -15.733 -1.337 1.00 0.00 1 ASP A CA 14
ATOM 5892 C C . ASP A 1 1 ? 19.788 -14.276 -1.559 1.00 0.00 1 ASP A C 14
ATOM 5893 O O . ASP A 1 1 ? 20.998 -13.979 -1.565 1.00 0.00 1 ASP A O 14
ATOM 5904 N N . ALA A 1 2 ? 18.782 -13.409 -1.848 1.00 0.00 2 ALA A N 14
ATOM 5905 C CA . ALA A 1 2 ? 18.978 -12.043 -2.309 1.00 0.00 2 ALA A CA 14
ATOM 5906 C C . ALA A 1 2 ? 19.423 -10.983 -1.285 1.00 0.00 2 ALA A C 14
ATOM 5907 O O . ALA A 1 2 ? 19.180 -11.165 -0.096 1.00 0.00 2 ALA A O 14
ATOM 5914 N N . GLY A 1 3 ? 19.924 -9.853 -1.698 1.00 0.00 3 GLY A N 14
ATOM 5915 C CA . GLY A 1 3 ? 20.357 -8.680 -0.932 1.00 0.00 3 GLY A CA 14
ATOM 5916 C C . GLY A 1 3 ? 19.172 -7.883 -0.333 1.00 0.00 3 GLY A C 14
ATOM 5917 O O . GLY A 1 3 ? 17.994 -8.231 -0.576 1.00 0.00 3 GLY A O 14
ATOM 5921 N N . PRO A 1 4 ? 19.480 -6.694 0.327 1.00 0.00 4 PRO A N 14
ATOM 5922 C CA . PRO A 1 4 ? 18.414 -5.793 0.624 1.00 0.00 4 PRO A CA 14
ATOM 5923 C C . PRO A 1 4 ? 17.681 -5.076 -0.506 1.00 0.00 4 PRO A C 14
ATOM 5924 O O . PRO A 1 4 ? 18.265 -4.118 -1.058 1.00 0.00 4 PRO A O 14
ATOM 5935 N N . ARG A 1 5 ? 16.478 -5.504 -0.796 1.00 0.00 5 ARG A N 14
ATOM 5936 C CA . ARG A 1 5 ? 15.642 -5.104 -1.964 1.00 0.00 5 ARG A CA 14
ATOM 5937 C C . ARG A 1 5 ? 14.194 -4.970 -1.582 1.00 0.00 5 ARG A C 14
ATOM 5938 O O . ARG A 1 5 ? 13.416 -4.435 -2.439 1.00 0.00 5 ARG A O 14
ATOM 5959 N N . GLY A 1 6 ? 13.707 -5.394 -0.440 1.00 0.00 6 GLY A N 14
ATOM 5960 C CA . GLY A 1 6 ? 12.532 -4.661 0.136 1.00 0.00 6 GLY A CA 14
ATOM 5961 C C . GLY A 1 6 ? 11.379 -5.598 0.681 1.00 0.00 6 GLY A C 14
ATOM 5962 O O . GLY A 1 6 ? 11.553 -6.748 1.107 1.00 0.00 6 GLY A O 14
ATOM 5966 N N . GLU A 1 7 ? 10.194 -5.081 0.618 1.00 0.00 7 GLU A N 14
ATOM 5967 C CA . GLU A 1 7 ? 8.971 -5.765 0.822 1.00 0.00 7 GLU A CA 14
ATOM 5968 C C . GLU A 1 7 ? 8.270 -5.877 -0.539 1.00 0.00 7 GLU A C 14
ATOM 5969 O O . GLU A 1 7 ? 7.619 -4.874 -0.864 1.00 0.00 7 GLU A O 14
ATOM 5981 N N . PRO A 1 8 ? 8.436 -6.975 -1.332 1.00 0.00 8 PRO A N 14
ATOM 5982 C CA . PRO A 1 8 ? 7.762 -7.064 -2.577 1.00 0.00 8 PRO A CA 14
ATOM 5983 C C . PRO A 1 8 ? 6.323 -6.484 -2.644 1.00 0.00 8 PRO A C 14
ATOM 5984 O O . PRO A 1 8 ? 6.002 -5.595 -3.391 1.00 0.00 8 PRO A O 14
ATOM 5995 N N . PRO A 1 9 ? 5.381 -6.996 -1.799 1.00 0.00 9 PRO A N 14
ATOM 5996 C CA . PRO A 1 9 ? 4.060 -6.410 -1.855 1.00 0.00 9 PRO A CA 14
ATOM 5997 C C . PRO A 1 9 ? 3.956 -4.917 -1.403 1.00 0.00 9 PRO A C 14
ATOM 5998 O O . PRO A 1 9 ? 3.020 -4.223 -1.692 1.00 0.00 9 PRO A O 14
ATOM 6009 N N . GLY A 1 10 ? 4.907 -4.435 -0.589 1.00 0.00 10 GLY A N 14
ATOM 6010 C CA . GLY A 1 10 ? 4.812 -3.115 0.139 1.00 0.00 10 GLY A CA 14
ATOM 6011 C C . GLY A 1 10 ? 4.937 -2.040 -0.940 1.00 0.00 10 GLY A C 14
ATOM 6012 O O . GLY A 1 10 ? 4.186 -1.074 -0.838 1.00 0.00 10 GLY A O 14
ATOM 6016 N N . GLU A 1 11 ? 5.760 -2.156 -1.947 1.00 0.00 11 GLU A N 14
ATOM 6017 C CA . GLU A 1 11 ? 5.683 -1.277 -3.151 1.00 0.00 11 GLU A CA 14
ATOM 6018 C C . GLU A 1 11 ? 4.258 -0.909 -3.637 1.00 0.00 11 GLU A C 14
ATOM 6019 O O . GLU A 1 11 ? 3.951 0.243 -3.885 1.00 0.00 11 GLU A O 14
ATOM 6031 N N . GLU A 1 12 ? 3.376 -1.937 -3.808 1.00 0.00 12 GLU A N 14
ATOM 6032 C CA . GLU A 1 12 ? 1.910 -1.797 -4.146 1.00 0.00 12 GLU A CA 14
ATOM 6033 C C . GLU A 1 12 ? 1.130 -1.223 -2.972 1.00 0.00 12 GLU A C 14
ATOM 6034 O O . GLU A 1 12 ? 0.198 -0.456 -3.118 1.00 0.00 12 GLU A O 14
ATOM 6046 N N . GLY A 1 13 ? 1.495 -1.550 -1.764 1.00 0.00 13 GLY A N 14
ATOM 6047 C CA . GLY A 1 13 ? 0.918 -1.063 -0.523 1.00 0.00 13 GLY A CA 14
ATOM 6048 C C . GLY A 1 13 ? 1.127 0.405 -0.251 1.00 0.00 13 GLY A C 14
ATOM 6049 O O . GLY A 1 13 ? 0.493 0.931 0.645 1.00 0.00 13 GLY A O 14
ATOM 6053 N N . GLY A 1 14 ? 2.077 1.018 -0.962 1.00 0.00 14 GLY A N 14
ATOM 6054 C CA . GLY A 1 14 ? 2.234 2.492 -1.009 1.00 0.00 14 GLY A CA 14
ATOM 6055 C C . GLY A 1 14 ? 1.792 3.158 -2.332 1.00 0.00 14 GLY A C 14
ATOM 6056 O O . GLY A 1 14 ? 1.673 4.370 -2.272 1.00 0.00 14 GLY A O 14
ATOM 6060 N N . ARG A 1 15 ? 1.486 2.394 -3.442 1.00 0.00 15 ARG A N 14
ATOM 6061 C CA . ARG A 1 15 ? 0.538 2.843 -4.540 1.00 0.00 15 ARG A CA 14
ATOM 6062 C C . ARG A 1 15 ? -0.884 3.057 -4.032 1.00 0.00 15 ARG A C 14
ATOM 6063 O O . ARG A 1 15 ? -1.323 4.237 -4.052 1.00 0.00 15 ARG A O 14
ATOM 6084 N N . ASP A 1 16 ? -1.569 1.980 -3.542 1.00 0.00 16 ASP A N 14
ATOM 6085 C CA . ASP A 1 16 ? -2.965 2.112 -3.086 1.00 0.00 16 ASP A CA 14
ATOM 6086 C C . ASP A 1 16 ? -3.341 1.012 -2.169 1.00 0.00 16 ASP A C 14
ATOM 6087 O O . ASP A 1 16 ? -4.440 0.518 -2.139 1.00 0.00 16 ASP A O 14
ATOM 6096 N N . GLY A 1 17 ? -2.424 0.573 -1.311 1.00 0.00 17 GLY A N 14
ATOM 6097 C CA . GLY A 1 17 ? -2.669 -0.218 -0.096 1.00 0.00 17 GLY A CA 14
ATOM 6098 C C . GLY A 1 17 ? -3.543 0.577 0.907 1.00 0.00 17 GLY A C 14
ATOM 6099 O O . GLY A 1 17 ? -3.707 1.773 0.822 1.00 0.00 17 GLY A O 14
ATOM 6103 N N . ILE A 1 18 ? -4.002 -0.089 2.013 1.00 0.00 18 ILE A N 14
ATOM 6104 C CA . ILE A 1 18 ? -4.887 0.323 3.148 1.00 0.00 18 ILE A CA 14
ATOM 6105 C C . ILE A 1 18 ? -4.360 -0.064 4.562 1.00 0.00 18 ILE A C 14
ATOM 6106 O O . ILE A 1 18 ? -4.245 -1.215 4.846 1.00 0.00 18 ILE A O 14
ATOM 6122 N N . GLY A 1 19 ? -4.072 0.906 5.364 1.00 0.00 19 GLY A N 14
ATOM 6123 C CA . GLY A 1 19 ? -3.488 0.839 6.710 1.00 0.00 19 GLY A CA 14
ATOM 6124 C C . GLY A 1 19 ? -4.542 0.795 7.773 1.00 0.00 19 GLY A C 14
ATOM 6125 O O . GLY A 1 19 ? -4.434 0.288 8.889 1.00 0.00 19 GLY A O 14
ATOM 6129 N N . GLY A 1 20 ? -5.703 1.390 7.445 1.00 0.00 20 GLY A N 14
ATOM 6130 C CA . GLY A 1 20 ? -6.898 1.393 8.355 1.00 0.00 20 GLY A CA 14
ATOM 6131 C C . GLY A 1 20 ? -7.812 0.255 8.024 1.00 0.00 20 GLY A C 14
ATOM 6132 O O . GLY A 1 20 ? -7.359 -0.886 7.879 1.00 0.00 20 GLY A O 14
ATOM 6136 N N . ALA A 1 21 ? -9.115 0.486 7.844 1.00 0.00 21 ALA A N 14
ATOM 6137 C CA . ALA A 1 21 ? -10.011 -0.635 7.460 1.00 0.00 21 ALA A CA 14
ATOM 6138 C C . ALA A 1 21 ? -11.319 -0.196 6.840 1.00 0.00 21 ALA A C 14
ATOM 6139 O O . ALA A 1 21 ? -12.047 0.639 7.363 1.00 0.00 21 ALA A O 14
ATOM 6146 N N . ARG A 1 22 ? -11.653 -0.864 5.688 1.00 0.00 22 ARG A N 14
ATOM 6147 C CA . ARG A 1 22 ? -12.945 -0.635 5.028 1.00 0.00 22 ARG A CA 14
ATOM 6148 C C . ARG A 1 22 ? -14.097 -0.880 6.016 1.00 0.00 22 ARG A C 14
ATOM 6149 O O . ARG A 1 22 ? -14.091 -1.834 6.812 1.00 0.00 22 ARG A O 14
ATOM 6183 N N . GLU A 1 24 ? -15.486 2.746 7.194 1.00 0.00 24 GLU A N 14
ATOM 6184 C CA . GLU A 1 24 ? -15.546 4.026 7.817 1.00 0.00 24 GLU A 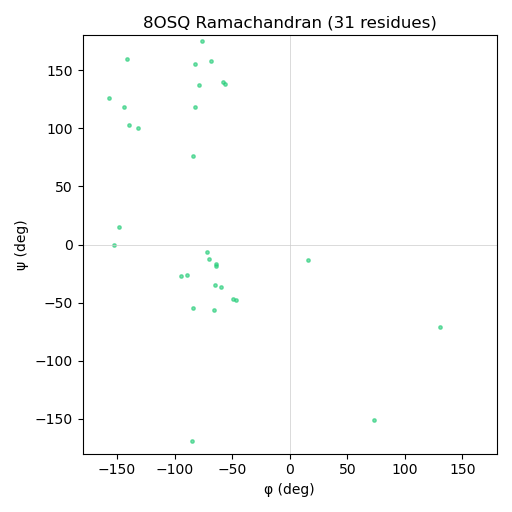CA 14
ATOM 6185 C C . GLU A 1 24 ? -14.235 4.563 8.253 1.00 0.00 24 GLU A C 14
ATOM 6186 O O . GLU A 1 24 ? -14.097 5.767 8.253 1.00 0.00 24 GLU A O 14
ATOM 6198 N N . THR A 1 25 ? -13.305 3.662 8.564 1.00 0.00 25 THR A N 14
ATOM 6199 C CA . THR A 1 25 ? -11.962 3.945 9.091 1.00 0.00 25 THR A CA 14
ATOM 6200 C C . THR A 1 25 ? -11.122 4.238 7.831 1.00 0.00 25 THR A C 14
ATOM 6201 O O . THR A 1 25 ? -10.390 5.231 7.778 1.00 0.00 25 THR A O 14
ATOM 6212 N N . GLN A 1 26 ? -11.283 3.473 6.763 1.00 0.00 26 GLN A N 14
ATOM 6213 C CA . GLN A 1 26 ? -10.644 3.759 5.519 1.00 0.00 26 GLN A CA 14
ATOM 6214 C C . GLN A 1 26 ? -11.285 3.067 4.298 1.00 0.00 26 GLN A C 14
ATOM 6215 O O . GLN A 1 26 ? -11.049 1.927 4.072 1.00 0.00 26 GLN A O 14
ATOM 6229 N N . ASN A 1 27 ? -12.048 3.876 3.447 1.00 0.00 27 ASN A N 14
ATOM 6230 C CA . ASN A 1 27 ? -12.655 3.399 2.213 1.00 0.00 27 ASN A CA 14
ATOM 6231 C C . ASN A 1 27 ? -11.628 3.359 0.976 1.00 0.00 27 ASN A C 14
ATOM 6232 O O . ASN A 1 27 ? -11.711 2.398 0.147 1.00 0.00 27 ASN A O 14
ATOM 6243 N N . THR A 1 28 ? -10.554 4.117 0.976 1.00 0.00 28 THR A N 14
ATOM 6244 C CA . THR A 1 28 ? -9.632 4.304 -0.205 1.00 0.00 28 THR A CA 14
ATOM 6245 C C . THR A 1 28 ? -8.156 3.911 0.096 1.00 0.00 28 THR A C 14
ATOM 6246 O O . THR A 1 28 ? -7.614 4.036 1.195 1.00 0.00 28 THR A O 14
ATOM 6257 N N . GLY A 1 29 ? -7.433 3.373 -0.893 1.00 0.00 29 GLY A N 14
ATOM 6258 C CA . GLY A 1 29 ? -5.960 3.146 -0.904 1.00 0.00 29 GLY A CA 14
ATOM 6259 C C . GLY A 1 29 ? -5.127 4.388 -0.969 1.00 0.00 29 GLY A C 14
ATOM 6260 O O . GLY A 1 29 ? -5.526 5.408 -1.482 1.00 0.00 29 GLY A O 14
ATOM 6264 N N . GLN A 1 30 ? -3.890 4.322 -0.560 1.00 0.00 30 GLN A N 14
ATOM 6265 C CA . GLN A 1 30 ? -3.029 5.472 -0.563 1.00 0.00 30 GLN A CA 14
ATOM 6266 C C . GLN A 1 30 ? -1.607 5.060 -0.880 1.00 0.00 30 GLN A C 14
ATOM 6267 O O . GLN A 1 30 ? -1.217 3.896 -0.720 1.00 0.00 30 GLN A O 14
ATOM 6300 N N . SER A 1 32 ? 0.691 6.904 -3.657 1.00 0.00 32 SER A N 14
ATOM 6301 C CA . SER A 1 32 ? 1.299 7.378 -4.931 1.00 0.00 32 SER A CA 14
ATOM 6302 C C . SER A 1 32 ? 0.498 7.100 -6.258 1.00 0.00 32 SER A C 14
ATOM 6303 O O . SER A 1 32 ? 0.890 7.683 -7.264 1.00 0.00 32 SER A O 14
ATOM 6311 N N . ALA A 1 33 ? -0.590 6.322 -6.198 1.00 0.00 33 ALA A N 14
ATOM 6312 C CA . ALA A 1 33 ? -1.641 6.181 -7.229 1.00 0.00 33 ALA A CA 14
ATOM 6313 C C . ALA A 1 33 ? -2.320 7.570 -7.544 1.00 0.00 33 ALA A C 14
ATOM 6314 O O . ALA A 1 33 ? -2.758 8.313 -6.699 1.00 0.00 33 ALA A O 14
ATOM 6321 N N . PRO A 1 34 ? -2.478 7.946 -8.863 1.00 0.00 34 PRO A N 14
ATOM 6322 C CA . PRO A 1 34 ? -3.266 9.148 -9.276 1.00 0.00 34 PRO A CA 14
ATOM 6323 C C . PRO A 1 34 ? -4.778 8.936 -9.143 1.00 0.00 34 PRO A C 14
ATOM 6324 O O . PRO A 1 34 ? -5.322 7.810 -9.168 1.00 0.00 34 PRO A O 14
ATOM 6335 N N . GLY A 1 35 ? -5.458 10.036 -9.213 1.00 0.00 35 GLY A N 14
ATOM 6336 C CA . GLY A 1 35 ? -6.937 10.029 -9.310 1.00 0.00 35 GLY A CA 14
ATOM 6337 C C . GLY A 1 35 ? -7.612 9.775 -10.690 1.00 0.00 35 GLY A C 14
ATOM 6338 O O . GLY A 1 35 ? -8.644 9.129 -10.849 1.00 0.00 35 GLY A O 14
ATOM 6343 N N . ASP A 1 1 ? 23.085 -15.442 1.864 1.00 0.00 1 ASP A N 15
ATOM 6344 C CA . ASP A 1 1 ? 21.832 -14.680 1.521 1.00 0.00 1 ASP A CA 15
ATOM 6345 C C . ASP A 1 1 ? 22.047 -13.447 0.573 1.00 0.00 1 ASP A C 15
ATOM 6346 O O . ASP A 1 1 ? 23.187 -13.282 0.139 1.00 0.00 1 ASP A O 15
ATOM 6357 N N . ALA A 1 2 ? 20.995 -12.743 0.180 1.00 0.00 2 ALA A N 15
ATOM 6358 C CA . ALA A 1 2 ? 20.954 -11.416 -0.370 1.00 0.00 2 ALA A CA 15
ATOM 6359 C C . ALA A 1 2 ? 20.947 -10.326 0.665 1.00 0.00 2 ALA A C 15
ATOM 6360 O O . ALA A 1 2 ? 20.619 -10.534 1.827 1.00 0.00 2 ALA A O 15
ATOM 6367 N N . GLY A 1 3 ? 21.274 -9.090 0.292 1.00 0.00 3 GLY A N 15
ATOM 6368 C CA . GLY A 1 3 ? 21.096 -7.804 1.083 1.00 0.00 3 GLY A CA 15
ATOM 6369 C C . GLY A 1 3 ? 19.743 -7.134 1.024 1.00 0.00 3 GLY A C 15
ATOM 6370 O O . GLY A 1 3 ? 18.732 -7.656 0.632 1.00 0.00 3 GLY A O 15
ATOM 6374 N N . PRO A 1 4 ? 19.718 -5.810 1.403 1.00 0.00 4 PRO A N 15
ATOM 6375 C CA . PRO A 1 4 ? 18.428 -5.012 1.398 1.00 0.00 4 PRO A CA 15
ATOM 6376 C C . PRO A 1 4 ? 17.920 -4.649 0.028 1.00 0.00 4 PRO A C 15
ATOM 6377 O O . PRO A 1 4 ? 18.717 -4.052 -0.713 1.00 0.00 4 PRO A O 15
ATOM 6388 N N . ARG A 1 5 ? 16.779 -5.197 -0.454 1.00 0.00 5 ARG A N 15
ATOM 6389 C CA . ARG A 1 5 ? 16.207 -4.995 -1.761 1.00 0.00 5 ARG A CA 15
ATOM 6390 C C . ARG A 1 5 ? 14.768 -4.490 -1.654 1.00 0.00 5 ARG A C 15
ATOM 6391 O O . ARG A 1 5 ? 14.157 -4.029 -2.638 1.00 0.00 5 ARG A O 15
ATOM 6412 N N . GLY A 1 6 ? 14.193 -4.637 -0.481 1.00 0.00 6 GLY A N 15
ATOM 6413 C CA . GLY A 1 6 ? 12.855 -4.291 -0.086 1.00 0.00 6 GLY A CA 15
ATOM 6414 C C . GLY A 1 6 ? 11.835 -5.462 -0.169 1.00 0.00 6 GLY A C 15
ATOM 6415 O O . GLY A 1 6 ? 12.123 -6.629 0.079 1.00 0.00 6 GLY A O 15
ATOM 6419 N N . GLU A 1 7 ? 10.625 -5.068 -0.455 1.00 0.00 7 GLU A N 15
ATOM 6420 C CA . GLU A 1 7 ? 9.463 -5.889 -0.344 1.00 0.00 7 GLU A CA 15
ATOM 6421 C C . GLU A 1 7 ? 8.400 -5.565 -1.451 1.00 0.00 7 GLU A C 15
ATOM 6422 O O . GLU A 1 7 ? 7.512 -4.721 -1.286 1.00 0.00 7 GLU A O 15
ATOM 6434 N N . PRO A 1 8 ? 8.455 -6.253 -2.668 1.00 0.00 8 PRO A N 15
ATOM 6435 C CA . PRO A 1 8 ? 7.371 -5.912 -3.754 1.00 0.00 8 PRO A CA 15
ATOM 6436 C C . PRO A 1 8 ? 5.861 -5.779 -3.256 1.00 0.00 8 PRO A C 15
ATOM 6437 O O . PRO A 1 8 ? 5.212 -4.891 -3.735 1.00 0.00 8 PRO A O 15
ATOM 6448 N N . PRO A 1 9 ? 5.306 -6.661 -2.432 1.00 0.00 9 PRO A N 15
ATOM 6449 C CA . PRO A 1 9 ? 3.944 -6.545 -2.108 1.00 0.00 9 PRO A CA 15
ATOM 6450 C C . PRO A 1 9 ? 3.773 -5.320 -1.149 1.00 0.00 9 PRO A C 15
ATOM 6451 O O . PRO A 1 9 ? 2.842 -4.603 -1.243 1.00 0.00 9 PRO A O 15
ATOM 6462 N N . GLY A 1 10 ? 4.729 -5.108 -0.240 1.00 0.00 10 GLY A N 15
ATOM 6463 C CA . GLY A 1 10 ? 4.895 -3.859 0.409 1.00 0.00 10 GLY A CA 15
ATOM 6464 C C . GLY A 1 10 ? 4.780 -2.562 -0.383 1.00 0.00 10 GLY A C 15
ATOM 6465 O O . GLY A 1 10 ? 4.029 -1.702 0.012 1.00 0.00 10 GLY A O 15
ATOM 6469 N N . GLU A 1 11 ? 5.560 -2.510 -1.439 1.00 0.00 11 GLU A N 15
ATOM 6470 C CA . GLU A 1 11 ? 5.628 -1.370 -2.400 1.00 0.00 11 GLU A CA 15
ATOM 6471 C C . GLU A 1 11 ? 4.301 -1.355 -3.177 1.00 0.00 11 GLU A C 15
ATOM 6472 O O . GLU A 1 11 ? 3.763 -0.271 -3.347 1.00 0.00 11 GLU A O 15
ATOM 6484 N N . GLU A 1 12 ? 3.675 -2.478 -3.484 1.00 0.00 12 GLU A N 15
ATOM 6485 C CA . GLU A 1 12 ? 2.239 -2.374 -3.998 1.00 0.00 12 GLU A CA 15
ATOM 6486 C C . GLU A 1 12 ? 1.257 -1.856 -2.911 1.00 0.00 12 GLU A C 15
ATOM 6487 O O . GLU A 1 12 ? 0.341 -1.153 -3.177 1.00 0.00 12 GLU A O 15
ATOM 6499 N N . GLY A 1 13 ? 1.557 -2.148 -1.655 1.00 0.00 13 GLY A N 15
ATOM 6500 C CA . GLY A 1 13 ? 0.965 -1.597 -0.433 1.00 0.00 13 GLY A CA 15
ATOM 6501 C C . GLY A 1 13 ? 1.237 -0.047 -0.340 1.00 0.00 13 GLY A C 15
ATOM 6502 O O . GLY A 1 13 ? 0.362 0.664 0.189 1.00 0.00 13 GLY A O 15
ATOM 6506 N N . GLY A 1 14 ? 2.297 0.512 -0.960 1.00 0.00 14 GLY A N 15
ATOM 6507 C CA . GLY A 1 14 ? 2.682 1.955 -0.788 1.00 0.00 14 GLY A CA 15
ATOM 6508 C C . GLY A 1 14 ? 1.820 2.847 -1.753 1.00 0.00 14 GLY A C 15
ATOM 6509 O O . GLY A 1 14 ? 1.519 3.968 -1.430 1.00 0.00 14 GLY A O 15
ATOM 6513 N N . ARG A 1 15 ? 1.511 2.328 -2.972 1.00 0.00 15 ARG A N 15
ATOM 6514 C CA . ARG A 1 15 ? 0.784 2.945 -4.045 1.00 0.00 15 ARG A CA 15
ATOM 6515 C C . ARG A 1 15 ? -0.680 3.236 -3.765 1.00 0.00 15 ARG A C 15
ATOM 6516 O O . ARG A 1 15 ? -1.184 4.279 -3.904 1.00 0.00 15 ARG A O 15
ATOM 6537 N N . ASP A 1 16 ? -1.358 2.119 -3.505 1.00 0.00 16 ASP A N 15
ATOM 6538 C CA . ASP A 1 16 ? -2.794 2.050 -3.177 1.00 0.00 16 ASP A CA 15
ATOM 6539 C C . ASP A 1 16 ? -3.157 1.059 -2.092 1.00 0.00 16 ASP A C 15
ATOM 6540 O O . ASP A 1 16 ? -4.300 0.612 -2.082 1.00 0.00 16 ASP A O 15
ATOM 6549 N N . GLY A 1 17 ? -2.321 0.614 -1.194 1.00 0.00 17 GLY A N 15
ATOM 6550 C CA . GLY A 1 17 ? -2.691 -0.239 -0.005 1.00 0.00 17 GLY A CA 15
ATOM 6551 C C . GLY A 1 17 ? -3.659 0.561 1.031 1.00 0.00 17 GLY A C 15
ATOM 6552 O O . GLY A 1 17 ? -3.900 1.738 0.981 1.00 0.00 17 GLY A O 15
ATOM 6556 N N . ILE A 1 18 ? -4.256 -0.258 1.966 1.00 0.00 18 ILE A N 15
ATOM 6557 C CA . ILE A 1 18 ? -5.218 0.197 2.981 1.00 0.00 18 ILE A CA 15
ATOM 6558 C C . ILE A 1 18 ? -4.760 -0.193 4.466 1.00 0.00 18 ILE A C 15
ATOM 6559 O O . ILE A 1 18 ? -4.466 -1.356 4.777 1.00 0.00 18 ILE A O 15
ATOM 6575 N N . GLY A 1 19 ? -4.599 0.835 5.344 1.00 0.00 19 GLY A N 15
ATOM 6576 C CA . GLY A 1 19 ? -4.097 0.699 6.752 1.00 0.00 19 GLY A CA 15
ATOM 6577 C C . GLY A 1 19 ? -5.132 0.862 7.863 1.00 0.00 19 GLY A C 15
ATOM 6578 O O . GLY A 1 19 ? -5.019 0.228 8.919 1.00 0.00 19 GLY A O 15
ATOM 6582 N N . GLY A 1 20 ? -6.205 1.629 7.629 1.00 0.00 20 GLY A N 15
ATOM 6583 C CA . GLY A 1 20 ? -7.412 1.728 8.440 1.00 0.00 20 GLY A CA 15
ATOM 6584 C C . GLY A 1 20 ? -8.372 0.630 8.130 1.00 0.00 20 GLY A C 15
ATOM 6585 O O . GLY A 1 20 ? -8.211 -0.185 7.187 1.00 0.00 20 GLY A O 15
ATOM 6589 N N . ALA A 1 21 ? -9.428 0.551 8.880 1.00 0.00 21 ALA A N 15
ATOM 6590 C CA . ALA A 1 21 ? -10.625 -0.275 8.692 1.00 0.00 21 ALA A CA 15
ATOM 6591 C C . ALA A 1 21 ? -11.416 0.113 7.521 1.00 0.00 21 ALA A C 15
ATOM 6592 O O . ALA A 1 21 ? -11.900 1.239 7.454 1.00 0.00 21 ALA A O 15
ATOM 6599 N N . ARG A 1 22 ? -11.864 -0.800 6.661 1.00 0.00 22 ARG A N 15
ATOM 6600 C CA . ARG A 1 22 ? -12.871 -0.621 5.621 1.00 0.00 22 ARG A CA 15
ATOM 6601 C C . ARG A 1 22 ? -14.307 -0.671 6.249 1.00 0.00 22 ARG A C 15
ATOM 6602 O O . ARG A 1 22 ? -14.417 -1.392 7.240 1.00 0.00 22 ARG A O 15
ATOM 6636 N N . GLU A 1 24 ? -15.581 2.745 6.715 1.00 0.00 24 GLU A N 15
ATOM 6637 C CA . GLU A 1 24 ? -15.681 4.009 7.473 1.00 0.00 24 GLU A CA 15
ATOM 6638 C C . GLU A 1 24 ? -14.401 4.762 7.956 1.00 0.00 24 GLU A C 15
ATOM 6639 O O . GLU A 1 24 ? -14.384 6.012 8.014 1.00 0.00 24 GLU A O 15
ATOM 6651 N N . THR A 1 25 ? -13.379 4.033 8.237 1.00 0.00 25 THR A N 15
ATOM 6652 C CA . THR A 1 25 ? -12.122 4.619 8.649 1.00 0.00 25 THR A CA 15
ATOM 6653 C C . THR A 1 25 ? -11.228 4.947 7.442 1.00 0.00 25 THR A C 15
ATOM 6654 O O . THR A 1 25 ? -10.670 6.026 7.395 1.00 0.00 25 THR A O 15
ATOM 6665 N N . GLN A 1 26 ? -11.191 3.967 6.539 1.00 0.00 26 GLN A N 15
ATOM 6666 C CA . GLN A 1 26 ? -10.447 3.972 5.286 1.00 0.00 26 GLN A CA 15
ATOM 6667 C C . GLN A 1 26 ? -11.109 3.176 4.185 1.00 0.00 26 GLN A C 15
ATOM 6668 O O . GLN A 1 26 ? -11.132 1.939 4.283 1.00 0.00 26 GLN A O 15
ATOM 6682 N N . ASN A 1 27 ? -11.514 3.863 3.101 1.00 0.00 27 ASN A N 15
ATOM 6683 C CA . ASN A 1 27 ? -12.055 3.287 1.847 1.00 0.00 27 ASN A CA 15
ATOM 6684 C C . ASN A 1 27 ? -10.968 3.371 0.770 1.00 0.00 27 ASN A C 15
ATOM 6685 O O . ASN A 1 27 ? -10.795 2.429 -0.080 1.00 0.00 27 ASN A O 15
ATOM 6696 N N . THR A 1 28 ? -10.253 4.500 0.605 1.00 0.00 28 THR A N 15
ATOM 6697 C CA . THR A 1 28 ? -9.281 4.782 -0.475 1.00 0.00 28 THR A CA 15
ATOM 6698 C C . THR A 1 28 ? -7.937 4.076 -0.318 1.00 0.00 28 THR A C 15
ATOM 6699 O O . THR A 1 28 ? -7.348 3.937 0.752 1.00 0.00 28 THR A O 15
ATOM 6710 N N . GLY A 1 29 ? -7.472 3.443 -1.444 1.00 0.00 29 GLY A N 15
ATOM 6711 C CA . GLY A 1 29 ? -6.147 2.850 -1.600 1.00 0.00 29 GLY A CA 15
ATOM 6712 C C . GLY A 1 29 ? -5.157 3.962 -1.834 1.00 0.00 29 GLY A C 15
ATOM 6713 O O . GLY A 1 29 ? -4.960 4.382 -3.009 1.00 0.00 29 GLY A O 15
ATOM 6717 N N . GLN A 1 30 ? -4.379 4.371 -0.740 1.00 0.00 30 GLN A N 15
ATOM 6718 C CA . GLN A 1 30 ? -3.273 5.336 -0.749 1.00 0.00 30 GLN A CA 15
ATOM 6719 C C . GLN A 1 30 ? -1.866 4.731 -0.931 1.00 0.00 30 GLN A C 15
ATOM 6720 O O . GLN A 1 30 ? -1.624 3.577 -0.518 1.00 0.00 30 GLN A O 15
ATOM 6753 N N . SER A 1 32 ? 0.573 6.969 -3.610 1.00 0.00 32 SER A N 15
ATOM 6754 C CA . SER A 1 32 ? 1.067 7.563 -4.885 1.00 0.00 32 SER A CA 15
ATOM 6755 C C . SER A 1 32 ? 0.277 7.188 -6.184 1.00 0.00 32 SER A C 15
ATOM 6756 O O . SER A 1 32 ? 0.722 7.658 -7.276 1.00 0.00 32 SER A O 15
ATOM 6764 N N . ALA A 1 33 ? -0.666 6.252 -6.134 1.00 0.00 33 ALA A N 15
ATOM 6765 C CA . ALA A 1 33 ? -1.424 5.671 -7.277 1.00 0.00 33 ALA A CA 15
ATOM 6766 C C . ALA A 1 33 ? -2.274 6.664 -8.151 1.00 0.00 33 ALA A C 15
ATOM 6767 O O . ALA A 1 33 ? -2.877 7.511 -7.532 1.00 0.00 33 ALA A O 15
ATOM 6774 N N . PRO A 1 34 ? -2.346 6.460 -9.510 1.00 0.00 34 PRO A N 15
ATOM 6775 C CA . PRO A 1 34 ? -3.176 7.237 -10.442 1.00 0.00 34 PRO A CA 15
ATOM 6776 C C . PRO A 1 34 ? -4.605 7.318 -9.912 1.00 0.00 34 PRO A C 15
ATOM 6777 O O . PRO A 1 34 ? -5.168 6.231 -9.586 1.00 0.00 34 PRO A O 15
ATOM 6788 N N . GLY A 1 35 ? -5.183 8.487 -9.774 1.00 0.00 35 GLY A N 15
ATOM 6789 C CA . GLY A 1 35 ? -6.631 8.579 -9.368 1.00 0.00 35 GLY A CA 15
ATOM 6790 C C . GLY A 1 35 ? -7.534 7.665 -10.242 1.00 0.00 35 GLY A C 15
ATOM 6791 O O . GLY A 1 35 ? -7.236 7.472 -11.453 1.00 0.00 35 GLY A O 15
ATOM 6796 N N . ASP A 1 1 ? 24.170 -14.682 0.974 1.00 0.00 1 ASP A N 16
ATOM 6797 C CA . ASP A 1 1 ? 23.425 -13.519 1.513 1.00 0.00 1 ASP A CA 16
ATOM 6798 C C . ASP A 1 1 ? 22.779 -12.734 0.334 1.00 0.00 1 ASP A C 16
ATOM 6799 O O . ASP A 1 1 ? 22.939 -13.186 -0.784 1.00 0.00 1 ASP A O 16
ATOM 6810 N N . ALA A 1 2 ? 22.086 -11.605 0.546 1.00 0.00 2 ALA A N 16
ATOM 6811 C CA . ALA A 1 2 ? 21.595 -10.706 -0.476 1.00 0.00 2 ALA A CA 16
ATOM 6812 C C . ALA A 1 2 ? 21.293 -9.299 0.106 1.00 0.00 2 ALA A C 16
ATOM 6813 O O . ALA A 1 2 ? 21.100 -9.170 1.326 1.00 0.00 2 ALA A O 16
ATOM 6820 N N . GLY A 1 3 ? 21.243 -8.259 -0.762 1.00 0.00 3 GLY A N 16
ATOM 6821 C CA . GLY A 1 3 ? 21.145 -6.850 -0.326 1.00 0.00 3 GLY A CA 16
ATOM 6822 C C . GLY A 1 3 ? 19.692 -6.395 -0.034 1.00 0.00 3 GLY A C 16
ATOM 6823 O O . GLY A 1 3 ? 18.710 -7.172 -0.255 1.00 0.00 3 GLY A O 16
ATOM 6827 N N . PRO A 1 4 ? 19.498 -5.154 0.473 1.00 0.00 4 PRO A N 16
ATOM 6828 C CA . PRO A 1 4 ? 18.201 -4.552 0.795 1.00 0.00 4 PRO A CA 16
ATOM 6829 C C . PRO A 1 4 ? 17.601 -4.283 -0.617 1.00 0.00 4 PRO A C 16
ATOM 6830 O O . PRO A 1 4 ? 18.166 -3.651 -1.527 1.00 0.00 4 PRO A O 16
ATOM 6841 N N . ARG A 1 5 ? 16.353 -4.819 -0.765 1.00 0.00 5 ARG A N 16
ATOM 6842 C CA . ARG A 1 5 ? 15.459 -4.682 -1.940 1.00 0.00 5 ARG A CA 16
ATOM 6843 C C . ARG A 1 5 ? 14.034 -4.517 -1.515 1.00 0.00 5 ARG A C 16
ATOM 6844 O O . ARG A 1 5 ? 13.151 -4.092 -2.273 1.00 0.00 5 ARG A O 16
ATOM 6865 N N . GLY A 1 6 ? 13.709 -4.704 -0.269 1.00 0.00 6 GLY A N 16
ATOM 6866 C CA . GLY A 1 6 ? 12.362 -4.623 0.313 1.00 0.00 6 GLY A CA 16
ATOM 6867 C C . GLY A 1 6 ? 11.386 -5.685 -0.077 1.00 0.00 6 GLY A C 16
ATOM 6868 O O . GLY A 1 6 ? 11.713 -6.750 -0.665 1.00 0.00 6 GLY A O 16
ATOM 6872 N N . GLU A 1 7 ? 10.173 -5.631 0.402 1.00 0.00 7 GLU A N 16
ATOM 6873 C CA . GLU A 1 7 ? 9.118 -6.642 0.165 1.00 0.00 7 GLU A CA 16
ATOM 6874 C C . GLU A 1 7 ? 8.160 -6.221 -0.979 1.00 0.00 7 GLU A C 16
ATOM 6875 O O . GLU A 1 7 ? 7.593 -5.136 -0.955 1.00 0.00 7 GLU A O 16
ATOM 6887 N N . PRO A 1 8 ? 7.976 -7.045 -2.029 1.00 0.00 8 PRO A N 16
ATOM 6888 C CA . PRO A 1 8 ? 7.064 -6.674 -3.173 1.00 0.00 8 PRO A CA 16
ATOM 6889 C C . PRO A 1 8 ? 5.684 -6.142 -2.976 1.00 0.00 8 PRO A C 16
ATOM 6890 O O . PRO A 1 8 ? 5.479 -4.998 -3.344 1.00 0.00 8 PRO A O 16
ATOM 6901 N N . PRO A 1 9 ? 4.753 -6.785 -2.249 1.00 0.00 9 PRO A N 16
ATOM 6902 C CA . PRO A 1 9 ? 3.523 -6.123 -1.786 1.00 0.00 9 PRO A CA 16
ATOM 6903 C C . PRO A 1 9 ? 3.696 -4.995 -0.807 1.00 0.00 9 PRO A C 16
ATOM 6904 O O . PRO A 1 9 ? 2.770 -4.240 -0.658 1.00 0.00 9 PRO A O 16
ATOM 6915 N N . GLY A 1 10 ? 4.867 -4.809 -0.155 1.00 0.00 10 GLY A N 16
ATOM 6916 C CA . GLY A 1 10 ? 5.068 -3.584 0.564 1.00 0.00 10 GLY A CA 16
ATOM 6917 C C . GLY A 1 10 ? 4.995 -2.350 -0.372 1.00 0.00 10 GLY A C 16
ATOM 6918 O O . GLY A 1 10 ? 4.550 -1.272 -0.043 1.00 0.00 10 GLY A O 16
ATOM 6922 N N . GLU A 1 11 ? 5.633 -2.558 -1.523 1.00 0.00 11 GLU A N 16
ATOM 6923 C CA . GLU A 1 11 ? 5.844 -1.500 -2.528 1.00 0.00 11 GLU A CA 16
ATOM 6924 C C . GLU A 1 11 ? 4.475 -1.199 -3.210 1.00 0.00 11 GLU A C 16
ATOM 6925 O O . GLU A 1 11 ? 4.149 -0.010 -3.508 1.00 0.00 11 GLU A O 16
ATOM 6937 N N . GLU A 1 12 ? 3.724 -2.279 -3.525 1.00 0.00 12 GLU A N 16
ATOM 6938 C CA . GLU A 1 12 ? 2.349 -2.082 -3.931 1.00 0.00 12 GLU A CA 16
ATOM 6939 C C . GLU A 1 12 ? 1.429 -1.449 -2.883 1.00 0.00 12 GLU A C 16
ATOM 6940 O O . GLU A 1 12 ? 0.572 -0.611 -3.223 1.00 0.00 12 GLU A O 16
ATOM 6952 N N . GLY A 1 13 ? 1.575 -1.682 -1.587 1.00 0.00 13 GLY A N 16
ATOM 6953 C CA . GLY A 1 13 ? 0.829 -1.039 -0.418 1.00 0.00 13 GLY A CA 16
ATOM 6954 C C . GLY A 1 13 ? 1.028 0.503 -0.379 1.00 0.00 13 GLY A C 16
ATOM 6955 O O . GLY A 1 13 ? 0.236 1.323 -0.019 1.00 0.00 13 GLY A O 16
ATOM 6959 N N . GLY A 1 14 ? 2.270 0.878 -0.720 1.00 0.00 14 GLY A N 16
ATOM 6960 C CA . GLY A 1 14 ? 2.822 2.205 -1.013 1.00 0.00 14 GLY A CA 16
ATOM 6961 C C . GLY A 1 14 ? 1.930 3.042 -1.974 1.00 0.00 14 GLY A C 16
ATOM 6962 O O . GLY A 1 14 ? 1.548 4.135 -1.644 1.00 0.00 14 GLY A O 16
ATOM 6966 N N . ARG A 1 15 ? 1.577 2.438 -3.117 1.00 0.00 15 ARG A N 16
ATOM 6967 C CA . ARG A 1 15 ? 0.823 3.035 -4.252 1.00 0.00 15 ARG A CA 16
ATOM 6968 C C . ARG A 1 15 ? -0.624 3.253 -4.077 1.00 0.00 15 ARG A C 16
ATOM 6969 O O . ARG A 1 15 ? -1.078 4.383 -4.372 1.00 0.00 15 ARG A O 16
ATOM 6990 N N . ASP A 1 16 ? -1.298 2.288 -3.445 1.00 0.00 16 ASP A N 16
ATOM 6991 C CA . ASP A 1 16 ? -2.743 2.292 -3.206 1.00 0.00 16 ASP A CA 16
ATOM 6992 C C . ASP A 1 16 ? -3.239 1.253 -2.185 1.00 0.00 16 ASP A C 16
ATOM 6993 O O . ASP A 1 16 ? -4.385 0.823 -2.267 1.00 0.00 16 ASP A O 16
ATOM 7002 N N . GLY A 1 17 ? -2.351 0.907 -1.266 1.00 0.00 17 GLY A N 16
ATOM 7003 C CA . GLY A 1 17 ? -2.713 0.169 -0.089 1.00 0.00 17 GLY A CA 16
ATOM 7004 C C . GLY A 1 17 ? -3.761 0.870 0.755 1.00 0.00 17 GLY A C 16
ATOM 7005 O O . GLY A 1 17 ? -4.016 2.047 0.613 1.00 0.00 17 GLY A O 16
ATOM 7009 N N . ILE A 1 18 ? -4.371 0.119 1.725 1.00 0.00 18 ILE A N 16
ATOM 7010 C CA . ILE A 1 18 ? -5.306 0.670 2.668 1.00 0.00 18 ILE A CA 16
ATOM 7011 C C . ILE A 1 18 ? -4.936 0.250 4.091 1.00 0.00 18 ILE A C 16
ATOM 7012 O O . ILE A 1 18 ? -4.840 -0.930 4.524 1.00 0.00 18 ILE A O 16
ATOM 7028 N N . GLY A 1 19 ? -4.580 1.298 4.857 1.00 0.00 19 GLY A N 16
ATOM 7029 C CA . GLY A 1 19 ? -4.062 1.189 6.187 1.00 0.00 19 GLY A CA 16
ATOM 7030 C C . GLY A 1 19 ? -5.154 1.326 7.259 1.00 0.00 19 GLY A C 16
ATOM 7031 O O . GLY A 1 19 ? -5.248 0.690 8.237 1.00 0.00 19 GLY A O 16
ATOM 7035 N N . GLY A 1 20 ? -6.189 2.183 6.961 1.00 0.00 20 GLY A N 16
ATOM 7036 C CA . GLY A 1 20 ? -7.499 2.267 7.713 1.00 0.00 20 GLY A CA 16
ATOM 7037 C C . GLY A 1 20 ? -8.342 0.990 7.592 1.00 0.00 20 GLY A C 16
ATOM 7038 O O . GLY A 1 20 ? -8.387 0.450 6.500 1.00 0.00 20 GLY A O 16
ATOM 7042 N N . ALA A 1 21 ? -9.050 0.621 8.589 1.00 0.00 21 ALA A N 16
ATOM 7043 C CA . ALA A 1 21 ? -10.152 -0.335 8.357 1.00 0.00 21 ALA A CA 16
ATOM 7044 C C . ALA A 1 21 ? -11.152 0.012 7.253 1.00 0.00 21 ALA A C 16
ATOM 7045 O O . ALA A 1 21 ? -11.762 1.106 7.187 1.00 0.00 21 ALA A O 16
ATOM 7052 N N . ARG A 1 22 ? -11.418 -0.976 6.384 1.00 0.00 22 ARG A N 16
ATOM 7053 C CA . ARG A 1 22 ? -12.405 -0.925 5.217 1.00 0.00 22 ARG A CA 16
ATOM 7054 C C . ARG A 1 22 ? -13.863 -1.165 5.682 1.00 0.00 22 ARG A C 16
ATOM 7055 O O . ARG A 1 22 ? -14.100 -2.185 6.349 1.00 0.00 22 ARG A O 16
ATOM 7089 N N . GLU A 1 24 ? -14.928 1.603 7.447 1.00 0.00 24 GLU A N 16
ATOM 7090 C CA . GLU A 1 24 ? -15.155 2.349 8.614 1.00 0.00 24 GLU A CA 16
ATOM 7091 C C . GLU A 1 24 ? -14.281 3.643 8.659 1.00 0.00 24 GLU A C 16
ATOM 7092 O O . GLU A 1 24 ? -14.782 4.711 9.067 1.00 0.00 24 GLU A O 16
ATOM 7104 N N . THR A 1 25 ? -13.037 3.438 8.246 1.00 0.00 25 THR A N 16
ATOM 7105 C CA . THR A 1 25 ? -12.047 4.475 8.435 1.00 0.00 25 THR A CA 16
ATOM 7106 C C . THR A 1 25 ? -11.228 4.738 7.199 1.00 0.00 25 THR A C 16
ATOM 7107 O O . THR A 1 25 ? -10.684 5.817 7.192 1.00 0.00 25 THR A O 16
ATOM 7118 N N . GLN A 1 26 ? -11.341 3.929 6.104 1.00 0.00 26 GLN A N 16
ATOM 7119 C CA . GLN A 1 26 ? -10.824 4.226 4.725 1.00 0.00 26 GLN A CA 16
ATOM 7120 C C . GLN A 1 26 ? -11.417 3.369 3.630 1.00 0.00 26 GLN A C 16
ATOM 7121 O O . GLN A 1 26 ? -11.718 2.213 3.879 1.00 0.00 26 GLN A O 16
ATOM 7135 N N . ASN A 1 27 ? -11.477 3.913 2.339 1.00 0.00 27 ASN A N 16
ATOM 7136 C CA . ASN A 1 27 ? -12.131 3.254 1.228 1.00 0.00 27 ASN A CA 16
ATOM 7137 C C . ASN A 1 27 ? -11.443 3.556 -0.060 1.00 0.00 27 ASN A C 16
ATOM 7138 O O . ASN A 1 27 ? -11.296 2.719 -0.975 1.00 0.00 27 ASN A O 16
ATOM 7149 N N . THR A 1 28 ? -10.814 4.736 -0.282 1.00 0.00 28 THR A N 16
ATOM 7150 C CA . THR A 1 28 ? -9.745 5.063 -1.215 1.00 0.00 28 THR A CA 16
ATOM 7151 C C . THR A 1 28 ? -8.426 4.420 -1.018 1.00 0.00 28 THR A C 16
ATOM 7152 O O . THR A 1 28 ? -7.796 4.583 0.023 1.00 0.00 28 THR A O 16
ATOM 7163 N N . GLY A 1 29 ? -7.856 3.945 -2.137 1.00 0.00 29 GLY A N 16
ATOM 7164 C CA . GLY A 1 29 ? -6.527 3.350 -2.090 1.00 0.00 29 GLY A CA 16
ATOM 7165 C C . GLY A 1 29 ? -5.413 4.440 -2.136 1.00 0.00 29 GLY A C 16
ATOM 7166 O O . GLY A 1 29 ? -5.632 5.271 -2.964 1.00 0.00 29 GLY A O 16
ATOM 7170 N N . GLN A 1 30 ? -4.379 4.423 -1.235 1.00 0.00 30 GLN A N 16
ATOM 7171 C CA . GLN A 1 30 ? -3.410 5.510 -1.129 1.00 0.00 30 GLN A CA 16
ATOM 7172 C C . GLN A 1 30 ? -1.984 4.941 -0.928 1.00 0.00 30 GLN A C 16
ATOM 7173 O O . GLN A 1 30 ? -1.792 3.889 -0.277 1.00 0.00 30 GLN A O 16
ATOM 7206 N N . SER A 1 32 ? 0.703 6.839 -3.757 1.00 0.00 32 SER A N 16
ATOM 7207 C CA . SER A 1 32 ? 1.272 7.470 -4.984 1.00 0.00 32 SER A CA 16
ATOM 7208 C C . SER A 1 32 ? 0.466 7.127 -6.300 1.00 0.00 32 SER A C 16
ATOM 7209 O O . SER A 1 32 ? 0.825 7.591 -7.362 1.00 0.00 32 SER A O 16
ATOM 7217 N N . ALA A 1 33 ? -0.504 6.190 -6.340 1.00 0.00 33 ALA A N 16
ATOM 7218 C CA . ALA A 1 33 ? -1.128 5.813 -7.667 1.00 0.00 33 ALA A CA 16
ATOM 7219 C C . ALA A 1 33 ? -1.688 7.047 -8.399 1.00 0.00 33 ALA A C 16
ATOM 7220 O O . ALA A 1 33 ? -2.102 8.064 -7.727 1.00 0.00 33 ALA A O 16
ATOM 7227 N N . PRO A 1 34 ? -1.929 6.925 -9.767 1.00 0.00 34 PRO A N 16
ATOM 7228 C CA . PRO A 1 34 ? -2.513 7.943 -10.561 1.00 0.00 34 PRO A CA 16
ATOM 7229 C C . PRO A 1 34 ? -4.059 7.840 -10.263 1.00 0.00 34 PRO A C 16
ATOM 7230 O O . PRO A 1 34 ? -4.720 6.769 -10.120 1.00 0.00 34 PRO A O 16
ATOM 7241 N N . GLY A 1 35 ? -4.698 8.995 -10.186 1.00 0.00 35 GLY A N 16
ATOM 7242 C CA . GLY A 1 35 ? -6.144 9.170 -9.891 1.00 0.00 35 GLY A CA 16
ATOM 7243 C C . GLY A 1 35 ? -6.929 9.676 -11.079 1.00 0.00 35 GLY A C 16
ATOM 7244 O O . GLY A 1 35 ? -6.802 9.136 -12.179 1.00 0.00 35 GLY A O 16
ATOM 7249 N N . ASP A 1 1 ? 22.568 -12.740 -2.046 1.00 0.00 1 ASP A N 17
ATOM 7250 C CA . ASP A 1 1 ? 23.354 -12.161 -0.940 1.00 0.00 1 ASP A CA 17
ATOM 7251 C C . ASP A 1 1 ? 23.563 -10.701 -1.281 1.00 0.00 1 ASP A C 17
ATOM 7252 O O . ASP A 1 1 ? 24.226 -10.425 -2.270 1.00 0.00 1 ASP A O 17
ATOM 7263 N N . ALA A 1 2 ? 22.914 -9.785 -0.528 1.00 0.00 2 ALA A N 17
ATOM 7264 C CA . ALA A 1 2 ? 22.715 -8.405 -0.699 1.00 0.00 2 ALA A CA 17
ATOM 7265 C C . ALA A 1 2 ? 22.082 -7.818 0.565 1.00 0.00 2 ALA A C 17
ATOM 7266 O O . ALA A 1 2 ? 21.824 -8.526 1.584 1.00 0.00 2 ALA A O 17
ATOM 7273 N N . GLY A 1 3 ? 21.895 -6.475 0.532 1.00 0.00 3 GLY A N 17
ATOM 7274 C CA . GLY A 1 3 ? 21.311 -5.710 1.603 1.00 0.00 3 GLY A CA 17
ATOM 7275 C C . GLY A 1 3 ? 19.719 -5.538 1.553 1.00 0.00 3 GLY A C 17
ATOM 7276 O O . GLY A 1 3 ? 19.129 -6.386 0.824 1.00 0.00 3 GLY A O 17
ATOM 7280 N N . PRO A 1 4 ? 19.150 -4.511 2.194 1.00 0.00 4 PRO A N 17
ATOM 7281 C CA . PRO A 1 4 ? 17.756 -4.215 2.056 1.00 0.00 4 PRO A CA 17
ATOM 7282 C C . PRO A 1 4 ? 17.404 -3.923 0.661 1.00 0.00 4 PRO A C 17
ATOM 7283 O O . PRO A 1 4 ? 18.147 -3.225 -0.064 1.00 0.00 4 PRO A O 17
ATOM 7294 N N . ARG A 1 5 ? 16.250 -4.438 0.153 1.00 0.00 5 ARG A N 17
ATOM 7295 C CA . ARG A 1 5 ? 15.554 -4.093 -1.109 1.00 0.00 5 ARG A CA 17
ATOM 7296 C C . ARG A 1 5 ? 14.009 -3.983 -0.958 1.00 0.00 5 ARG A C 17
ATOM 7297 O O . ARG A 1 5 ? 13.449 -3.556 -1.955 1.00 0.00 5 ARG A O 17
ATOM 7318 N N . GLY A 1 6 ? 13.444 -4.338 0.181 1.00 0.00 6 GLY A N 17
ATOM 7319 C CA . GLY A 1 6 ? 11.992 -4.577 0.360 1.00 0.00 6 GLY A CA 17
ATOM 7320 C C . GLY A 1 6 ? 11.376 -5.838 -0.252 1.00 0.00 6 GLY A C 17
ATOM 7321 O O . GLY A 1 6 ? 11.807 -6.246 -1.300 1.00 0.00 6 GLY A O 17
ATOM 7325 N N . GLU A 1 7 ? 10.234 -6.335 0.305 1.00 0.00 7 GLU A N 17
ATOM 7326 C CA . GLU A 1 7 ? 9.424 -7.390 -0.252 1.00 0.00 7 GLU A CA 17
ATOM 7327 C C . GLU A 1 7 ? 8.474 -6.796 -1.345 1.00 0.00 7 GLU A C 17
ATOM 7328 O O . GLU A 1 7 ? 7.885 -5.745 -1.036 1.00 0.00 7 GLU A O 17
ATOM 7340 N N . PRO A 1 8 ? 8.369 -7.312 -2.557 1.00 0.00 8 PRO A N 17
ATOM 7341 C CA . PRO A 1 8 ? 7.684 -6.627 -3.747 1.00 0.00 8 PRO A CA 17
ATOM 7342 C C . PRO A 1 8 ? 6.338 -6.064 -3.388 1.00 0.00 8 PRO A C 17
ATOM 7343 O O . PRO A 1 8 ? 6.030 -4.949 -3.889 1.00 0.00 8 PRO A O 17
ATOM 7354 N N . PRO A 1 9 ? 5.440 -6.711 -2.585 1.00 0.00 9 PRO A N 17
ATOM 7355 C CA . PRO A 1 9 ? 4.128 -6.231 -2.246 1.00 0.00 9 PRO A CA 17
ATOM 7356 C C . PRO A 1 9 ? 4.087 -4.953 -1.389 1.00 0.00 9 PRO A C 17
ATOM 7357 O O . PRO A 1 9 ? 3.137 -4.212 -1.375 1.00 0.00 9 PRO A O 17
ATOM 7368 N N . GLY A 1 10 ? 5.188 -4.664 -0.666 1.00 0.00 10 GLY A N 17
ATOM 7369 C CA . GLY A 1 10 ? 5.391 -3.393 0.130 1.00 0.00 10 GLY A CA 17
ATOM 7370 C C . GLY A 1 10 ? 5.225 -2.093 -0.759 1.00 0.00 10 GLY A C 17
ATOM 7371 O O . GLY A 1 10 ? 4.603 -1.103 -0.313 1.00 0.00 10 GLY A O 17
ATOM 7375 N N . GLU A 1 11 ? 5.719 -2.155 -1.970 1.00 0.00 11 GLU A N 17
ATOM 7376 C CA . GLU A 1 11 ? 5.681 -1.114 -3.004 1.00 0.00 11 GLU A CA 17
ATOM 7377 C C . GLU A 1 11 ? 4.318 -0.845 -3.543 1.00 0.00 11 GLU A C 17
ATOM 7378 O O . GLU A 1 11 ? 3.882 0.206 -3.844 1.00 0.00 11 GLU A O 17
ATOM 7390 N N . GLU A 1 12 ? 3.610 -1.988 -3.721 1.00 0.00 12 GLU A N 17
ATOM 7391 C CA . GLU A 1 12 ? 2.191 -2.067 -4.030 1.00 0.00 12 GLU A CA 17
ATOM 7392 C C . GLU A 1 12 ? 1.335 -1.470 -2.909 1.00 0.00 12 GLU A C 17
ATOM 7393 O O . GLU A 1 12 ? 0.465 -0.607 -3.063 1.00 0.00 12 GLU A O 17
ATOM 7405 N N . GLY A 1 13 ? 1.578 -1.860 -1.680 1.00 0.00 13 GLY A N 17
ATOM 7406 C CA . GLY A 1 13 ? 1.074 -1.295 -0.414 1.00 0.00 13 GLY A CA 17
ATOM 7407 C C . GLY A 1 13 ? 1.161 0.200 -0.391 1.00 0.00 13 GLY A C 17
ATOM 7408 O O . GLY A 1 13 ? 0.122 0.825 -0.073 1.00 0.00 13 GLY A O 17
ATOM 7412 N N . GLY A 1 14 ? 2.317 0.771 -0.679 1.00 0.00 14 GLY A N 17
ATOM 7413 C CA . GLY A 1 14 ? 2.536 2.310 -0.743 1.00 0.00 14 GLY A CA 17
ATOM 7414 C C . GLY A 1 14 ? 2.066 3.002 -2.053 1.00 0.00 14 GLY A C 17
ATOM 7415 O O . GLY A 1 14 ? 1.984 4.285 -2.020 1.00 0.00 14 GLY A O 17
ATOM 7419 N N . ARG A 1 15 ? 1.656 2.338 -3.082 1.00 0.00 15 ARG A N 17
ATOM 7420 C CA . ARG A 1 15 ? 0.811 2.801 -4.214 1.00 0.00 15 ARG A CA 17
ATOM 7421 C C . ARG A 1 15 ? -0.695 3.086 -3.812 1.00 0.00 15 ARG A C 17
ATOM 7422 O O . ARG A 1 15 ? -1.078 4.247 -3.742 1.00 0.00 15 ARG A O 17
ATOM 7443 N N . ASP A 1 16 ? -1.421 2.013 -3.523 1.00 0.00 16 ASP A N 17
ATOM 7444 C CA . ASP A 1 16 ? -2.846 2.054 -3.270 1.00 0.00 16 ASP A CA 17
ATOM 7445 C C . ASP A 1 16 ? -3.438 0.996 -2.291 1.00 0.00 16 ASP A C 17
ATOM 7446 O O . ASP A 1 16 ? -4.623 0.653 -2.348 1.00 0.00 16 ASP A O 17
ATOM 7455 N N . GLY A 1 17 ? -2.622 0.702 -1.297 1.00 0.00 17 GLY A N 17
ATOM 7456 C CA . GLY A 1 17 ? -2.983 -0.041 -0.071 1.00 0.00 17 GLY A CA 17
ATOM 7457 C C . GLY A 1 17 ? -4.057 0.607 0.789 1.00 0.00 17 GLY A C 17
ATOM 7458 O O . GLY A 1 17 ? -4.251 1.801 0.825 1.00 0.00 17 GLY A O 17
ATOM 7462 N N . ILE A 1 18 ? -4.568 -0.209 1.721 1.00 0.00 18 ILE A N 17
ATOM 7463 C CA . ILE A 1 18 ? -5.571 0.254 2.868 1.00 0.00 18 ILE A CA 17
ATOM 7464 C C . ILE A 1 18 ? -5.110 -0.302 4.254 1.00 0.00 18 ILE A C 17
ATOM 7465 O O . ILE A 1 18 ? -5.314 -1.465 4.507 1.00 0.00 18 ILE A O 17
ATOM 7481 N N . GLY A 1 19 ? -4.420 0.512 5.085 1.00 0.00 19 GLY A N 17
ATOM 7482 C CA . GLY A 1 19 ? -4.030 0.264 6.462 1.00 0.00 19 GLY A CA 17
ATOM 7483 C C . GLY A 1 19 ? -5.121 0.596 7.531 1.00 0.00 19 GLY A C 17
ATOM 7484 O O . GLY A 1 19 ? -4.964 0.233 8.675 1.00 0.00 19 GLY A O 17
ATOM 7488 N N . GLY A 1 20 ? -6.166 1.340 7.206 1.00 0.00 20 GLY A N 17
ATOM 7489 C CA . GLY A 1 20 ? -7.220 1.888 8.091 1.00 0.00 20 GLY A CA 17
ATOM 7490 C C . GLY A 1 20 ? -8.489 1.051 7.885 1.00 0.00 20 GLY A C 17
ATOM 7491 O O . GLY A 1 20 ? -8.770 0.536 6.812 1.00 0.00 20 GLY A O 17
ATOM 7495 N N . ALA A 1 21 ? -9.236 0.831 8.960 1.00 0.00 21 ALA A N 17
ATOM 7496 C CA . ALA A 1 21 ? -10.368 -0.163 8.951 1.00 0.00 21 ALA A CA 17
ATOM 7497 C C . ALA A 1 21 ? -11.375 0.297 7.849 1.00 0.00 21 ALA A C 17
ATOM 7498 O O . ALA A 1 21 ? -11.979 1.349 7.817 1.00 0.00 21 ALA A O 17
ATOM 7505 N N . ARG A 1 22 ? -11.504 -0.670 6.894 1.00 0.00 22 ARG A N 17
ATOM 7506 C CA . ARG A 1 22 ? -12.340 -0.521 5.762 1.00 0.00 22 ARG A CA 17
ATOM 7507 C C . ARG A 1 22 ? -13.714 -1.011 6.035 1.00 0.00 22 ARG A C 17
ATOM 7508 O O . ARG A 1 22 ? -13.972 -2.169 6.427 1.00 0.00 22 ARG A O 17
ATOM 7542 N N . GLU A 1 24 ? -15.354 2.410 6.909 1.00 0.00 24 GLU A N 17
ATOM 7543 C CA . GLU A 1 24 ? -15.756 3.582 7.680 1.00 0.00 24 GLU A CA 17
ATOM 7544 C C . GLU A 1 24 ? -14.606 4.461 8.149 1.00 0.00 24 GLU A C 17
ATOM 7545 O O . GLU A 1 24 ? -14.821 5.702 8.244 1.00 0.00 24 GLU A O 17
ATOM 7557 N N . THR A 1 25 ? -13.418 3.921 8.429 1.00 0.00 25 THR A N 17
ATOM 7558 C CA . THR A 1 25 ? -12.235 4.720 8.808 1.00 0.00 25 THR A CA 17
ATOM 7559 C C . THR A 1 25 ? -11.308 5.027 7.579 1.00 0.00 25 THR A C 17
ATOM 7560 O O . THR A 1 25 ? -10.766 6.101 7.463 1.00 0.00 25 THR A O 17
ATOM 7571 N N . GLN A 1 26 ? -11.269 4.101 6.603 1.00 0.00 26 GLN A N 17
ATOM 7572 C CA . GLN A 1 26 ? -10.674 4.296 5.288 1.00 0.00 26 GLN A CA 17
ATOM 7573 C C . GLN A 1 26 ? -11.550 3.631 4.157 1.00 0.00 26 GLN A C 17
ATOM 7574 O O . GLN A 1 26 ? -11.817 2.396 4.135 1.00 0.00 26 GLN A O 17
ATOM 7588 N N . ASN A 1 27 ? -11.972 4.379 3.164 1.00 0.00 27 ASN A N 17
ATOM 7589 C CA . ASN A 1 27 ? -12.689 3.787 2.021 1.00 0.00 27 ASN A CA 17
ATOM 7590 C C . ASN A 1 27 ? -11.690 3.634 0.757 1.00 0.00 27 ASN A C 17
ATOM 7591 O O . ASN A 1 27 ? -11.745 2.795 -0.153 1.00 0.00 27 ASN A O 17
ATOM 7602 N N . THR A 1 28 ? -10.736 4.553 0.666 1.00 0.00 28 THR A N 17
ATOM 7603 C CA . THR A 1 28 ? -9.911 4.615 -0.533 1.00 0.00 28 THR A CA 17
ATOM 7604 C C . THR A 1 28 ? -8.456 4.180 -0.395 1.00 0.00 28 THR A C 17
ATOM 7605 O O . THR A 1 28 ? -7.882 4.281 0.677 1.00 0.00 28 THR A O 17
ATOM 7616 N N . GLY A 1 29 ? -7.920 3.466 -1.415 1.00 0.00 29 GLY A N 17
ATOM 7617 C CA . GLY A 1 29 ? -6.554 2.997 -1.550 1.00 0.00 29 GLY A CA 17
ATOM 7618 C C . GLY A 1 29 ? -5.517 4.073 -1.875 1.00 0.00 29 GLY A C 17
ATOM 7619 O O . GLY A 1 29 ? -5.581 4.835 -2.896 1.00 0.00 29 GLY A O 17
ATOM 7623 N N . GLN A 1 30 ? -4.565 4.122 -0.919 1.00 0.00 30 GLN A N 17
ATOM 7624 C CA . GLN A 1 30 ? -3.588 5.188 -0.733 1.00 0.00 30 GLN A CA 17
ATOM 7625 C C . GLN A 1 30 ? -2.143 4.813 -0.754 1.00 0.00 30 GLN A C 17
ATOM 7626 O O . GLN A 1 30 ? -1.787 3.670 -0.432 1.00 0.00 30 GLN A O 17
ATOM 7659 N N . SER A 1 32 ? 0.466 6.869 -3.281 1.00 0.00 32 SER A N 17
ATOM 7660 C CA . SER A 1 32 ? 1.223 7.475 -4.419 1.00 0.00 32 SER A CA 17
ATOM 7661 C C . SER A 1 32 ? 0.685 7.075 -5.811 1.00 0.00 32 SER A C 17
ATOM 7662 O O . SER A 1 32 ? 1.157 7.679 -6.773 1.00 0.00 32 SER A O 17
ATOM 7670 N N . ALA A 1 33 ? -0.224 6.130 -5.947 1.00 0.00 33 ALA A N 17
ATOM 7671 C CA . ALA A 1 33 ? -0.802 5.769 -7.214 1.00 0.00 33 ALA A CA 17
ATOM 7672 C C . ALA A 1 33 ? -1.555 7.038 -7.829 1.00 0.00 33 ALA A C 17
ATOM 7673 O O . ALA A 1 33 ? -2.026 7.909 -7.127 1.00 0.00 33 ALA A O 17
ATOM 7680 N N . PRO A 1 34 ? -1.613 7.110 -9.216 1.00 0.00 34 PRO A N 17
ATOM 7681 C CA . PRO A 1 34 ? -2.225 8.205 -9.918 1.00 0.00 34 PRO A CA 17
ATOM 7682 C C . PRO A 1 34 ? -3.752 7.988 -9.939 1.00 0.00 34 PRO A C 17
ATOM 7683 O O . PRO A 1 34 ? -4.219 6.874 -9.755 1.00 0.00 34 PRO A O 17
ATOM 7694 N N . GLY A 1 35 ? -4.596 9.023 -9.985 1.00 0.00 35 GLY A N 17
ATOM 7695 C CA . GLY A 1 35 ? -6.107 8.802 -10.103 1.00 0.00 35 GLY A CA 17
ATOM 7696 C C . GLY A 1 35 ? -6.522 7.844 -11.135 1.00 0.00 35 GLY A C 17
ATOM 7697 O O . GLY A 1 35 ? -5.818 7.620 -12.131 1.00 0.00 35 GLY A O 17
ATOM 770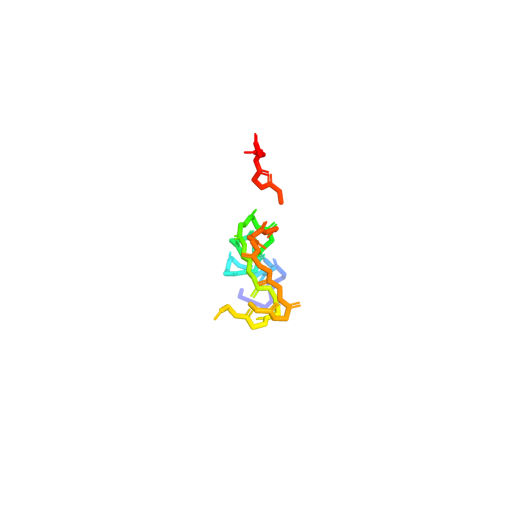2 N N . ASP A 1 1 ? 21.925 -14.519 -2.494 1.00 0.00 1 ASP A N 18
ATOM 7703 C CA . ASP A 1 1 ? 22.007 -13.708 -1.247 1.00 0.00 1 ASP A CA 18
ATOM 7704 C C . ASP A 1 1 ? 22.316 -12.226 -1.563 1.00 0.00 1 ASP A C 18
ATOM 7705 O O . ASP A 1 1 ? 23.063 -12.007 -2.486 1.00 0.00 1 ASP A O 18
ATOM 7716 N N . ALA A 1 2 ? 21.793 -11.196 -0.790 1.00 0.00 2 ALA A N 18
ATOM 7717 C CA . ALA A 1 2 ? 22.070 -9.752 -0.861 1.00 0.00 2 ALA A CA 18
ATOM 7718 C C . ALA A 1 2 ? 21.561 -9.019 0.395 1.00 0.00 2 ALA A C 18
ATOM 7719 O O . ALA A 1 2 ? 20.734 -9.432 1.161 1.00 0.00 2 ALA A O 18
ATOM 7726 N N . GLY A 1 3 ? 21.979 -7.762 0.470 1.00 0.00 3 GLY A N 18
ATOM 7727 C CA . GLY A 1 3 ? 21.459 -6.665 1.240 1.00 0.00 3 GLY A CA 18
ATOM 7728 C C . GLY A 1 3 ? 20.013 -6.166 0.852 1.00 0.00 3 GLY A C 18
ATOM 7729 O O . GLY A 1 3 ? 19.430 -6.652 -0.112 1.00 0.00 3 GLY A O 18
ATOM 7733 N N . PRO A 1 4 ? 19.382 -5.209 1.616 1.00 0.00 4 PRO A N 18
ATOM 7734 C CA . PRO A 1 4 ? 18.064 -4.650 1.322 1.00 0.00 4 PRO A CA 18
ATOM 7735 C C . PRO A 1 4 ? 17.849 -4.303 -0.156 1.00 0.00 4 PRO A C 18
ATOM 7736 O O . PRO A 1 4 ? 18.812 -3.888 -0.796 1.00 0.00 4 PRO A O 18
ATOM 7747 N N . ARG A 1 5 ? 16.626 -4.379 -0.673 1.00 0.00 5 ARG A N 18
ATOM 7748 C CA . ARG A 1 5 ? 16.093 -4.088 -1.948 1.00 0.00 5 ARG A CA 18
ATOM 7749 C C . ARG A 1 5 ? 14.595 -3.815 -1.973 1.00 0.00 5 ARG A C 18
ATOM 7750 O O . ARG A 1 5 ? 14.012 -3.480 -3.028 1.00 0.00 5 ARG A O 18
ATOM 7771 N N . GLY A 1 6 ? 13.885 -3.842 -0.800 1.00 0.00 6 GLY A N 18
ATOM 7772 C CA . GLY A 1 6 ? 12.393 -3.840 -0.749 1.00 0.00 6 GLY A CA 18
ATOM 7773 C C . GLY A 1 6 ? 11.665 -5.128 -0.976 1.00 0.00 6 GLY A C 18
ATOM 7774 O O . GLY A 1 6 ? 12.282 -6.141 -1.203 1.00 0.00 6 GLY A O 18
ATOM 7778 N N . GLU A 1 7 ? 10.328 -5.100 -0.915 1.00 0.00 7 GLU A N 18
ATOM 7779 C CA . GLU A 1 7 ? 9.442 -6.282 -1.187 1.00 0.00 7 GLU A CA 18
ATOM 7780 C C . GLU A 1 7 ? 8.275 -5.795 -1.952 1.00 0.00 7 GLU A C 18
ATOM 7781 O O . GLU A 1 7 ? 7.586 -4.852 -1.514 1.00 0.00 7 GLU A O 18
ATOM 7793 N N . PRO A 1 8 ? 7.893 -6.365 -3.099 1.00 0.00 8 PRO A N 18
ATOM 7794 C CA . PRO A 1 8 ? 6.722 -5.894 -3.944 1.00 0.00 8 PRO A CA 18
ATOM 7795 C C . PRO A 1 8 ? 5.314 -5.945 -3.336 1.00 0.00 8 PRO A C 18
ATOM 7796 O O . PRO A 1 8 ? 4.501 -5.088 -3.657 1.00 0.00 8 PRO A O 18
ATOM 7807 N N . PRO A 1 9 ? 4.942 -7.022 -2.598 1.00 0.00 9 PRO A N 18
ATOM 7808 C CA . PRO A 1 9 ? 3.810 -6.859 -1.690 1.00 0.00 9 PRO A CA 18
ATOM 7809 C C . PRO A 1 9 ? 3.630 -5.538 -0.850 1.00 0.00 9 PRO A C 18
ATOM 7810 O O . PRO A 1 9 ? 2.605 -4.974 -0.754 1.00 0.00 9 PRO A O 18
ATOM 7821 N N . GLY A 1 10 ? 4.694 -5.136 -0.120 1.00 0.00 10 GLY A N 18
ATOM 7822 C CA . GLY A 1 10 ? 4.833 -3.902 0.698 1.00 0.00 10 GLY A CA 18
ATOM 7823 C C . GLY A 1 10 ? 5.058 -2.576 -0.052 1.00 0.00 10 GLY A C 18
ATOM 7824 O O . GLY A 1 10 ? 4.578 -1.583 0.423 1.00 0.00 10 GLY A O 18
ATOM 7828 N N . GLU A 1 11 ? 5.589 -2.627 -1.283 1.00 0.00 11 GLU A N 18
ATOM 7829 C CA . GLU A 1 11 ? 5.674 -1.385 -2.141 1.00 0.00 11 GLU A CA 18
ATOM 7830 C C . GLU A 1 11 ? 4.305 -1.076 -2.867 1.00 0.00 11 GLU A C 18
ATOM 7831 O O . GLU A 1 11 ? 3.867 0.066 -2.916 1.00 0.00 11 GLU A O 18
ATOM 7843 N N . GLU A 1 12 ? 3.524 -2.101 -3.095 1.00 0.00 12 GLU A N 18
ATOM 7844 C CA . GLU A 1 12 ? 2.066 -2.022 -3.417 1.00 0.00 12 GLU A CA 18
ATOM 7845 C C . GLU A 1 12 ? 1.249 -1.616 -2.206 1.00 0.00 12 GLU A C 18
ATOM 7846 O O . GLU A 1 12 ? 0.306 -0.876 -2.323 1.00 0.00 12 GLU A O 18
ATOM 7858 N N . GLY A 1 13 ? 1.554 -2.124 -0.995 1.00 0.00 13 GLY A N 18
ATOM 7859 C CA . GLY A 1 13 ? 1.065 -1.519 0.223 1.00 0.00 13 GLY A CA 18
ATOM 7860 C C . GLY A 1 13 ? 1.153 -0.020 0.271 1.00 0.00 13 GLY A C 18
ATOM 7861 O O . GLY A 1 13 ? 0.219 0.740 0.523 1.00 0.00 13 GLY A O 18
ATOM 7865 N N . GLY A 1 14 ? 2.369 0.394 -0.102 1.00 0.00 14 GLY A N 18
ATOM 7866 C CA . GLY A 1 14 ? 2.825 1.767 -0.281 1.00 0.00 14 GLY A CA 18
ATOM 7867 C C . GLY A 1 14 ? 2.025 2.512 -1.297 1.00 0.00 14 GLY A C 18
ATOM 7868 O O . GLY A 1 14 ? 1.878 3.744 -1.196 1.00 0.00 14 GLY A O 18
ATOM 7872 N N . ARG A 1 15 ? 1.680 1.845 -2.379 1.00 0.00 15 ARG A N 18
ATOM 7873 C CA . ARG A 1 15 ? 1.072 2.460 -3.490 1.00 0.00 15 ARG A CA 18
ATOM 7874 C C . ARG A 1 15 ? -0.462 2.698 -3.181 1.00 0.00 15 ARG A C 18
ATOM 7875 O O . ARG A 1 15 ? -0.948 3.846 -3.180 1.00 0.00 15 ARG A O 18
ATOM 7896 N N . ASP A 1 16 ? -1.161 1.600 -2.741 1.00 0.00 16 ASP A N 18
ATOM 7897 C CA . ASP A 1 16 ? -2.629 1.407 -2.724 1.00 0.00 16 ASP A CA 18
ATOM 7898 C C . ASP A 1 16 ? -3.213 0.486 -1.593 1.00 0.00 16 ASP A C 18
ATOM 7899 O O . ASP A 1 16 ? -4.403 0.046 -1.663 1.00 0.00 16 ASP A O 18
ATOM 7908 N N . GLY A 1 17 ? -2.321 0.274 -0.543 1.00 0.00 17 GLY A N 18
ATOM 7909 C CA . GLY A 1 17 ? -2.654 -0.386 0.698 1.00 0.00 17 GLY A CA 18
ATOM 7910 C C . GLY A 1 17 ? -3.661 0.343 1.573 1.00 0.00 17 GLY A C 18
ATOM 7911 O O . GLY A 1 17 ? -3.861 1.554 1.488 1.00 0.00 17 GLY A O 18
ATOM 7915 N N . ILE A 1 18 ? -4.407 -0.473 2.317 1.00 0.00 18 ILE A N 18
ATOM 7916 C CA . ILE A 1 18 ? -5.590 -0.141 3.084 1.00 0.00 18 ILE A CA 18
ATOM 7917 C C . ILE A 1 18 ? -5.296 -0.306 4.538 1.00 0.00 18 ILE A C 18
ATOM 7918 O O . ILE A 1 18 ? -5.696 -1.339 5.153 1.00 0.00 18 ILE A O 18
ATOM 7934 N N . GLY A 1 19 ? -4.418 0.543 5.112 1.00 0.00 19 GLY A N 18
ATOM 7935 C CA . GLY A 1 19 ? -3.959 0.483 6.447 1.00 0.00 19 GLY A CA 18
ATOM 7936 C C . GLY A 1 19 ? -5.026 0.624 7.597 1.00 0.00 19 GLY A C 18
ATOM 7937 O O . GLY A 1 19 ? -4.983 0.019 8.670 1.00 0.00 19 GLY A O 18
ATOM 7941 N N . GLY A 1 20 ? -5.906 1.535 7.243 1.00 0.00 20 GLY A N 18
ATOM 7942 C CA . GLY A 1 20 ? -7.110 1.817 7.952 1.00 0.00 20 GLY A CA 18
ATOM 7943 C C . GLY A 1 20 ? -8.265 0.945 7.530 1.00 0.00 20 GLY A C 18
ATOM 7944 O O . GLY A 1 20 ? -8.339 0.354 6.455 1.00 0.00 20 GLY A O 18
ATOM 7948 N N . ALA A 1 21 ? -9.337 0.771 8.400 1.00 0.00 21 ALA A N 18
ATOM 7949 C CA . ALA A 1 21 ? -10.507 -0.034 8.168 1.00 0.00 21 ALA A CA 18
ATOM 7950 C C . ALA A 1 21 ? -11.316 0.417 6.935 1.00 0.00 21 ALA A C 18
ATOM 7951 O O . ALA A 1 21 ? -11.979 1.469 7.029 1.00 0.00 21 ALA A O 18
ATOM 7958 N N . ARG A 1 22 ? -11.419 -0.364 5.901 1.00 0.00 22 ARG A N 18
ATOM 7959 C CA . ARG A 1 22 ? -12.498 -0.230 4.908 1.00 0.00 22 ARG A CA 18
ATOM 7960 C C . ARG A 1 22 ? -13.872 -0.508 5.568 1.00 0.00 22 ARG A C 18
ATOM 7961 O O . ARG A 1 22 ? -13.934 -1.374 6.496 1.00 0.00 22 ARG A O 18
ATOM 7995 N N . GLU A 1 24 ? -15.361 2.598 6.802 1.00 0.00 24 GLU A N 18
ATOM 7996 C CA . GLU A 1 24 ? -15.677 3.828 7.585 1.00 0.00 24 GLU A CA 18
ATOM 7997 C C . GLU A 1 24 ? -14.512 4.804 7.775 1.00 0.00 24 GLU A C 18
ATOM 7998 O O . GLU A 1 24 ? -14.711 5.994 7.921 1.00 0.00 24 GLU A O 18
ATOM 8010 N N . THR A 1 25 ? -13.225 4.224 7.750 1.00 0.00 25 THR A N 18
ATOM 8011 C CA . THR A 1 25 ? -11.953 4.817 8.159 1.00 0.00 25 THR A CA 18
ATOM 8012 C C . THR A 1 25 ? -11.014 5.066 6.950 1.00 0.00 25 THR A C 18
ATOM 8013 O O . THR A 1 25 ? -10.164 5.961 6.909 1.00 0.00 25 THR A O 18
ATOM 8024 N N . GLN A 1 26 ? -11.192 4.289 5.865 1.00 0.00 26 GLN A N 18
ATOM 8025 C CA . GLN A 1 26 ? -10.524 4.524 4.605 1.00 0.00 26 GLN A CA 18
ATOM 8026 C C . GLN A 1 26 ? -11.379 4.026 3.384 1.00 0.00 26 GLN A C 18
ATOM 8027 O O . GLN A 1 26 ? -11.727 2.854 3.392 1.00 0.00 26 GLN A O 18
ATOM 8041 N N . ASN A 1 27 ? -11.610 4.802 2.273 1.00 0.00 27 ASN A N 18
ATOM 8042 C CA . ASN A 1 27 ? -12.189 4.448 0.976 1.00 0.00 2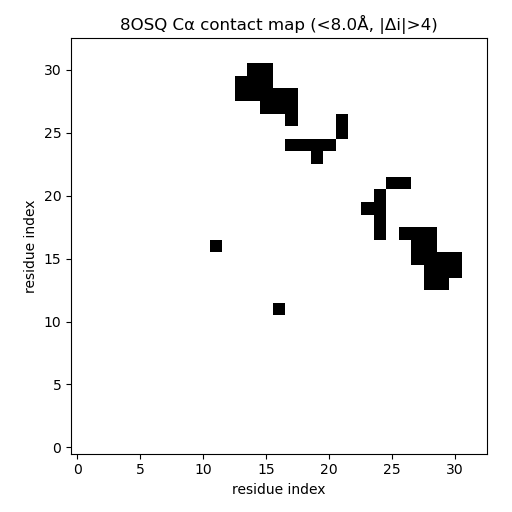7 ASN A CA 18
ATOM 8043 C C . ASN A 1 27 ? -11.100 4.218 -0.063 1.00 0.00 27 ASN A C 18
ATOM 8044 O O . ASN A 1 27 ? -11.150 3.259 -0.832 1.00 0.00 27 ASN A O 18
ATOM 8055 N N . THR A 1 28 ? -10.242 5.234 -0.169 1.00 0.00 28 THR A N 18
ATOM 8056 C CA . THR A 1 28 ? -9.151 5.226 -1.196 1.00 0.00 28 THR A CA 18
ATOM 8057 C C . THR A 1 28 ? -7.830 4.640 -0.721 1.00 0.00 28 THR A C 18
ATOM 8058 O O . THR A 1 28 ? -7.330 5.023 0.378 1.00 0.00 28 THR A O 18
ATOM 8069 N N . GLY A 1 29 ? -7.169 3.871 -1.515 1.00 0.00 29 GLY A N 18
ATOM 8070 C CA . GLY A 1 29 ? -5.896 3.255 -1.288 1.00 0.00 29 GLY A CA 18
ATOM 8071 C C . GLY A 1 29 ? -4.765 4.257 -1.268 1.00 0.00 29 GLY A C 18
ATOM 8072 O O . GLY A 1 29 ? -4.930 5.223 -2.059 1.00 0.00 29 GLY A O 18
ATOM 8076 N N . GLN A 1 30 ? -3.804 4.205 -0.372 1.00 0.00 30 GLN A N 18
ATOM 8077 C CA . GLN A 1 30 ? -2.804 5.249 -0.147 1.00 0.00 30 GLN A CA 18
ATOM 8078 C C . GLN A 1 30 ? -1.406 4.645 -0.208 1.00 0.00 30 GLN A C 18
ATOM 8079 O O . GLN A 1 30 ? -1.136 3.517 0.227 1.00 0.00 30 GLN A O 18
ATOM 8112 N N . SER A 1 32 ? 1.166 6.472 -2.837 1.00 0.00 32 SER A N 18
ATOM 8113 C CA . SER A 1 32 ? 1.702 7.018 -4.062 1.00 0.00 32 SER A CA 18
ATOM 8114 C C . SER A 1 32 ? 1.031 6.623 -5.409 1.00 0.00 32 SER A C 18
ATOM 8115 O O . SER A 1 32 ? 1.343 7.306 -6.362 1.00 0.00 32 SER A O 18
ATOM 8123 N N . ALA A 1 33 ? 0.165 5.611 -5.392 1.00 0.00 33 ALA A N 18
ATOM 8124 C CA . ALA A 1 33 ? -0.643 5.348 -6.650 1.00 0.00 33 ALA A CA 18
ATOM 8125 C C . ALA A 1 33 ? -1.246 6.596 -7.249 1.00 0.00 33 ALA A C 18
ATOM 8126 O O . ALA A 1 33 ? -1.798 7.429 -6.520 1.00 0.00 33 ALA A O 18
ATOM 8133 N N . PRO A 1 34 ? -1.244 6.778 -8.623 1.00 0.00 34 PRO A N 18
ATOM 8134 C CA . PRO A 1 34 ? -2.010 7.807 -9.271 1.00 0.00 34 PRO A CA 18
ATOM 8135 C C . PRO A 1 34 ? -3.519 7.586 -9.268 1.00 0.00 34 PRO A C 18
ATOM 8136 O O . PRO A 1 34 ? -3.961 6.409 -9.374 1.00 0.00 34 PRO A O 18
ATOM 8147 N N . GLY A 1 35 ? -4.339 8.649 -9.147 1.00 0.00 35 GLY A N 18
ATOM 8148 C CA . GLY A 1 35 ? -5.761 8.691 -9.055 1.00 0.00 35 GLY A CA 18
ATOM 8149 C C . GLY A 1 35 ? -6.465 8.717 -10.379 1.00 0.00 35 GLY A C 18
ATOM 8150 O O . GLY A 1 35 ? -5.886 8.759 -11.472 1.00 0.00 35 GLY A O 18
ATOM 8155 N N . ASP A 1 1 ? 26.743 -11.866 0.435 1.00 0.00 1 ASP A N 19
ATOM 8156 C CA . ASP A 1 1 ? 26.273 -10.959 1.476 1.00 0.00 1 ASP A CA 19
ATOM 8157 C C . ASP A 1 1 ? 25.382 -9.883 0.865 1.00 0.00 1 ASP A C 19
ATOM 8158 O O . ASP A 1 1 ? 25.784 -8.739 0.732 1.00 0.00 1 ASP A O 19
ATOM 8169 N N . ALA A 1 2 ? 24.165 -10.285 0.628 1.00 0.00 2 ALA A N 19
ATOM 8170 C CA . ALA A 1 2 ? 23.118 -9.487 0.095 1.00 0.00 2 ALA A CA 19
ATOM 8171 C C . ALA A 1 2 ? 22.717 -8.344 1.063 1.00 0.00 2 ALA A C 19
ATOM 8172 O O . ALA A 1 2 ? 22.490 -8.586 2.258 1.00 0.00 2 ALA A O 19
ATOM 8179 N N . GLY A 1 3 ? 22.701 -7.100 0.567 1.00 0.00 3 GLY A N 19
ATOM 8180 C CA . GLY A 1 3 ? 22.105 -5.965 1.260 1.00 0.00 3 GLY A CA 19
ATOM 8181 C C . GLY A 1 3 ? 20.636 -5.525 0.861 1.00 0.00 3 GLY A C 19
ATOM 8182 O O . GLY A 1 3 ? 19.943 -6.394 0.304 1.00 0.00 3 GLY A O 19
ATOM 8186 N N . PRO A 1 4 ? 20.211 -4.307 1.223 1.00 0.00 4 PRO A N 19
ATOM 8187 C CA . PRO A 1 4 ? 18.801 -3.953 1.306 1.00 0.00 4 PRO A CA 19
ATOM 8188 C C . PRO A 1 4 ? 18.229 -3.837 -0.168 1.00 0.00 4 PRO A C 19
ATOM 8189 O O . PRO A 1 4 ? 18.862 -3.280 -1.035 1.00 0.00 4 PRO A O 19
ATOM 8200 N N . ARG A 1 5 ? 16.982 -4.333 -0.367 1.00 0.00 5 ARG A N 19
ATOM 8201 C CA . ARG A 1 5 ? 16.221 -4.252 -1.638 1.00 0.00 5 ARG A CA 19
ATOM 8202 C C . ARG A 1 5 ? 14.767 -3.949 -1.495 1.00 0.00 5 ARG A C 19
ATOM 8203 O O . ARG A 1 5 ? 14.245 -3.463 -2.551 1.00 0.00 5 ARG A O 19
ATOM 8224 N N . GLY A 1 6 ? 14.140 -4.039 -0.324 1.00 0.00 6 GLY A N 19
ATOM 8225 C CA . GLY A 1 6 ? 12.706 -3.867 -0.223 1.00 0.00 6 GLY A CA 19
ATOM 8226 C C . GLY A 1 6 ? 11.818 -5.055 -0.644 1.00 0.00 6 GLY A C 19
ATOM 8227 O O . GLY A 1 6 ? 12.348 -5.971 -1.220 1.00 0.00 6 GLY A O 19
ATOM 8231 N N . GLU A 1 7 ? 10.527 -5.027 -0.332 1.00 0.00 7 GLU A N 19
ATOM 8232 C CA . GLU A 1 7 ? 9.597 -6.134 -0.476 1.00 0.00 7 GLU A CA 19
ATOM 8233 C C . GLU A 1 7 ? 8.450 -5.761 -1.430 1.00 0.00 7 GLU A C 19
ATOM 8234 O O . GLU A 1 7 ? 7.681 -4.813 -1.031 1.00 0.00 7 GLU A O 19
ATOM 8246 N N . PRO A 1 8 ? 8.242 -6.404 -2.599 1.00 0.00 8 PRO A N 19
ATOM 8247 C CA . PRO A 1 8 ? 7.238 -6.063 -3.599 1.00 0.00 8 PRO A CA 19
ATOM 8248 C C . PRO A 1 8 ? 5.750 -6.065 -3.158 1.00 0.00 8 PRO A C 19
ATOM 8249 O O . PRO A 1 8 ? 5.055 -5.164 -3.704 1.00 0.00 8 PRO A O 19
ATOM 8260 N N . PRO A 1 9 ? 5.269 -6.824 -2.165 1.00 0.00 9 PRO A N 19
ATOM 8261 C CA . PRO A 1 9 ? 3.840 -6.649 -1.576 1.00 0.00 9 PRO A CA 19
ATOM 8262 C C . PRO A 1 9 ? 3.668 -5.455 -0.718 1.00 0.00 9 PRO A C 19
ATOM 8263 O O . PRO A 1 9 ? 2.745 -4.709 -0.898 1.00 0.00 9 PRO A O 19
ATOM 8274 N N . GLY A 1 10 ? 4.654 -5.230 0.209 1.00 0.00 10 GLY A N 19
ATOM 8275 C CA . GLY A 1 10 ? 4.781 -3.916 0.840 1.00 0.00 10 GLY A CA 19
ATOM 8276 C C . GLY A 1 10 ? 4.908 -2.772 -0.194 1.00 0.00 10 GLY A C 19
ATOM 8277 O O . GLY A 1 10 ? 4.173 -1.827 -0.089 1.00 0.00 10 GLY A O 19
ATOM 8281 N N . GLU A 1 11 ? 5.727 -2.887 -1.243 1.00 0.00 11 GLU A N 19
ATOM 8282 C CA . GLU A 1 11 ? 5.919 -1.857 -2.277 1.00 0.00 11 GLU A CA 19
ATOM 8283 C C . GLU A 1 11 ? 4.555 -1.459 -2.903 1.00 0.00 11 GLU A C 19
ATOM 8284 O O . GLU A 1 11 ? 4.108 -0.344 -2.833 1.00 0.00 11 GLU A O 19
ATOM 8296 N N . GLU A 1 12 ? 3.817 -2.490 -3.373 1.00 0.00 12 GLU A N 19
ATOM 8297 C CA . GLU A 1 12 ? 2.405 -2.313 -3.898 1.00 0.00 12 GLU A CA 19
ATOM 8298 C C . GLU A 1 12 ? 1.457 -1.775 -2.837 1.00 0.00 12 GLU A C 19
ATOM 8299 O O . GLU A 1 12 ? 0.531 -1.021 -3.100 1.00 0.00 12 GLU A O 19
ATOM 8311 N N . GLY A 1 13 ? 1.600 -2.094 -1.505 1.00 0.00 13 GLY A N 19
ATOM 8312 C CA . GLY A 1 13 ? 0.885 -1.351 -0.437 1.00 0.00 13 GLY A CA 19
ATOM 8313 C C . GLY A 1 13 ? 1.206 0.141 -0.220 1.00 0.00 13 GLY A C 19
ATOM 8314 O O . GLY A 1 13 ? 0.415 0.889 0.351 1.00 0.00 13 GLY A O 19
ATOM 8318 N N . GLY A 1 14 ? 2.269 0.581 -0.873 1.00 0.00 14 GLY A N 19
ATOM 8319 C CA . GLY A 1 14 ? 2.729 1.990 -0.956 1.00 0.00 14 GLY A CA 19
ATOM 8320 C C . GLY A 1 14 ? 2.151 2.723 -2.206 1.00 0.00 14 GLY A C 19
ATOM 8321 O O . GLY A 1 14 ? 2.136 3.940 -2.298 1.00 0.00 14 GLY A O 19
ATOM 8325 N N . ARG A 1 15 ? 1.717 1.965 -3.188 1.00 0.00 15 ARG A N 19
ATOM 8326 C CA . ARG A 1 15 ? 1.065 2.568 -4.374 1.00 0.00 15 ARG A CA 19
ATOM 8327 C C . ARG A 1 15 ? -0.408 2.837 -4.042 1.00 0.00 15 ARG A C 19
ATOM 8328 O O . ARG A 1 15 ? -0.857 3.968 -3.980 1.00 0.00 15 ARG A O 19
ATOM 8349 N N . ASP A 1 16 ? -1.208 1.783 -3.734 1.00 0.00 16 ASP A N 19
ATOM 8350 C CA . ASP A 1 16 ? -2.633 1.961 -3.388 1.00 0.00 16 ASP A CA 19
ATOM 8351 C C . ASP A 1 16 ? -3.182 0.946 -2.383 1.00 0.00 16 ASP A C 19
ATOM 8352 O O . ASP A 1 16 ? -4.326 0.523 -2.497 1.00 0.00 16 ASP A O 19
ATOM 8361 N N . GLY A 1 17 ? -2.386 0.510 -1.447 1.00 0.00 17 GLY A N 19
ATOM 8362 C CA . GLY A 1 17 ? -2.730 -0.222 -0.197 1.00 0.00 17 GLY A CA 19
ATOM 8363 C C . GLY A 1 17 ? -3.674 0.539 0.776 1.00 0.00 17 GLY A C 19
ATOM 8364 O O . GLY A 1 17 ? -3.887 1.770 0.676 1.00 0.00 17 GLY A O 19
ATOM 8368 N N . ILE A 1 18 ? -4.315 -0.162 1.677 1.00 0.00 18 ILE A N 19
ATOM 8369 C CA . ILE A 1 18 ? -5.317 0.260 2.647 1.00 0.00 18 ILE A CA 19
ATOM 8370 C C . ILE A 1 18 ? -4.906 -0.370 3.994 1.00 0.00 18 ILE A C 19
ATOM 8371 O O . ILE A 1 18 ? -5.178 -1.568 4.274 1.00 0.00 18 ILE A O 19
ATOM 8387 N N . GLY A 1 19 ? -4.407 0.480 4.850 1.00 0.00 19 GLY A N 19
ATOM 8388 C CA . GLY A 1 19 ? -4.171 0.249 6.281 1.00 0.00 19 GLY A CA 19
ATOM 8389 C C . GLY A 1 19 ? -5.434 0.155 7.035 1.00 0.00 19 GLY A C 19
ATOM 8390 O O . GLY A 1 19 ? -5.513 -0.753 7.863 1.00 0.00 19 GLY A O 19
ATOM 8394 N N . GLY A 1 20 ? -6.405 1.036 6.918 1.00 0.00 20 GLY A N 19
ATOM 8395 C CA . GLY A 1 20 ? -7.508 1.207 7.789 1.00 0.00 20 GLY A CA 19
ATOM 8396 C C . GLY A 1 20 ? -8.717 0.238 7.523 1.00 0.00 20 GLY A C 19
ATOM 8397 O O . GLY A 1 20 ? -8.781 -0.410 6.492 1.00 0.00 20 GLY A O 19
ATOM 8401 N N . ALA A 1 21 ? -9.617 0.100 8.506 1.00 0.00 21 ALA A N 19
ATOM 8402 C CA . ALA A 1 21 ? -10.874 -0.529 8.444 1.00 0.00 21 ALA A CA 19
ATOM 8403 C C . ALA A 1 21 ? -11.785 0.165 7.362 1.00 0.00 21 ALA A C 19
ATOM 8404 O O . ALA A 1 21 ? -12.176 1.294 7.590 1.00 0.00 21 ALA A O 19
ATOM 8411 N N . ARG A 1 22 ? -12.122 -0.514 6.237 1.00 0.00 22 ARG A N 19
ATOM 8412 C CA . ARG A 1 22 ? -13.119 0.117 5.304 1.00 0.00 22 ARG A CA 19
ATOM 8413 C C . ARG A 1 22 ? -14.530 -0.132 5.720 1.00 0.00 22 ARG A C 19
ATOM 8414 O O . ARG A 1 22 ? -14.753 -1.262 6.196 1.00 0.00 22 ARG A O 19
ATOM 8448 N N . GLU A 1 24 ? -15.430 2.716 7.542 1.00 0.00 24 GLU A N 19
ATOM 8449 C CA . GLU A 1 24 ? -15.534 3.656 8.656 1.00 0.00 24 GLU A CA 19
ATOM 8450 C C . GLU A 1 24 ? -14.211 4.394 8.869 1.00 0.00 24 GLU A C 19
ATOM 8451 O O . GLU A 1 24 ? -14.361 5.584 9.323 1.00 0.00 24 GLU A O 19
ATOM 8463 N N . THR A 1 25 ? -13.022 3.895 8.616 1.00 0.00 25 THR A N 19
ATOM 8464 C CA . THR A 1 25 ? -11.711 4.465 8.938 1.00 0.00 25 THR A CA 19
ATOM 8465 C C . THR A 1 25 ? -10.767 4.837 7.785 1.00 0.00 25 THR A C 19
ATOM 8466 O O . THR A 1 25 ? -10.059 5.814 7.853 1.00 0.00 25 THR A O 19
ATOM 8477 N N . GLN A 1 26 ? -10.959 4.194 6.642 1.00 0.00 26 GLN A N 19
ATOM 8478 C CA . GLN A 1 26 ? -10.348 4.589 5.323 1.00 0.00 26 GLN A CA 19
ATOM 8479 C C . GLN A 1 26 ? -11.242 4.009 4.218 1.00 0.00 26 GLN A C 19
ATOM 8480 O O . GLN A 1 26 ? -11.838 2.970 4.421 1.00 0.00 26 GLN A O 19
ATOM 8494 N N . ASN A 1 27 ? -11.194 4.513 2.976 1.00 0.00 27 ASN A N 19
ATOM 8495 C CA . ASN A 1 27 ? -11.522 3.750 1.735 1.00 0.00 27 ASN A CA 19
ATOM 8496 C C . ASN A 1 27 ? -10.705 4.201 0.477 1.00 0.00 27 ASN A C 19
ATOM 8497 O O . ASN A 1 27 ? -10.587 3.383 -0.426 1.00 0.00 27 ASN A O 19
ATOM 8508 N N . THR A 1 28 ? -10.024 5.331 0.420 1.00 0.00 28 THR A N 19
ATOM 8509 C CA . THR A 1 28 ? -8.949 5.600 -0.573 1.00 0.00 28 THR A CA 19
ATOM 8510 C C . THR A 1 28 ? -7.649 4.766 -0.404 1.00 0.00 28 THR A C 19
ATOM 8511 O O . THR A 1 28 ? -7.262 4.382 0.691 1.00 0.00 28 THR A O 19
ATOM 8522 N N . GLY A 1 29 ? -7.159 4.288 -1.524 1.00 0.00 29 GLY A N 19
ATOM 8523 C CA . GLY A 1 29 ? -5.868 3.663 -1.507 1.00 0.00 29 GLY A CA 19
ATOM 8524 C C . GLY A 1 29 ? -4.740 4.652 -1.461 1.00 0.00 29 GLY A C 19
ATOM 8525 O O . GLY A 1 29 ? -4.876 5.674 -2.131 1.00 0.00 29 GLY A O 19
ATOM 8529 N N . GLN A 1 30 ? -3.670 4.402 -0.766 1.00 0.00 30 GLN A N 19
ATOM 8530 C CA . GLN A 1 30 ? -2.560 5.331 -0.586 1.00 0.00 30 GLN A CA 19
ATOM 8531 C C . GLN A 1 30 ? -1.198 4.634 -0.831 1.00 0.00 30 GLN A C 19
ATOM 8532 O O . GLN A 1 30 ? -1.096 3.415 -0.678 1.00 0.00 30 GLN A O 19
ATOM 8565 N N . SER A 1 32 ? 1.366 6.736 -3.399 1.00 0.00 32 SER A N 19
ATOM 8566 C CA . SER A 1 32 ? 1.975 7.103 -4.672 1.00 0.00 32 SER A CA 19
ATOM 8567 C C . SER A 1 32 ? 1.219 6.915 -5.956 1.00 0.00 32 SER A C 19
ATOM 8568 O O . SER A 1 32 ? 1.489 7.597 -6.939 1.00 0.00 32 SER A O 19
ATOM 8576 N N . ALA A 1 33 ? 0.227 5.979 -5.983 1.00 0.00 33 ALA A N 19
ATOM 8577 C CA . ALA A 1 33 ? -0.504 5.631 -7.262 1.00 0.00 33 ALA A CA 19
ATOM 8578 C C . ALA A 1 33 ? -0.974 6.894 -8.125 1.00 0.00 33 ALA A C 19
ATOM 8579 O O . ALA A 1 33 ? -1.435 7.817 -7.438 1.00 0.00 33 ALA A O 19
ATOM 8586 N N . PRO A 1 34 ? -0.921 6.905 -9.474 1.00 0.00 34 PRO A N 19
ATOM 8587 C CA . PRO A 1 34 ? -1.526 7.927 -10.303 1.00 0.00 34 PRO A CA 19
ATOM 8588 C C . PRO A 1 34 ? -2.961 8.259 -9.872 1.00 0.00 34 PRO A C 19
ATOM 8589 O O . PRO A 1 34 ? -3.739 7.352 -9.728 1.00 0.00 34 PRO A O 19
ATOM 8600 N N . GLY A 1 35 ? -3.346 9.520 -9.769 1.00 0.00 35 GLY A N 19
ATOM 8601 C CA . GLY A 1 35 ? -4.705 9.925 -9.613 1.00 0.00 35 GLY A CA 19
ATOM 8602 C C . GLY A 1 35 ? -5.656 9.900 -10.822 1.00 0.00 35 GLY A C 19
ATOM 8603 O O . GLY A 1 35 ? -5.178 10.188 -11.888 1.00 0.00 35 GLY A O 19
ATOM 8608 N N . ASP A 1 1 ? 24.979 -16.361 0.208 1.00 0.00 1 ASP A N 20
ATOM 8609 C CA . ASP A 1 1 ? 23.721 -15.666 0.486 1.00 0.00 1 ASP A CA 20
ATOM 8610 C C . ASP A 1 1 ? 23.760 -14.189 0.094 1.00 0.00 1 ASP A C 20
ATOM 8611 O O . ASP A 1 1 ? 24.848 -13.623 0.169 1.00 0.00 1 ASP A O 20
ATOM 8622 N N . ALA A 1 2 ? 22.625 -13.594 -0.311 1.00 0.00 2 ALA A N 20
ATOM 8623 C CA . ALA A 1 2 ? 22.419 -12.161 -0.608 1.00 0.00 2 ALA A CA 20
ATOM 8624 C C . ALA A 1 2 ? 21.791 -11.356 0.546 1.00 0.00 2 ALA A C 20
ATOM 8625 O O . ALA A 1 2 ? 20.870 -11.839 1.288 1.00 0.00 2 ALA A O 20
ATOM 8632 N N . GLY A 1 3 ? 22.249 -10.098 0.695 1.00 0.00 3 GLY A N 20
ATOM 8633 C CA . GLY A 1 3 ? 21.654 -9.117 1.573 1.00 0.00 3 GLY A CA 20
ATOM 8634 C C . GLY A 1 3 ? 20.302 -8.416 1.196 1.00 0.00 3 GLY A C 20
ATOM 8635 O O . GLY A 1 3 ? 19.609 -8.979 0.324 1.00 0.00 3 GLY A O 20
ATOM 8639 N N . PRO A 1 4 ? 19.885 -7.279 1.758 1.00 0.00 4 PRO A N 20
ATOM 8640 C CA . PRO A 1 4 ? 18.582 -6.711 1.434 1.00 0.00 4 PRO A CA 20
ATOM 8641 C C . PRO A 1 4 ? 18.516 -5.832 0.170 1.00 0.00 4 PRO A C 20
ATOM 8642 O O . PRO A 1 4 ? 19.539 -5.324 -0.199 1.00 0.00 4 PRO A O 20
ATOM 8653 N N . ARG A 1 5 ? 17.328 -5.826 -0.560 1.00 0.00 5 ARG A N 20
ATOM 8654 C CA . ARG A 1 5 ? 17.151 -5.241 -1.938 1.00 0.00 5 ARG A CA 20
ATOM 8655 C C . ARG A 1 5 ? 15.833 -4.555 -2.257 1.00 0.00 5 ARG A C 20
ATOM 8656 O O . ARG A 1 5 ? 15.615 -3.853 -3.259 1.00 0.00 5 ARG A O 20
ATOM 8677 N N . GLY A 1 6 ? 14.863 -4.563 -1.332 1.00 0.00 6 GLY A N 20
ATOM 8678 C CA . GLY A 1 6 ? 13.419 -4.064 -1.467 1.00 0.00 6 GLY A CA 20
ATOM 8679 C C . GLY A 1 6 ? 12.405 -4.945 -0.767 1.00 0.00 6 GLY A C 20
ATOM 8680 O O . GLY A 1 6 ? 12.815 -5.591 0.196 1.00 0.00 6 GLY A O 20
ATOM 8684 N N . GLU A 1 7 ? 11.115 -4.804 -1.106 1.00 0.00 7 GLU A N 20
ATOM 8685 C CA . GLU A 1 7 ? 9.972 -5.488 -0.405 1.00 0.00 7 GLU A CA 20
ATOM 8686 C C . GLU A 1 7 ? 8.715 -5.596 -1.324 1.00 0.00 7 GLU A C 20
ATOM 8687 O O . GLU A 1 7 ? 7.808 -4.806 -1.137 1.00 0.00 7 GLU A O 20
ATOM 8699 N N . PRO A 1 8 ? 8.597 -6.512 -2.356 1.00 0.00 8 PRO A N 20
ATOM 8700 C CA . PRO A 1 8 ? 7.554 -6.492 -3.416 1.00 0.00 8 PRO A CA 20
ATOM 8701 C C . PRO A 1 8 ? 6.056 -6.423 -2.955 1.00 0.00 8 PRO A C 20
ATOM 8702 O O . PRO A 1 8 ? 5.206 -5.807 -3.585 1.00 0.00 8 PRO A O 20
ATOM 8713 N N . PRO A 1 9 ? 5.686 -7.038 -1.811 1.00 0.00 9 PRO A N 20
ATOM 8714 C CA . PRO A 1 9 ? 4.303 -6.738 -1.307 1.00 0.00 9 PRO A CA 20
ATOM 8715 C C . PRO A 1 9 ? 4.103 -5.279 -0.746 1.00 0.00 9 PRO A C 20
ATOM 8716 O O . PRO A 1 9 ? 3.223 -4.552 -1.218 1.00 0.00 9 PRO A O 20
ATOM 8727 N N . GLY A 1 10 ? 4.880 -4.887 0.276 1.00 0.00 10 GLY A N 20
ATOM 8728 C CA . GLY A 1 10 ? 4.808 -3.556 0.833 1.00 0.00 10 GLY A CA 20
ATOM 8729 C C . GLY A 1 10 ? 4.968 -2.395 -0.151 1.00 0.00 10 GLY A C 20
ATOM 8730 O O . GLY A 1 10 ? 4.204 -1.482 -0.041 1.00 0.00 10 GLY A O 20
ATOM 8734 N N . GLU A 1 11 ? 5.859 -2.513 -1.168 1.00 0.00 11 GLU A N 20
ATOM 8735 C CA . GLU A 1 11 ? 5.858 -1.532 -2.284 1.00 0.00 11 GLU A CA 20
ATOM 8736 C C . GLU A 1 11 ? 4.478 -1.372 -3.002 1.00 0.00 11 GLU A C 20
ATOM 8737 O O . GLU A 1 11 ? 3.945 -0.225 -3.028 1.00 0.00 11 GLU A O 20
ATOM 8749 N N . GLU A 1 12 ? 3.960 -2.417 -3.622 1.00 0.00 12 GLU A N 20
ATOM 8750 C CA . GLU A 1 12 ? 2.597 -2.391 -4.120 1.00 0.00 12 GLU A CA 20
ATOM 8751 C C . GLU A 1 12 ? 1.624 -1.797 -3.131 1.00 0.00 12 GLU A C 20
ATOM 8752 O O . GLU A 1 12 ? 0.806 -0.929 -3.457 1.00 0.00 12 GLU A O 20
ATOM 8764 N N . GLY A 1 13 ? 1.598 -2.244 -1.878 1.00 0.00 13 GLY A N 20
ATOM 8765 C CA . GLY A 1 13 ? 0.793 -1.772 -0.741 1.00 0.00 13 GLY A CA 20
ATOM 8766 C C . GLY A 1 13 ? 1.020 -0.292 -0.312 1.00 0.00 13 GLY A C 20
ATOM 8767 O O . GLY A 1 13 ? 0.044 0.302 0.102 1.00 0.00 13 GLY A O 20
ATOM 8771 N N . GLY A 1 14 ? 2.217 0.353 -0.487 1.00 0.00 14 GLY A N 20
ATOM 8772 C CA . GLY A 1 14 ? 2.477 1.769 -0.282 1.00 0.00 14 GLY A CA 20
ATOM 8773 C C . GLY A 1 14 ? 2.112 2.632 -1.518 1.00 0.00 14 GLY A C 20
ATOM 8774 O O . GLY A 1 14 ? 1.840 3.846 -1.338 1.00 0.00 14 GLY A O 20
ATOM 8778 N N . ARG A 1 15 ? 2.034 2.108 -2.732 1.00 0.00 15 ARG A N 20
ATOM 8779 C CA . ARG A 1 15 ? 1.392 2.862 -3.772 1.00 0.00 15 ARG A CA 20
ATOM 8780 C C . ARG A 1 15 ? -0.071 3.155 -3.497 1.00 0.00 15 ARG A C 20
ATOM 8781 O O . ARG A 1 15 ? -0.394 4.324 -3.619 1.00 0.00 15 ARG A O 20
ATOM 8802 N N . ASP A 1 16 ? -0.895 2.176 -3.163 1.00 0.00 16 ASP A N 20
ATOM 8803 C CA . ASP A 1 16 ? -2.356 2.421 -3.074 1.00 0.00 16 ASP A CA 20
ATOM 8804 C C . ASP A 1 16 ? -3.119 1.359 -2.263 1.00 0.00 16 ASP A C 20
ATOM 8805 O O . ASP A 1 16 ? -4.270 1.060 -2.590 1.00 0.00 16 ASP A O 20
ATOM 8814 N N . GLY A 1 17 ? -2.483 0.743 -1.219 1.00 0.00 17 GLY A N 20
ATOM 8815 C CA . GLY A 1 17 ? -3.154 -0.143 -0.271 1.00 0.00 17 GLY A CA 20
ATOM 8816 C C . GLY A 1 17 ? -4.288 0.585 0.500 1.00 0.00 17 GLY A C 20
ATOM 8817 O O . GLY A 1 17 ? -4.296 1.808 0.533 1.00 0.00 17 GLY A O 20
ATOM 8821 N N . ILE A 1 18 ? -5.107 -0.117 1.205 1.00 0.00 18 ILE A N 20
ATOM 8822 C CA . ILE A 1 18 ? -6.036 0.389 2.221 1.00 0.00 18 ILE A CA 20
ATOM 8823 C C . ILE A 1 18 ? -5.607 -0.212 3.617 1.00 0.00 18 ILE A C 20
ATOM 8824 O O . ILE A 1 18 ? -5.724 -1.400 3.777 1.00 0.00 18 ILE A O 20
ATOM 8840 N N . GLY A 1 19 ? -4.894 0.465 4.526 1.00 0.00 19 GLY A N 20
ATOM 8841 C CA . GLY A 1 19 ? -4.486 0.007 5.891 1.00 0.00 19 GLY A CA 20
ATOM 8842 C C . GLY A 1 19 ? -5.539 -0.011 6.924 1.00 0.00 19 GLY A C 20
ATOM 8843 O O . GLY A 1 19 ? -5.573 -0.877 7.795 1.00 0.00 19 GLY A O 20
ATOM 8847 N N . GLY A 1 20 ? -6.502 0.950 6.918 1.00 0.00 20 GLY A N 20
ATOM 8848 C CA . GLY A 1 20 ? -7.439 1.180 8.017 1.00 0.00 20 GLY A CA 20
ATOM 8849 C C . GLY A 1 20 ? -8.694 0.524 7.737 1.00 0.00 20 GLY A C 20
ATOM 8850 O O . GLY A 1 20 ? -8.927 -0.010 6.638 1.00 0.00 20 GLY A O 20
ATOM 8854 N N . ALA A 1 21 ? -9.561 0.451 8.707 1.00 0.00 21 ALA A N 20
ATOM 8855 C CA . ALA A 1 21 ? -10.856 -0.262 8.658 1.00 0.00 21 ALA A CA 20
ATOM 8856 C C . ALA A 1 21 ? -11.919 0.395 7.794 1.00 0.00 21 ALA A C 20
ATOM 8857 O O . ALA A 1 21 ? -12.457 1.470 8.105 1.00 0.00 21 ALA A O 20
ATOM 8864 N N . ARG A 1 22 ? -12.328 -0.418 6.779 1.00 0.00 22 ARG A N 20
ATOM 8865 C CA . ARG A 1 22 ? -13.513 -0.093 5.999 1.00 0.00 22 ARG A CA 20
ATOM 8866 C C . ARG A 1 22 ? -14.682 -0.234 6.984 1.00 0.00 22 ARG A C 20
ATOM 8867 O O . ARG A 1 22 ? -14.633 -0.992 7.958 1.00 0.00 22 ARG A O 20
ATOM 8901 N N . GLU A 1 24 ? -15.935 3.186 7.294 1.00 0.00 24 GLU A N 20
ATOM 8902 C CA . GLU A 1 24 ? -15.905 4.579 7.775 1.00 0.00 24 GLU A CA 20
ATOM 8903 C C . GLU A 1 24 ? -14.578 5.089 8.357 1.00 0.00 24 GLU A C 20
ATOM 8904 O O . GLU A 1 24 ? -14.379 6.327 8.507 1.00 0.00 24 GLU A O 20
ATOM 8916 N N . THR A 1 25 ? -13.578 4.195 8.636 1.00 0.00 25 THR A N 20
ATOM 8917 C CA . THR A 1 25 ? -12.224 4.662 9.016 1.00 0.00 25 THR A CA 20
ATOM 8918 C C . THR A 1 25 ? -11.208 4.758 7.878 1.00 0.00 25 THR A C 20
ATOM 8919 O O . THR A 1 25 ? -10.344 5.625 8.052 1.00 0.00 25 THR A O 20
ATOM 8930 N N . GLN A 1 26 ? -11.351 3.945 6.839 1.00 0.00 26 GLN A N 20
ATOM 8931 C CA . GLN A 1 26 ? -10.712 4.220 5.508 1.00 0.00 26 GLN A CA 20
ATOM 8932 C C . GLN A 1 26 ? -11.351 3.367 4.343 1.00 0.00 26 GLN A C 20
ATOM 8933 O O . GLN A 1 26 ? -11.646 2.178 4.618 1.00 0.00 26 GLN A O 20
ATOM 8947 N N . ASN A 1 27 ? -11.689 4.025 3.244 1.00 0.00 27 ASN A N 20
ATOM 8948 C CA . ASN A 1 27 ? -12.232 3.402 1.997 1.00 0.00 27 ASN A CA 20
ATOM 8949 C C . ASN A 1 27 ? -11.631 4.011 0.716 1.00 0.00 27 ASN A C 20
ATOM 8950 O O . ASN A 1 27 ? -12.276 4.024 -0.313 1.00 0.00 27 ASN A O 20
ATOM 8961 N N . THR A 1 28 ? -10.404 4.589 0.745 1.00 0.00 28 THR A N 20
ATOM 8962 C CA . THR A 1 28 ? -9.656 5.052 -0.424 1.00 0.00 28 THR A CA 20
ATOM 8963 C C . THR A 1 28 ? -8.368 4.261 -0.489 1.00 0.00 28 THR A C 20
ATOM 8964 O O . THR A 1 28 ? -7.778 4.014 0.580 1.00 0.00 28 THR A O 20
ATOM 8975 N N . GLY A 1 29 ? -7.740 3.987 -1.644 1.00 0.00 29 GLY A N 20
ATOM 8976 C CA . GLY A 1 29 ? -6.364 3.429 -1.803 1.00 0.00 29 GLY A CA 20
ATOM 8977 C C . GLY A 1 29 ? -5.314 4.496 -1.668 1.00 0.00 29 GLY A C 20
ATOM 8978 O O . GLY A 1 29 ? -5.492 5.605 -2.253 1.00 0.00 29 GLY A O 20
ATOM 8982 N N . GLN A 1 30 ? -4.345 4.214 -0.826 1.00 0.00 30 GLN A N 20
ATOM 8983 C CA . GLN A 1 30 ? -3.338 5.264 -0.383 1.00 0.00 30 GLN A CA 20
ATOM 8984 C C . GLN A 1 30 ? -1.939 4.646 -0.341 1.00 0.00 30 GLN A C 20
ATOM 8985 O O . GLN A 1 30 ? -1.818 3.415 -0.050 1.00 0.00 30 GLN A O 20
ATOM 9018 N N . SER A 1 32 ? 1.159 6.697 -2.181 1.00 0.00 32 SER A N 20
ATOM 9019 C CA . SER A 1 32 ? 2.265 7.207 -3.060 1.00 0.00 32 SER A CA 20
ATOM 9020 C C . SER A 1 32 ? 2.178 6.838 -4.553 1.00 0.00 32 SER A C 20
ATOM 9021 O O . SER A 1 32 ? 3.115 7.016 -5.283 1.00 0.00 32 SER A O 20
ATOM 9029 N N . ALA A 1 33 ? 1.059 6.326 -5.115 1.00 0.00 33 ALA A N 20
ATOM 9030 C CA . ALA A 1 33 ? 0.675 6.252 -6.593 1.00 0.00 33 ALA A CA 20
ATOM 9031 C C . ALA A 1 33 ? 0.602 7.726 -7.170 1.00 0.00 33 ALA A C 20
ATOM 9032 O O . ALA A 1 33 ? 0.238 8.594 -6.393 1.00 0.00 33 ALA A O 20
ATOM 9039 N N . PRO A 1 34 ? 0.843 7.982 -8.463 1.00 0.00 34 PRO A N 20
ATOM 9040 C CA . PRO A 1 34 ? 0.652 9.199 -9.277 1.00 0.00 34 PRO A CA 20
ATOM 9041 C C . PRO A 1 34 ? -0.574 10.113 -9.041 1.00 0.00 34 PRO A C 20
ATOM 9042 O O . PRO A 1 34 ? -1.708 9.613 -8.907 1.00 0.00 34 PRO A O 20
ATOM 9053 N N . GLY A 1 35 ? -0.398 11.443 -9.091 1.00 0.00 35 GLY A N 20
ATOM 9054 C CA . GLY A 1 35 ? -1.459 12.459 -8.729 1.00 0.00 35 GLY A CA 20
ATOM 9055 C C . GLY A 1 35 ? -2.240 13.040 -9.900 1.00 0.00 35 GLY A C 20
ATOM 9056 O O . GLY A 1 35 ? -2.331 12.528 -11.019 1.00 0.00 35 GLY A O 20
#